Protein AF-A0A9J7M3H0-F1 (afdb_monomer)

Organism: Branchiostoma floridae (NCBI:txid7739)

Foldseek 3Di:
DDDPDQDDDPQLQLLLLLLCCLFPLVFVLLQVVQQVLQCVLPVVADFVLCVVCVVVQALADDVSCCQQQPPVPRGDRGCVPPTSVNSLSCCCRRRVLDADCVQDVVRQDDPPDLDPSNLSVLSVVLLCVSLQPQSSDGHDPVRSVVSLVSVLVSSVSSVDDNVVSVVSNPDGDDPVRSVVSNVVSVVVSVSVVSSVVRVVVVVVVVVVVVVVVVVVVVVVVVVVVVVPDPPPPPDDVVVVVVVVVVVVVVCVVVVDDPPDPCPQLCVLQDDADPLDDDCPVLLVVLVVQCLPPLEEEEAEFPQQCSVNVLSVSCVVCVVQAPLHEAEAEQLDPVSRLVSQVSCVVVVDPDNDDGSVRSLVVQLVSQVVDFQYEYEYENNPDDCVVVCSNYDPDDDSRHHYYYYDNDFDDDPNHTRHYRYRAADDLVRLVSSLCSQAHVDDDPVLSVLSSVQCLLLVSRNLLSNLLSNVCRVVVDGSVVSSVVLCVVPVPPRVVLSVDSPDNVSNVVSNVSSVVVNVVVQVVDPPVSVVLVVVCVVDDPVGPDDDDPPPVVVVVVVPPDPDPDDDPPPPPD

Mean predicted aligned error: 19.38 Å

Nearest PDB structures (foldseek):
  8s0e-assembly1_G  TM=5.105E-01  e=2.695E-04  Homo sapiens
  8q4d-assembly1_O  TM=3.707E-01  e=7.219E-03  Geobacillus stearothermophilus
  8q3w-assembly1_A  TM=4.126E-01  e=4.694E-02  Geobacillus stearothermophilus
  8s0f-assembly1_C  TM=3.576E-01  e=5.489E-03  Homo sapiens
  5log-assembly1_A  TM=2.139E-01  e=5.179E+00  Myxococcus xanthus

Sequence (570 aa):
MATGGFVYNEGIERRVRLQALLIDEGTTLLRKTFDKKVLKVNPQGLKDLLLKKKTQLKNLYEDQKKILYPTATGAVDSSTDFDITLLTNLLRQLCGMTAPASWGKPPKPPVGDTSDVAWIMRLQQFRNKVYGHIARTAMSETEFGQQWDELSKILIGLGGDPNTVSQRKTQPISRDKAQVYLKKVEELHRHLVEETKENIQEHTEVLSHKIDNMGQAILDKMDHKVKDDTSWMAMRPCKFIAVAVVILLISCLIVYPWTKQETSFMDAFPRHMETFVGREDIFSNIDACLAQNKTCLIKGLGGVGKTTVAIEYGHRRSQRYPGGVFWVNLASKGDLCASISQYGSSFSDRADLSCEFVKKHLKKYLKESEHWLLVADGFNGTMKELDSLLPHKLTVTMNILLTSQENQMLDRKPIPVVNIPPFSDNEAQALFNKTVRPYSSKDDRKQLKSLSRSLGNHPLALQLAYAYMRVTECTVKDYHDKFIEGNATDKVKLLDRAKNVQDVDKTIQETFEITFQHISQLPSYAVKLLNMTSFMGPICIPCPEPNNQNFAKLLTTSGTLDRLEVSFIA

pLDDT: mean 76.62, std 18.58, range [23.38, 97.31]

Solvent-accessible surface area (backbone atoms only — not comparable to full-atom values): 32913 Å² total; per-residue (Å²): 138,77,79,88,69,84,81,87,44,72,27,38,51,49,44,44,47,54,49,46,49,50,54,54,53,46,25,52,44,47,47,58,51,39,57,56,42,40,43,72,76,30,79,82,34,50,30,55,47,52,64,76,39,52,90,73,66,68,75,68,55,72,69,56,46,45,66,48,39,34,90,91,69,61,40,41,68,70,68,86,86,54,48,59,66,56,45,56,51,44,35,30,74,75,55,65,53,60,81,60,76,90,33,50,88,78,69,49,69,60,93,84,55,78,46,73,56,36,32,53,51,50,48,50,52,50,47,53,53,59,54,68,47,65,84,82,53,67,38,54,71,67,60,43,53,56,52,46,56,54,50,49,54,38,42,39,66,62,71,43,58,67,65,64,57,56,54,55,73,74,55,84,75,53,72,69,60,42,51,51,50,45,52,50,49,56,50,53,36,50,52,52,51,52,41,54,49,47,49,50,49,54,54,50,52,56,50,49,55,50,50,53,52,52,52,48,58,50,51,53,57,48,55,60,58,60,72,75,53,96,59,82,90,73,71,59,69,70,57,58,50,50,51,51,48,48,50,50,50,49,47,46,58,68,68,39,70,83,73,67,77,80,69,55,49,58,78,64,27,75,81,72,65,90,68,67,64,77,62,64,69,57,53,52,50,50,50,54,40,31,74,77,59,28,40,28,28,36,30,39,63,89,60,46,45,56,66,57,53,52,40,44,48,46,65,78,47,36,87,78,19,87,52,33,42,45,52,37,33,44,68,39,76,66,44,30,36,59,42,44,42,62,52,28,66,79,77,36,93,57,89,88,64,53,46,69,56,35,47,53,50,51,27,49,48,64,59,77,48,56,29,28,36,42,35,38,34,51,47,80,74,72,56,64,65,59,58,70,44,50,59,100,65,84,54,96,44,42,35,37,42,35,25,26,76,62,92,54,59,57,97,90,37,78,52,52,75,48,75,53,66,55,49,50,72,66,40,52,49,50,37,40,32,69,62,54,48,83,77,70,54,78,65,49,51,54,47,44,48,51,42,37,55,75,44,59,29,28,47,50,36,49,53,52,52,35,51,48,31,48,75,71,67,49,51,65,60,59,52,40,48,53,66,50,64,78,48,77,86,65,50,82,61,53,81,79,45,75,84,46,72,73,55,51,54,50,51,40,50,53,49,49,48,60,53,49,62,51,42,69,72,44,64,70,65,58,45,49,53,56,59,51,54,76,77,42,58,101,85,61,69,81,76,75,57,98,80,41,65,69,59,53,53,68,71,69,50,80,94,60,90,69,82,80,80,77,73,77,83,126

Radius of gyration: 32.94 Å; Cα contacts (8 Å, |Δi|>4): 563; chains: 1; bounding box: 79×84×89 Å

Secondary structure (DSSP, 8-state):
---------HHHHHHHHHHHHHHHHHHHHHHHHHHHHHHHH-TT-HHHHHHHTTTT--S--HHHHHHHS-TTTSS-S--TT--HHHHHHHHHHTT--PPPGGGTTTT---TT--SHHHHHHHHHHHHHHHHHS-TTS---HHHHHHHHHHHHHHHHHTT--HHHHHHHHH----HHHHHHHHHHHHHHHHHHHHHHHHHHHHHHHHHHHHHHHHHHHHH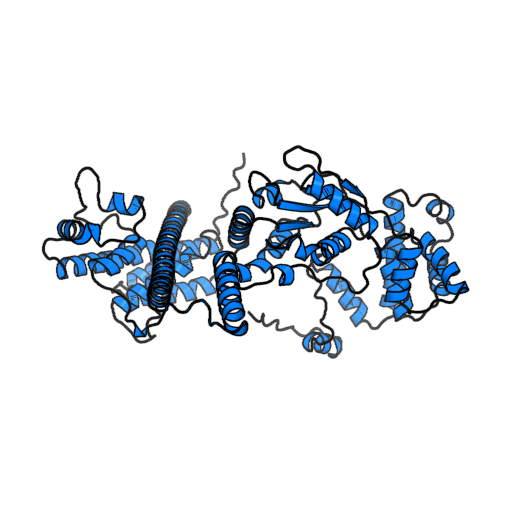HHHHHHHHS---GGG--HHHHHHHHHHHHHHHHHHHS--------GGGGSPPPPTT----HHHHHHHHHHHHHHSEEEEE--TTSSHHHHHHHHHHHHGGG-TT-EEEEE-SSHHHHHHHHHTTHHHH-S-S---HHHHHHHHHHHHHH--SEEEEEE---S-THHHHHHS-SS--TTEEEEEEESS--EETTEEPPEEE-PPPPHHHHHHHHHHHT-S---HHHHHHHHHHHHHTTT-HHHHHHHHHHHHHH---HHHHHHHHHHTTTTSHHHHTTTTTSHHHHHHHHHHHHHHHHHHHTTS-HHHHHHHHHHTTS-TT------TT-HHHHHHHHSTT-----------

Structure (mmCIF, N/CA/C/O backbone):
data_AF-A0A9J7M3H0-F1
#
_entry.id   AF-A0A9J7M3H0-F1
#
loop_
_atom_site.group_PDB
_atom_site.id
_atom_site.type_symbol
_atom_site.label_atom_id
_atom_site.label_alt_id
_atom_site.label_comp_id
_atom_site.label_asym_id
_atom_site.label_entity_id
_atom_site.label_seq_id
_atom_site.pdbx_PDB_ins_code
_atom_site.Cartn_x
_atom_site.Cartn_y
_atom_site.Cartn_z
_atom_site.occupancy
_atom_site.B_iso_or_equiv
_atom_site.auth_seq_id
_atom_site.auth_comp_id
_atom_site.auth_asym_id
_atom_site.auth_atom_id
_atom_site.pdbx_PDB_model_num
ATOM 1 N N . MET A 1 1 ? 20.176 15.330 24.214 1.00 34.31 1 MET A N 1
ATOM 2 C CA . MET A 1 1 ? 20.164 16.263 23.064 1.00 34.31 1 MET A CA 1
ATOM 3 C C . MET A 1 1 ? 19.920 15.421 21.814 1.00 34.31 1 MET A C 1
ATOM 5 O O . MET A 1 1 ? 20.692 14.503 21.612 1.00 34.31 1 MET A O 1
ATOM 9 N N . ALA A 1 2 ? 18.863 15.536 21.011 1.00 25.70 2 ALA A N 1
ATOM 10 C CA . ALA A 1 2 ? 17.718 16.437 20.965 1.00 25.70 2 ALA A CA 1
ATOM 11 C C . ALA A 1 2 ? 16.429 15.592 20.863 1.00 25.70 2 ALA A C 1
ATOM 13 O O . ALA A 1 2 ? 16.329 14.695 20.029 1.00 25.70 2 ALA A O 1
ATOM 14 N N . THR A 1 3 ? 15.451 15.848 21.730 1.00 30.69 3 THR A N 1
ATOM 15 C CA . THR A 1 3 ? 14.084 15.344 21.573 1.00 30.69 3 THR A CA 1
ATOM 16 C C . THR A 1 3 ? 13.470 16.071 20.378 1.00 30.69 3 THR A C 1
ATOM 18 O O . THR A 1 3 ? 13.464 17.299 20.355 1.00 30.69 3 THR A O 1
ATOM 21 N N . GLY A 1 4 ? 13.006 15.341 19.360 1.00 29.86 4 GLY A N 1
ATOM 22 C CA . GLY A 1 4 ? 12.320 15.926 18.203 1.00 29.86 4 GLY A CA 1
ATOM 23 C C . GLY A 1 4 ? 11.099 16.720 18.667 1.00 29.86 4 GLY A C 1
ATOM 24 O O . GLY A 1 4 ? 10.060 16.144 18.985 1.00 29.86 4 GLY A O 1
ATOM 25 N N . GLY A 1 5 ? 11.267 18.034 18.801 1.00 39.22 5 GLY A N 1
ATOM 26 C CA . GLY A 1 5 ? 10.287 18.927 19.394 1.00 39.22 5 GLY A CA 1
ATOM 27 C C . GLY A 1 5 ? 9.052 19.048 18.513 1.00 39.22 5 GLY A C 1
ATOM 28 O O . GLY A 1 5 ? 9.147 19.367 17.332 1.00 39.22 5 GLY A O 1
ATOM 29 N N . PHE A 1 6 ? 7.884 18.830 19.112 1.00 53.06 6 PHE A N 1
ATOM 30 C CA . PHE A 1 6 ? 6.596 19.223 18.554 1.00 53.06 6 PHE A CA 1
ATOM 31 C C . PHE A 1 6 ? 6.642 20.705 18.140 1.00 53.06 6 PHE A C 1
ATOM 33 O O . PHE A 1 6 ? 6.786 21.590 18.997 1.00 53.06 6 PHE A O 1
ATOM 40 N N . VAL A 1 7 ? 6.555 20.960 16.831 1.00 59.66 7 VAL A N 1
ATOM 41 C CA . VAL A 1 7 ? 6.514 22.308 16.257 1.00 59.66 7 VAL A CA 1
ATOM 42 C C . VAL A 1 7 ? 5.101 22.841 16.450 1.00 59.66 7 VAL A C 1
ATOM 44 O O . VAL A 1 7 ? 4.187 22.452 15.734 1.00 59.66 7 VAL A O 1
ATOM 47 N N . TYR A 1 8 ? 4.914 23.694 17.454 1.00 72.19 8 TYR A N 1
ATOM 48 C CA . TYR A 1 8 ? 3.665 24.424 17.648 1.00 72.19 8 TYR A CA 1
ATOM 49 C C . TYR A 1 8 ? 3.609 25.556 16.619 1.00 72.19 8 TYR A C 1
ATOM 51 O O . TYR A 1 8 ? 4.483 26.419 16.616 1.00 72.19 8 TYR A O 1
ATOM 59 N N . ASN A 1 9 ? 2.620 25.521 15.730 1.00 82.44 9 ASN A N 1
ATOM 60 C CA . ASN A 1 9 ? 2.383 26.546 14.716 1.00 82.44 9 ASN A CA 1
ATOM 61 C C . ASN A 1 9 ? 0.913 26.988 14.747 1.00 82.44 9 ASN A C 1
ATOM 63 O O . ASN A 1 9 ? 0.074 26.328 15.364 1.00 82.44 9 ASN A O 1
ATOM 67 N N . GLU A 1 10 ? 0.591 28.081 14.055 1.00 83.62 10 GLU A N 1
ATOM 68 C CA . GLU A 1 10 ? -0.762 28.654 14.041 1.00 83.62 10 GLU A CA 1
ATOM 69 C C . GLU A 1 10 ? -1.843 27.660 13.597 1.00 83.62 10 GLU A C 1
ATOM 71 O O . GLU A 1 10 ? -2.960 27.670 14.114 1.00 83.62 10 GLU A O 1
ATOM 76 N N . GLY A 1 11 ? -1.522 26.771 12.653 1.00 85.75 11 GLY A N 1
ATOM 77 C CA . GLY A 1 11 ? -2.466 25.761 12.182 1.00 85.75 11 GLY A CA 1
ATOM 78 C C . GLY A 1 11 ? -2.807 24.731 13.259 1.00 85.75 11 GLY A C 1
ATOM 79 O O . GLY A 1 11 ? -3.955 24.301 13.367 1.00 85.75 11 GLY A O 1
ATOM 80 N N . ILE A 1 12 ? -1.836 24.351 14.087 1.00 83.69 12 ILE A N 1
ATOM 81 C CA . ILE A 1 12 ? -2.071 23.487 15.246 1.00 83.69 12 ILE A CA 1
ATOM 82 C C . ILE A 1 12 ? -2.834 24.248 16.334 1.00 83.69 12 ILE A C 1
ATOM 84 O O . ILE A 1 12 ? -3.757 23.697 16.928 1.00 83.69 12 ILE A O 1
ATOM 88 N N . GLU A 1 13 ? -2.520 25.525 16.551 1.00 87.38 13 GLU A N 1
ATOM 89 C CA . GLU A 1 13 ? -3.257 26.375 17.486 1.00 87.38 13 GLU A CA 1
ATOM 90 C C . GLU A 1 13 ? -4.752 26.482 17.129 1.00 87.38 13 GLU A C 1
ATOM 92 O O . GLU A 1 13 ? -5.609 26.365 18.007 1.00 87.38 13 GLU A O 1
ATOM 97 N N . ARG A 1 14 ? -5.095 26.667 15.845 1.00 90.25 14 ARG A N 1
ATOM 98 C CA . ARG A 1 14 ? -6.493 26.662 15.364 1.00 90.25 14 ARG A CA 1
ATOM 99 C C . ARG A 1 14 ? -7.204 25.353 15.720 1.00 90.25 14 ARG A C 1
ATOM 101 O O . ARG A 1 14 ? -8.293 25.369 16.294 1.00 90.25 14 ARG A O 1
ATOM 108 N N . ARG A 1 15 ? -6.561 24.212 15.455 1.00 88.56 15 ARG A N 1
ATOM 109 C CA . ARG A 1 15 ? -7.119 22.889 15.775 1.00 88.56 15 ARG A CA 1
ATOM 110 C C . ARG A 1 15 ? -7.354 22.704 17.269 1.00 88.56 15 ARG A C 1
ATOM 112 O O . ARG A 1 15 ? -8.417 22.241 17.675 1.00 88.56 15 ARG A O 1
ATOM 119 N N . VAL A 1 16 ? -6.371 23.073 18.080 1.00 89.31 16 VAL A N 1
ATOM 120 C CA . VAL A 1 16 ? -6.449 22.941 19.534 1.00 89.31 16 VAL A CA 1
ATOM 121 C C . VAL A 1 16 ? -7.558 23.825 20.105 1.00 89.31 16 VAL A C 1
ATOM 123 O O . VAL A 1 16 ? -8.294 23.366 20.972 1.00 89.31 16 VAL A O 1
ATOM 126 N N . ARG A 1 17 ? -7.740 25.056 19.606 1.00 91.06 17 ARG A N 1
ATOM 127 C CA . ARG A 1 17 ? -8.854 25.927 20.027 1.00 91.06 17 ARG A CA 1
ATOM 128 C C . ARG A 1 17 ? -10.215 25.288 19.759 1.00 91.06 17 ARG A C 1
ATOM 130 O O . ARG A 1 17 ? -11.072 25.290 20.639 1.00 91.06 17 ARG A O 1
ATOM 137 N N . LEU A 1 18 ? -10.396 24.691 18.581 1.00 91.94 18 LEU A N 1
ATOM 138 C CA . LEU A 1 18 ? -11.625 23.971 18.243 1.00 91.94 18 LEU A CA 1
ATOM 139 C C . LEU A 1 18 ? -11.860 22.769 19.178 1.00 91.94 18 LEU A C 1
ATOM 141 O O . LEU A 1 18 ? -12.969 22.559 19.665 1.00 91.94 18 LEU A O 1
ATOM 145 N N . GLN A 1 19 ? -10.809 21.995 19.462 1.00 90.12 19 GLN A N 1
ATOM 146 C CA . GLN A 1 19 ? -10.872 20.854 20.381 1.00 90.12 19 GLN A CA 1
ATOM 147 C C . GLN A 1 19 ? -11.179 21.283 21.818 1.00 90.12 19 GLN A C 1
ATOM 149 O O . GLN A 1 19 ? -11.982 20.636 22.484 1.00 90.12 19 GLN A O 1
ATOM 154 N N . ALA A 1 20 ? -10.574 22.375 22.285 1.00 91.81 20 ALA A N 1
ATOM 155 C CA . ALA A 1 20 ? -10.828 22.939 23.603 1.00 91.81 20 ALA A CA 1
ATOM 156 C C . ALA A 1 20 ? -12.281 23.404 23.738 1.00 91.81 20 ALA A C 1
ATOM 158 O O . ALA A 1 20 ? -12.927 23.084 24.731 1.00 91.81 20 ALA A O 1
ATOM 159 N N . LEU A 1 21 ? -12.825 24.076 22.717 1.00 94.25 21 LEU A N 1
ATOM 160 C CA . LEU A 1 21 ? -14.236 24.459 22.688 1.00 94.25 21 LEU A CA 1
ATOM 161 C C . LEU A 1 21 ? -15.154 23.229 22.780 1.00 94.25 21 LEU A C 1
ATOM 163 O O . LEU A 1 21 ? -16.065 23.199 23.604 1.00 94.25 21 LEU A O 1
ATOM 167 N N . LEU A 1 22 ? -14.894 22.197 21.971 1.00 93.38 22 LEU A N 1
ATOM 168 C CA . LEU A 1 22 ? -15.672 20.957 21.984 1.00 93.38 22 LEU A CA 1
ATOM 169 C C . LEU A 1 22 ? -15.607 20.248 23.344 1.00 93.38 22 LEU A C 1
ATOM 171 O O . LEU A 1 22 ? -16.628 19.787 23.846 1.00 93.38 22 LEU A O 1
ATOM 175 N N . ILE A 1 23 ? -14.411 20.125 23.920 1.00 91.56 23 ILE A N 1
ATOM 176 C CA . ILE A 1 23 ? -14.208 19.397 25.173 1.00 91.56 23 ILE A CA 1
ATOM 177 C C . ILE A 1 23 ? -14.797 20.173 26.341 1.00 91.56 23 ILE A C 1
ATOM 179 O O . ILE A 1 23 ? -15.518 19.579 27.131 1.00 91.56 23 ILE A O 1
ATOM 183 N N . ASP A 1 24 ? -14.522 21.464 26.470 1.00 92.62 24 ASP A N 1
ATOM 184 C CA . ASP A 1 24 ? -14.952 22.211 27.648 1.00 92.62 24 ASP A CA 1
ATOM 185 C C . ASP A 1 24 ? -16.440 22.539 27.575 1.00 92.62 24 ASP A C 1
ATOM 187 O O . ASP A 1 24 ? -17.212 22.131 28.447 1.00 92.62 24 ASP A O 1
ATOM 191 N N . GLU A 1 25 ? -16.864 23.232 26.516 1.00 94.06 25 GLU A N 1
ATOM 192 C CA . GLU A 1 25 ? -18.253 23.678 26.406 1.00 94.06 25 GLU A CA 1
ATOM 193 C C . GLU A 1 25 ? -19.188 22.530 26.044 1.00 94.06 25 GLU A C 1
ATOM 195 O O . GLU A 1 25 ? -20.267 22.407 26.625 1.00 94.06 25 GLU A O 1
ATOM 200 N N . GLY A 1 26 ? -18.762 21.619 25.164 1.00 94.88 26 GLY A N 1
ATOM 201 C CA . GLY A 1 26 ? -19.550 20.427 24.850 1.00 94.88 26 GLY A CA 1
ATOM 202 C C . GLY A 1 26 ? -19.787 19.543 26.078 1.00 94.88 26 GLY A C 1
ATOM 203 O O . GLY A 1 26 ? -20.924 19.136 26.318 1.00 94.88 26 GLY A O 1
ATOM 204 N N . THR A 1 27 ? -18.760 19.293 26.902 1.00 95.06 27 THR A N 1
ATOM 205 C CA . THR A 1 27 ? -18.927 18.519 28.150 1.00 95.06 27 THR A CA 1
ATOM 206 C C . THR A 1 27 ? -19.818 19.262 29.140 1.00 95.06 27 THR A C 1
ATOM 208 O O . THR A 1 27 ? -20.708 18.650 29.723 1.00 95.06 27 THR A O 1
ATOM 211 N N . THR A 1 28 ? -19.638 20.575 29.304 1.00 95.69 28 THR A N 1
ATOM 212 C CA . THR A 1 28 ? -20.430 21.384 30.247 1.00 95.69 28 THR A CA 1
ATOM 213 C C . THR A 1 28 ? -21.919 21.378 29.897 1.00 95.69 28 THR A C 1
ATOM 215 O O . THR A 1 28 ? -22.765 21.140 30.763 1.00 95.69 28 THR A O 1
ATOM 218 N N . LEU A 1 29 ? -22.262 21.574 28.622 1.00 96.12 29 LEU A N 1
ATOM 219 C CA . LEU A 1 29 ? -23.655 21.579 28.168 1.00 96.12 29 LEU A CA 1
ATOM 220 C C . LEU A 1 29 ? -24.295 20.190 28.236 1.00 96.12 29 LEU A C 1
ATOM 222 O O . LEU A 1 29 ? -25.445 20.056 28.669 1.00 96.12 29 LEU A O 1
ATOM 226 N N . LEU A 1 30 ? -23.552 19.140 27.875 1.00 96.56 30 LEU A N 1
ATOM 227 C CA . LEU A 1 30 ? -24.026 17.765 28.025 1.00 96.56 30 LEU A CA 1
ATOM 228 C C . LEU A 1 30 ? -24.223 17.390 29.491 1.00 96.56 30 LEU A C 1
ATOM 230 O O . LEU A 1 30 ? -25.218 16.745 29.807 1.00 96.56 30 LEU A O 1
ATOM 234 N N . ARG A 1 31 ? -23.334 17.836 30.385 1.00 97.19 31 ARG A N 1
ATOM 235 C CA . ARG A 1 31 ? -23.453 17.642 31.833 1.00 97.19 31 ARG A CA 1
ATOM 236 C C . ARG A 1 31 ? -24.717 18.296 32.374 1.00 97.19 31 ARG A C 1
ATOM 238 O O . ARG A 1 31 ? -25.545 17.618 32.970 1.00 97.19 31 ARG A O 1
ATOM 245 N N . LYS A 1 32 ? -24.928 19.579 32.071 1.00 95.75 32 LYS A N 1
ATOM 246 C CA . LYS A 1 32 ? -26.143 20.311 32.462 1.00 95.75 32 LYS A CA 1
ATOM 247 C C . LYS A 1 32 ? -27.411 19.612 31.965 1.00 95.75 32 LYS A C 1
ATOM 249 O O . LYS A 1 32 ? -28.404 19.515 32.687 1.00 95.75 32 LYS A O 1
ATOM 254 N N . THR A 1 33 ? -27.378 19.110 30.731 1.00 95.31 33 THR A N 1
ATOM 255 C CA . THR A 1 33 ? -28.488 18.345 30.151 1.00 95.31 33 THR A CA 1
ATOM 256 C C . THR A 1 33 ? -28.685 17.014 30.878 1.00 95.31 33 THR A C 1
ATOM 258 O O . THR A 1 33 ? -29.818 16.658 31.193 1.00 95.31 33 THR A O 1
ATOM 261 N N . PHE A 1 34 ? -27.601 16.302 31.185 1.00 96.69 34 PHE A N 1
ATOM 262 C CA . PHE A 1 34 ? -27.611 15.038 31.915 1.00 96.69 34 PHE A CA 1
ATOM 263 C C . PHE A 1 34 ? -28.211 15.182 33.299 1.00 96.69 34 PHE A C 1
ATOM 265 O O . PHE A 1 34 ? -29.203 14.518 33.583 1.00 96.69 34 PHE A O 1
ATOM 272 N N . ASP A 1 35 ? -27.699 16.100 34.111 1.00 95.62 35 ASP A N 1
ATOM 273 C CA . ASP A 1 35 ? -28.159 16.284 35.485 1.00 95.62 35 ASP A CA 1
ATOM 274 C C . ASP A 1 35 ? -29.656 16.644 35.514 1.00 95.62 35 ASP A C 1
ATOM 276 O O . ASP A 1 35 ? -30.440 16.056 36.265 1.00 95.62 35 ASP A O 1
ATOM 280 N N . LYS A 1 36 ? -30.101 17.520 34.597 1.00 94.62 36 LYS A N 1
ATOM 281 C CA . LYS A 1 36 ? -31.522 17.867 34.431 1.00 94.62 36 LYS A CA 1
ATOM 282 C C . LYS A 1 36 ? -32.385 16.655 34.061 1.00 94.62 36 LYS A C 1
ATOM 284 O O . LYS A 1 36 ? -33.501 16.518 34.565 1.00 94.62 36 LYS A O 1
ATOM 289 N N . LYS A 1 37 ? -31.924 15.794 33.147 1.00 94.06 37 LYS A N 1
ATOM 290 C CA . LYS A 1 37 ? -32.692 14.622 32.686 1.00 94.06 37 LYS A CA 1
ATOM 291 C C . LYS A 1 37 ? -32.680 13.494 33.715 1.00 94.06 37 LYS A C 1
ATOM 293 O O . LYS A 1 37 ? -33.721 12.872 33.902 1.00 94.06 37 LYS A O 1
ATOM 298 N N . VAL A 1 38 ? -31.570 13.279 34.420 1.00 94.81 38 VAL A N 1
ATOM 299 C CA . VAL A 1 38 ? -31.466 12.307 35.515 1.00 94.81 38 VAL A CA 1
ATOM 300 C C . VAL A 1 38 ? -32.469 12.638 36.609 1.00 94.81 38 VAL A C 1
ATOM 302 O O . VAL A 1 38 ? -33.246 11.763 36.969 1.00 94.81 38 VAL A O 1
ATOM 305 N N . LEU A 1 39 ? -32.543 13.894 37.064 1.00 93.50 39 LEU A N 1
ATOM 306 C CA . LEU A 1 39 ? -33.526 14.304 38.076 1.00 93.50 39 LEU A CA 1
ATOM 307 C C . LEU A 1 39 ? -34.976 14.144 37.597 1.00 93.50 39 LEU A C 1
ATOM 309 O O . LEU A 1 39 ? -35.857 13.822 38.391 1.00 93.50 39 LEU A O 1
ATOM 313 N N . LYS A 1 40 ? -35.228 14.322 36.294 1.00 92.94 40 LYS A N 1
ATOM 314 C CA . LYS A 1 40 ? -36.552 14.091 35.698 1.00 92.94 40 LYS A CA 1
ATOM 315 C C . LYS A 1 40 ? -36.927 12.604 35.658 1.00 92.94 40 LYS A C 1
ATOM 317 O O . LYS A 1 40 ? -38.095 12.277 35.837 1.00 92.94 40 LYS A O 1
ATOM 322 N N . VAL A 1 41 ? -35.967 11.719 35.384 1.00 92.44 41 VAL A N 1
ATOM 323 C CA . VAL A 1 41 ? -36.185 10.263 35.306 1.00 92.44 41 VAL A CA 1
ATOM 324 C C . VAL A 1 41 ? -36.205 9.623 36.693 1.00 92.44 41 VAL A C 1
ATOM 326 O O . VAL A 1 41 ? -36.984 8.704 36.933 1.00 92.44 41 VAL A O 1
ATOM 329 N N . ASN A 1 42 ? -35.362 10.102 37.606 1.00 92.44 42 ASN A N 1
ATOM 330 C CA . ASN A 1 42 ? -35.233 9.596 38.962 1.00 92.44 42 ASN A CA 1
ATOM 331 C C . ASN A 1 42 ? -34.951 10.737 39.957 1.00 92.44 42 ASN A C 1
ATOM 333 O O . ASN A 1 42 ? -33.793 11.123 40.140 1.00 92.44 42 ASN A O 1
ATOM 337 N N . PRO A 1 43 ? -35.982 11.239 40.661 1.00 92.00 43 PRO A N 1
ATOM 338 C CA . PRO A 1 43 ? -35.826 12.313 41.645 1.00 92.00 43 PRO A CA 1
ATOM 339 C C . PRO A 1 43 ? -34.885 11.976 42.813 1.00 92.00 43 PRO A C 1
ATOM 341 O O . PRO A 1 43 ? -34.363 12.884 43.448 1.00 92.00 43 PRO A O 1
ATOM 344 N N . GLN A 1 44 ? -34.632 10.686 43.074 1.00 90.56 44 GLN A N 1
ATOM 345 C CA . GLN A 1 44 ? -33.681 10.203 44.090 1.00 90.56 44 GLN A CA 1
ATOM 346 C C . GLN A 1 44 ? -32.203 10.400 43.691 1.00 90.56 44 GLN A C 1
ATOM 348 O O . GLN A 1 44 ? -31.298 10.084 44.461 1.00 90.56 44 GLN A O 1
ATOM 353 N N . GLY A 1 45 ? -31.943 10.925 42.490 1.00 91.75 45 GLY A N 1
ATOM 354 C CA . GLY A 1 45 ? -30.613 11.306 42.031 1.00 91.75 45 GLY A CA 1
ATOM 355 C C . GLY A 1 45 ? -29.871 10.218 41.254 1.00 91.75 45 GLY A C 1
ATOM 356 O O . GLY A 1 45 ? -30.385 9.129 40.970 1.00 91.75 45 GLY A O 1
ATOM 357 N N . LEU A 1 46 ? -28.634 10.554 40.874 1.00 94.75 46 LEU A N 1
ATOM 358 C CA . LEU A 1 46 ? -27.795 9.749 39.985 1.00 94.75 46 LEU A CA 1
ATOM 359 C C . LEU A 1 46 ? -27.402 8.406 40.604 1.00 94.75 46 LEU A C 1
ATOM 361 O O . LEU A 1 46 ? -27.512 7.377 39.940 1.00 94.75 46 LEU A O 1
ATOM 365 N N . LYS A 1 47 ? -26.992 8.410 41.877 1.00 94.31 47 LYS A N 1
ATOM 366 C CA . LYS A 1 47 ? -26.516 7.210 42.576 1.00 94.31 47 LYS A CA 1
ATOM 367 C C . LYS A 1 47 ? -27.561 6.098 42.578 1.00 94.31 47 LYS A C 1
ATOM 369 O O . LYS A 1 47 ? -27.273 4.969 42.185 1.00 94.31 47 LYS A O 1
ATOM 374 N N . ASP A 1 48 ? -28.786 6.432 42.972 1.00 94.25 48 ASP A N 1
ATOM 375 C CA . ASP A 1 48 ? -29.903 5.488 42.992 1.00 94.25 48 ASP A CA 1
ATOM 376 C C . ASP A 1 48 ? -30.238 4.981 41.577 1.00 94.25 48 ASP A C 1
ATOM 378 O O . ASP A 1 48 ? -30.435 3.782 41.371 1.00 94.25 48 ASP A O 1
ATOM 382 N N . LEU A 1 49 ? -30.204 5.862 40.569 1.00 93.62 49 LEU A N 1
ATOM 383 C CA . LEU A 1 49 ? -30.463 5.476 39.181 1.00 93.62 49 LEU A CA 1
ATOM 384 C C . LEU A 1 49 ? -29.397 4.507 38.640 1.00 93.62 49 LEU A C 1
ATOM 386 O O . LEU A 1 49 ? -29.743 3.512 38.001 1.00 93.62 49 LEU A O 1
ATOM 390 N N . LEU A 1 50 ? -28.114 4.763 38.925 1.00 94.44 50 LEU A N 1
ATOM 391 C CA . LEU A 1 50 ? -26.996 3.900 38.532 1.00 94.44 50 LEU A CA 1
ATOM 392 C C . LEU A 1 50 ? -27.072 2.520 39.184 1.00 94.44 50 LEU A C 1
ATOM 394 O O . LEU A 1 50 ? -26.734 1.528 38.539 1.00 94.44 50 LEU A O 1
ATOM 398 N N . LEU A 1 51 ? -27.519 2.436 40.438 1.00 92.56 51 LEU A N 1
ATOM 399 C CA . LEU A 1 51 ? -27.715 1.159 41.125 1.00 92.56 51 LEU A CA 1
ATOM 400 C C . LEU A 1 51 ? -28.899 0.386 40.529 1.00 92.56 51 LEU A C 1
ATOM 402 O O . LEU A 1 51 ? -28.747 -0.789 40.196 1.00 92.56 51 LEU A O 1
ATOM 406 N N . LYS A 1 52 ? -30.040 1.051 40.295 1.00 91.44 52 LYS A N 1
ATOM 407 C CA . LYS A 1 52 ? -31.236 0.444 39.676 1.00 91.44 52 LYS A CA 1
ATOM 408 C C . LYS A 1 52 ? -30.986 -0.077 38.261 1.00 91.44 52 LYS A C 1
ATOM 410 O O . LYS A 1 52 ? -31.579 -1.073 37.854 1.00 91.44 52 LYS A O 1
ATOM 415 N N . LYS A 1 53 ? -30.136 0.607 37.492 1.00 90.56 53 LYS A N 1
ATOM 416 C CA . LYS A 1 53 ? -29.866 0.304 36.078 1.00 90.56 53 LYS A CA 1
ATOM 417 C C . LYS A 1 53 ? -28.529 -0.401 35.843 1.00 90.56 53 LYS A C 1
ATOM 419 O O . LYS A 1 53 ? -28.178 -0.618 34.687 1.00 90.56 53 LYS A O 1
ATOM 424 N N . LYS A 1 54 ? -27.813 -0.815 36.897 1.00 88.62 54 LYS A N 1
ATOM 425 C CA . LYS A 1 54 ? -26.452 -1.374 36.805 1.00 88.62 54 LYS A CA 1
ATOM 426 C C . LYS A 1 54 ? -26.312 -2.510 35.789 1.00 88.62 54 LYS A C 1
ATOM 428 O O . LYS A 1 54 ? -25.354 -2.526 35.031 1.00 88.62 54 LYS A O 1
ATOM 433 N N . THR A 1 55 ? -27.270 -3.433 35.742 1.00 84.31 55 THR A N 1
ATOM 434 C CA . THR A 1 55 ? -27.262 -4.577 34.809 1.00 84.31 55 THR A CA 1
ATOM 435 C C . THR A 1 55 ? -27.727 -4.228 33.392 1.00 84.31 55 THR A C 1
ATOM 437 O O . THR A 1 55 ? -27.530 -5.017 32.474 1.00 84.31 55 THR A O 1
ATOM 440 N N . GLN A 1 56 ? -28.360 -3.066 33.207 1.00 83.69 56 GLN A N 1
ATOM 441 C CA . GLN A 1 56 ? -28.870 -2.589 31.916 1.00 83.69 56 GLN A CA 1
ATOM 442 C C . GLN A 1 56 ? -27.859 -1.695 31.193 1.00 83.69 56 GLN A C 1
ATOM 444 O O . GLN A 1 56 ? -28.008 -1.471 29.995 1.00 83.69 56 GLN A O 1
ATOM 449 N N . LEU A 1 57 ? -26.852 -1.187 31.912 1.00 85.62 57 LEU A N 1
ATOM 450 C CA . LEU A 1 57 ? -25.767 -0.415 31.328 1.00 85.62 57 LEU A CA 1
ATOM 451 C C . LEU A 1 57 ? -24.824 -1.334 30.548 1.00 85.62 57 LEU A C 1
ATOM 453 O O . LEU A 1 57 ? -24.164 -2.202 31.116 1.00 85.62 57 LEU A O 1
ATOM 457 N N . LYS A 1 58 ? -24.763 -1.115 29.239 1.00 78.44 58 LYS A N 1
ATOM 458 C CA . LYS A 1 58 ? -23.928 -1.848 28.283 1.00 78.44 58 LYS A CA 1
ATOM 459 C C . LYS A 1 58 ? -22.896 -0.920 27.645 1.00 78.44 58 LYS A C 1
ATOM 461 O O . LYS A 1 58 ? -23.038 0.299 27.724 1.00 78.44 58 LYS A O 1
ATOM 466 N N . ASN A 1 59 ? -21.882 -1.477 26.986 1.00 72.25 59 ASN A N 1
ATOM 467 C CA . ASN A 1 59 ? -20.899 -0.714 26.196 1.00 72.25 59 ASN A CA 1
ATOM 468 C C . ASN A 1 59 ? -20.201 0.379 27.020 1.00 72.25 59 ASN A C 1
ATOM 470 O O . ASN A 1 59 ? -20.141 1.545 26.624 1.00 72.25 59 ASN A O 1
ATOM 474 N N . LEU A 1 60 ? -19.768 -0.011 28.219 1.00 79.25 60 LEU A N 1
ATOM 475 C CA . LEU A 1 60 ? -18.930 0.770 29.117 1.00 79.25 60 LEU A CA 1
ATOM 476 C C . LEU A 1 60 ? -17.636 -0.017 29.294 1.00 79.25 60 LEU A C 1
ATOM 478 O O . LEU A 1 60 ? -17.681 -1.131 29.818 1.00 79.25 60 LEU A O 1
ATOM 482 N N . TYR A 1 61 ? -16.502 0.579 28.950 1.00 75.75 61 TYR A N 1
ATOM 483 C CA . TYR A 1 61 ? -15.205 -0.045 29.194 1.00 75.75 61 TYR A CA 1
ATOM 484 C C . TYR A 1 61 ? -14.771 0.143 30.655 1.00 75.75 61 TYR A C 1
ATOM 486 O O . TYR A 1 61 ? -15.353 0.925 31.415 1.00 75.75 61 TYR A O 1
ATOM 494 N N . GLU A 1 62 ? -13.743 -0.597 31.074 1.00 79.50 62 GLU A N 1
ATOM 495 C CA . GLU A 1 62 ? -13.387 -0.745 32.491 1.00 79.50 62 GLU A CA 1
ATOM 496 C C . GLU A 1 62 ? -13.144 0.572 33.238 1.00 79.50 62 GLU A C 1
ATOM 498 O O . GLU A 1 62 ? -13.580 0.711 34.380 1.00 79.50 62 GLU A O 1
ATOM 503 N N . ASP A 1 63 ? -12.521 1.576 32.622 1.00 82.94 63 ASP A N 1
ATOM 504 C CA . ASP A 1 63 ? -12.273 2.837 33.332 1.00 82.94 63 ASP A CA 1
ATOM 505 C C . ASP A 1 63 ? -13.555 3.659 33.524 1.00 82.94 63 ASP A C 1
ATOM 507 O O . ASP A 1 63 ? -13.730 4.272 34.576 1.00 82.94 63 ASP A O 1
ATOM 511 N N . GLN A 1 64 ? -14.520 3.586 32.599 1.00 88.25 64 GLN A N 1
ATOM 512 C CA . GLN A 1 64 ? -15.852 4.163 32.821 1.00 88.25 64 GLN A CA 1
ATOM 513 C C . GLN A 1 64 ? -16.596 3.441 33.940 1.00 88.25 64 GLN A C 1
ATOM 515 O O . GLN A 1 64 ? -17.232 4.093 34.767 1.00 88.25 64 GLN A O 1
ATOM 520 N N . LYS A 1 65 ? -16.494 2.108 34.020 1.00 88.50 65 LYS A N 1
ATOM 521 C CA . LYS A 1 65 ? -17.087 1.355 35.135 1.00 88.50 65 LYS A CA 1
ATOM 522 C C . LYS A 1 65 ? -16.485 1.774 36.473 1.00 88.50 65 LYS A C 1
ATOM 524 O O . LYS A 1 65 ? -17.239 1.940 37.425 1.00 88.50 65 LYS A O 1
ATOM 529 N N . LYS A 1 66 ? -15.168 1.998 36.545 1.00 89.44 66 LYS A N 1
ATOM 530 C CA . LYS A 1 66 ? -14.494 2.490 37.761 1.00 89.44 66 LYS A CA 1
ATOM 531 C C . LYS A 1 66 ? -14.937 3.900 38.143 1.00 89.44 66 LYS A C 1
ATOM 533 O O . LYS A 1 66 ? -15.114 4.164 39.328 1.00 89.44 66 LYS A O 1
ATOM 538 N N . ILE A 1 67 ? -15.142 4.779 37.157 1.00 90.94 67 ILE A N 1
ATOM 539 C CA . ILE A 1 67 ? -15.690 6.125 37.381 1.00 90.94 67 ILE A CA 1
ATOM 540 C C . ILE A 1 67 ? -17.118 6.032 37.934 1.00 90.94 67 ILE A C 1
ATOM 542 O O . ILE A 1 67 ? -17.450 6.743 38.872 1.00 90.94 67 ILE A O 1
ATOM 546 N N . LEU A 1 68 ? -17.963 5.151 37.389 1.00 92.75 68 LEU A N 1
ATOM 547 C CA . LEU A 1 68 ? -19.364 5.031 37.809 1.00 92.75 68 LEU A CA 1
ATOM 548 C C . LEU A 1 68 ? -19.559 4.276 39.123 1.00 92.75 68 LEU A C 1
ATOM 550 O O . LEU A 1 68 ? -20.462 4.616 39.890 1.00 92.75 68 LEU A O 1
ATOM 554 N N . TYR A 1 69 ? -18.726 3.268 39.382 1.00 92.75 69 TYR A N 1
ATOM 555 C CA . TYR A 1 69 ? -18.824 2.371 40.531 1.00 92.75 69 TYR A CA 1
ATOM 556 C C . TYR A 1 69 ? -17.495 2.274 41.304 1.00 92.75 69 TYR A C 1
ATOM 558 O O . TYR A 1 69 ? -16.855 1.217 41.299 1.00 92.75 69 TYR A O 1
ATOM 566 N N . PRO A 1 70 ? -17.059 3.348 41.992 1.00 90.38 70 PRO A N 1
ATOM 567 C CA . PRO A 1 70 ? -15.861 3.305 42.821 1.00 90.38 70 PRO A CA 1
ATOM 568 C C . PRO A 1 70 ? -16.029 2.328 43.989 1.00 90.38 70 PRO A C 1
ATOM 570 O O . PRO A 1 70 ? -17.072 2.305 44.647 1.00 90.38 70 PRO A O 1
ATOM 573 N N . THR A 1 71 ? -14.972 1.580 44.316 1.00 84.25 71 THR A N 1
ATOM 574 C CA . THR A 1 71 ? -14.982 0.564 45.385 1.00 84.25 71 THR A CA 1
ATOM 575 C C . THR A 1 71 ? -15.429 1.118 46.742 1.00 84.25 71 THR A C 1
ATOM 577 O O . THR A 1 71 ? -16.090 0.419 47.501 1.00 84.25 71 THR A O 1
ATOM 580 N N . ALA A 1 72 ? -15.100 2.379 47.042 1.00 81.69 72 ALA A N 1
ATOM 581 C CA . ALA A 1 72 ? -15.397 3.008 48.329 1.00 81.69 72 ALA A CA 1
ATOM 582 C C . ALA A 1 72 ? -16.876 3.394 48.512 1.00 81.69 72 ALA A C 1
ATOM 584 O O . ALA A 1 72 ? -17.398 3.322 49.620 1.00 81.69 72 ALA A O 1
ATOM 585 N N . THR A 1 73 ? -17.556 3.831 47.448 1.00 78.31 73 THR A N 1
ATOM 586 C CA . THR A 1 73 ? -18.895 4.452 47.533 1.00 78.31 73 THR A CA 1
ATOM 587 C C . THR A 1 73 ? -19.992 3.643 46.844 1.00 78.31 73 THR A C 1
ATOM 589 O O . THR A 1 73 ? -21.179 3.974 46.973 1.00 78.31 73 THR A O 1
ATOM 592 N N . GLY A 1 74 ? -19.614 2.580 46.129 1.00 86.75 74 GLY A N 1
ATOM 593 C CA . GLY A 1 74 ? -20.497 1.688 45.388 1.00 86.75 74 GLY A CA 1
ATOM 594 C C . GLY A 1 74 ? -20.930 2.274 44.049 1.00 86.75 74 GLY A C 1
ATOM 595 O O . GLY A 1 74 ? -20.729 1.628 43.029 1.00 86.75 74 GLY A O 1
ATOM 596 N N . ALA A 1 75 ? -21.502 3.479 44.051 1.00 90.25 75 ALA A N 1
ATOM 597 C CA . ALA A 1 75 ? -21.852 4.258 42.864 1.00 90.25 75 ALA A CA 1
ATOM 598 C C . ALA A 1 75 ? -21.691 5.761 43.142 1.00 90.25 75 ALA A C 1
ATOM 600 O O . ALA A 1 75 ? -21.909 6.205 44.276 1.00 90.25 75 ALA A O 1
ATOM 601 N N . VAL A 1 76 ? -21.330 6.532 42.115 1.00 93.50 76 VAL A N 1
ATOM 602 C CA . VAL A 1 76 ? -21.202 7.997 42.207 1.00 93.50 76 VAL A CA 1
ATOM 603 C C . VAL A 1 76 ? -22.556 8.698 42.287 1.00 93.50 76 VAL A C 1
ATOM 605 O O . VAL A 1 76 ? -23.555 8.243 41.732 1.00 93.50 76 VAL A O 1
ATOM 608 N N . ASP A 1 77 ? -22.583 9.828 42.982 1.00 92.25 77 ASP A N 1
ATOM 609 C CA . ASP A 1 77 ? -23.735 10.721 43.138 1.00 92.25 77 ASP A CA 1
ATOM 610 C C . ASP A 1 77 ? -23.644 11.987 42.272 1.00 92.25 77 ASP A C 1
ATOM 612 O O . ASP A 1 77 ? -24.660 12.637 42.030 1.00 92.25 77 ASP A O 1
ATOM 616 N N . SER A 1 78 ? -22.454 12.289 41.753 1.00 92.19 78 SER A N 1
ATOM 617 C CA . SER A 1 78 ? -22.151 13.440 40.908 1.00 92.19 78 SER A CA 1
ATOM 618 C C . SER A 1 78 ? -21.686 13.011 39.519 1.00 92.19 78 SER A C 1
ATOM 620 O O . SER A 1 78 ? -21.048 11.972 39.346 1.00 92.19 78 SER A O 1
ATOM 622 N N . SER A 1 79 ? -21.975 13.842 38.517 1.00 94.94 79 SER A N 1
ATOM 623 C CA . SER A 1 79 ? -21.484 13.652 37.155 1.00 94.94 79 SER A CA 1
ATOM 624 C C . SER A 1 79 ? -20.130 14.326 36.899 1.00 94.94 79 SER A C 1
ATOM 626 O O . SER A 1 79 ? -19.584 14.129 35.821 1.00 94.94 79 SER A O 1
ATOM 628 N N . THR A 1 80 ? -19.567 15.095 37.841 1.00 92.44 80 THR A N 1
ATOM 629 C CA . THR A 1 80 ? -18.392 15.991 37.682 1.00 92.44 80 THR A CA 1
ATOM 630 C C . THR A 1 80 ? -17.235 15.447 36.844 1.00 92.44 80 THR A C 1
ATOM 632 O O . THR A 1 80 ? -16.707 16.183 36.007 1.00 92.44 80 THR A O 1
ATOM 635 N N . ASP A 1 81 ? -16.897 14.169 37.003 1.00 90.75 81 ASP A N 1
ATOM 636 C CA . ASP A 1 81 ? -15.750 13.530 36.346 1.00 90.75 81 ASP A CA 1
ATOM 637 C C . ASP A 1 81 ? -16.092 12.867 35.002 1.00 90.75 81 ASP A C 1
ATOM 639 O O . ASP A 1 81 ? -15.237 12.267 34.355 1.00 90.75 81 ASP A O 1
ATOM 643 N N . PHE A 1 82 ? -17.344 12.963 34.546 1.00 94.25 82 PHE A N 1
ATOM 644 C CA . PHE A 1 82 ? -17.768 12.320 33.303 1.00 94.25 82 PHE A CA 1
ATOM 645 C C . PHE A 1 82 ? -17.286 13.115 32.100 1.00 94.25 82 PHE A C 1
ATOM 647 O O . PHE A 1 82 ? -17.616 14.294 31.954 1.00 94.25 82 PHE A O 1
ATOM 654 N N . ASP A 1 83 ? -16.547 12.465 31.212 1.00 90.44 83 ASP A N 1
ATOM 655 C CA . ASP A 1 83 ? -16.167 13.065 29.945 1.00 90.44 83 ASP A CA 1
ATOM 656 C C . ASP A 1 83 ? -17.345 13.126 28.952 1.00 90.44 83 ASP A C 1
ATOM 658 O O . ASP A 1 83 ? -18.436 12.588 29.172 1.00 90.44 83 ASP A O 1
ATOM 662 N N . ILE A 1 84 ? -17.117 13.801 27.825 1.00 90.69 84 ILE A N 1
ATOM 663 C CA . ILE A 1 84 ? -18.106 13.961 26.756 1.00 90.69 84 ILE A CA 1
ATOM 664 C C . ILE A 1 84 ? -18.625 12.613 26.214 1.00 90.69 84 ILE A C 1
ATOM 666 O O . ILE A 1 84 ? -19.774 12.517 25.774 1.00 90.69 84 ILE A O 1
ATOM 670 N N . THR A 1 85 ? -17.804 11.560 26.236 1.00 87.38 85 THR A N 1
ATOM 671 C CA . THR A 1 85 ? -18.136 10.223 25.725 1.00 87.38 85 THR A CA 1
ATOM 672 C C . THR A 1 85 ? -19.018 9.469 26.712 1.00 87.38 85 THR A C 1
ATOM 674 O O . THR A 1 85 ? -20.076 8.967 26.337 1.00 87.38 85 THR A O 1
ATOM 677 N N . LEU A 1 86 ? -18.664 9.481 27.995 1.00 91.00 86 LEU A N 1
ATOM 678 C CA . LEU A 1 86 ? -19.464 8.883 29.053 1.00 91.00 86 LEU A CA 1
ATOM 679 C C . LEU A 1 86 ? -20.824 9.581 29.183 1.00 91.00 86 LEU A C 1
ATOM 681 O O . LEU A 1 86 ? -21.855 8.912 29.216 1.00 91.00 86 LEU A O 1
ATOM 685 N N . LEU A 1 87 ? -20.854 10.919 29.166 1.00 94.12 87 LEU A N 1
ATOM 686 C CA . LEU A 1 87 ? -22.103 11.688 29.213 1.00 94.12 87 LEU A CA 1
ATOM 687 C C . LEU A 1 87 ? -23.040 11.316 28.065 1.00 94.12 87 LEU A C 1
ATOM 689 O O . LEU A 1 87 ? -24.211 11.016 28.286 1.00 94.12 87 LEU A O 1
ATOM 693 N N . THR A 1 88 ? -22.529 11.298 26.833 1.00 89.81 88 THR A N 1
ATOM 694 C CA . THR A 1 88 ? -23.333 10.944 25.656 1.00 89.81 88 THR A CA 1
ATOM 695 C C . THR A 1 88 ? -23.892 9.525 25.726 1.00 89.81 88 THR A C 1
ATOM 697 O O . THR A 1 88 ? -25.054 9.312 25.370 1.00 89.81 88 THR A O 1
ATOM 700 N N . ASN A 1 89 ? -23.114 8.575 26.244 1.00 87.69 89 ASN A N 1
ATOM 701 C CA . ASN A 1 89 ? -23.553 7.199 26.426 1.00 87.69 89 ASN A CA 1
ATOM 702 C C . ASN A 1 89 ? -24.646 7.072 27.510 1.00 87.69 89 ASN A C 1
ATOM 704 O O . ASN A 1 89 ? -25.690 6.453 27.289 1.00 87.69 89 ASN A O 1
ATOM 708 N N . LEU A 1 90 ? -24.466 7.723 28.663 1.00 93.00 90 LEU A N 1
ATOM 709 C CA . LEU A 1 90 ? -25.427 7.665 29.769 1.00 93.00 90 LEU A CA 1
ATOM 710 C C . LEU A 1 90 ? -26.727 8.421 29.478 1.00 93.00 90 LEU A C 1
ATOM 712 O O . LEU A 1 90 ? -27.794 7.973 29.890 1.00 93.00 90 LEU A O 1
ATOM 716 N N . LEU A 1 91 ? -26.684 9.522 28.723 1.00 92.62 91 LEU A N 1
ATOM 717 C CA . LEU A 1 91 ? -27.891 10.212 28.245 1.00 92.62 91 LEU A CA 1
ATOM 718 C C . LEU A 1 91 ? -28.786 9.267 27.426 1.00 92.62 91 LEU A C 1
ATOM 720 O O . LEU A 1 91 ? -30.010 9.271 27.574 1.00 92.62 91 LEU A O 1
ATOM 724 N N . ARG A 1 92 ? -28.178 8.414 26.598 1.00 89.38 92 ARG A N 1
ATOM 725 C CA . ARG A 1 92 ? -28.889 7.401 25.813 1.00 89.38 92 ARG A CA 1
ATOM 726 C C . ARG A 1 92 ? -29.470 6.303 26.706 1.00 89.38 92 ARG A C 1
ATOM 728 O O . ARG A 1 92 ? -30.650 5.990 26.584 1.00 89.38 92 ARG A O 1
ATOM 735 N N . GLN A 1 93 ? -28.656 5.732 27.594 1.00 90.19 93 GLN A N 1
ATOM 736 C CA . GLN A 1 93 ? -29.019 4.524 28.347 1.00 90.19 93 GLN A CA 1
ATOM 737 C C . GLN A 1 93 ? -29.866 4.786 29.600 1.00 90.19 93 GLN A C 1
ATOM 739 O O . GLN A 1 93 ? -30.782 4.022 29.893 1.00 90.19 93 GLN A O 1
ATOM 744 N N . LEU A 1 94 ? -29.589 5.865 30.335 1.00 91.56 94 LEU A N 1
ATOM 745 C CA . LEU A 1 94 ? -30.304 6.205 31.570 1.00 91.56 94 LEU A CA 1
ATOM 746 C C . LEU A 1 94 ? -31.475 7.152 31.324 1.00 91.56 94 LEU A C 1
ATOM 748 O O . LEU A 1 94 ? -32.502 7.035 31.987 1.00 91.56 94 LEU A O 1
ATOM 752 N N . CYS A 1 95 ? -31.326 8.086 30.380 1.00 89.81 95 CYS A N 1
ATOM 753 C CA . CYS A 1 95 ? -32.328 9.125 30.127 1.00 89.81 95 CYS A CA 1
ATOM 754 C C . CYS A 1 95 ? -33.193 8.864 28.885 1.00 89.81 95 CYS A C 1
ATOM 756 O O . CYS A 1 95 ? -34.024 9.703 28.539 1.00 89.81 95 CYS A O 1
ATOM 758 N N . GLY A 1 96 ? -32.995 7.734 28.197 1.00 85.56 96 GLY A N 1
ATOM 759 C CA . GLY A 1 96 ? -33.786 7.340 27.029 1.00 85.56 96 GLY A CA 1
ATOM 760 C C . GLY A 1 96 ? -33.614 8.252 25.812 1.00 85.56 96 GLY A C 1
ATOM 761 O O . GLY A 1 96 ? -34.442 8.213 24.903 1.00 85.56 96 GLY A O 1
ATOM 762 N N . MET A 1 97 ? -32.558 9.073 25.766 1.00 87.12 97 MET A N 1
ATOM 763 C CA . MET A 1 97 ? -32.299 9.990 24.651 1.00 87.12 97 MET A CA 1
ATOM 764 C C . MET A 1 97 ? -31.682 9.242 23.470 1.00 87.12 97 MET A C 1
ATOM 766 O O . MET A 1 97 ? -30.494 9.343 23.171 1.00 87.12 97 MET A O 1
ATOM 770 N N . THR A 1 98 ? -32.522 8.430 22.838 1.00 84.25 98 THR A N 1
ATOM 771 C CA . THR A 1 98 ? -32.208 7.582 21.690 1.00 84.25 98 THR A CA 1
ATOM 772 C C . THR A 1 98 ? -32.722 8.228 20.407 1.00 84.25 98 THR A C 1
ATOM 774 O O . THR A 1 98 ? -33.746 8.911 20.408 1.00 84.25 98 THR A O 1
ATOM 777 N N . ALA A 1 99 ? -31.996 8.036 19.305 1.00 83.00 99 ALA A N 1
ATOM 778 C CA . ALA A 1 99 ? -32.427 8.527 18.004 1.00 83.00 99 ALA A CA 1
ATOM 779 C C . ALA A 1 99 ? -33.698 7.783 17.542 1.00 83.00 99 ALA A C 1
ATOM 781 O O . ALA A 1 99 ? -33.731 6.550 17.620 1.00 83.00 99 ALA A O 1
ATOM 782 N N . PRO A 1 100 ? -34.720 8.491 17.027 1.00 83.56 100 PRO A N 1
ATOM 783 C CA . PRO A 1 100 ? -35.872 7.864 16.392 1.00 83.56 100 PRO A CA 1
ATOM 784 C C . PRO A 1 100 ? -35.464 6.940 15.240 1.00 83.56 100 PRO A C 1
ATOM 786 O O . PRO A 1 100 ? -34.547 7.246 14.477 1.00 83.56 100 PRO A O 1
ATOM 789 N N . ALA A 1 101 ? -36.197 5.839 15.053 1.00 80.12 101 ALA A N 1
ATOM 790 C CA . ALA A 1 101 ? -35.940 4.894 13.961 1.00 80.12 101 ALA A CA 1
ATOM 791 C C . ALA A 1 101 ? -36.025 5.545 12.565 1.00 80.12 101 ALA A C 1
ATOM 793 O O . ALA A 1 101 ? -35.335 5.117 11.641 1.00 80.12 101 ALA A O 1
ATOM 794 N N . SER A 1 102 ? -36.823 6.611 12.424 1.00 81.12 102 SER A N 1
ATOM 795 C CA . SER A 1 102 ? -36.971 7.387 11.187 1.00 81.12 102 SER A CA 1
ATOM 796 C C . SER A 1 102 ? -35.688 8.089 10.733 1.00 81.12 102 SER A C 1
ATOM 798 O O . SER A 1 102 ? -35.604 8.497 9.579 1.00 81.12 102 SER A O 1
ATOM 800 N N . TRP A 1 103 ? -34.678 8.222 11.598 1.00 81.69 103 TRP A N 1
ATOM 801 C CA . TRP A 1 103 ? -33.397 8.849 11.252 1.00 81.69 103 TRP A CA 1
ATOM 802 C C . TRP A 1 103 ? -32.414 7.892 10.560 1.00 81.69 103 TRP A C 1
ATOM 804 O O . TRP A 1 103 ? -31.323 8.317 10.181 1.00 81.69 103 TRP A O 1
ATOM 814 N N . GLY A 1 104 ? -32.781 6.618 10.381 1.00 72.88 104 GLY A N 1
ATOM 815 C CA . GLY A 1 104 ? -31.971 5.622 9.678 1.00 72.88 104 GLY A CA 1
ATOM 816 C C . GLY A 1 104 ? -30.829 5.020 10.508 1.00 72.88 104 GLY A C 1
ATOM 817 O O . GLY A 1 104 ? -30.726 5.219 11.720 1.00 72.88 104 GLY A O 1
ATOM 818 N N . LYS A 1 105 ? -29.977 4.230 9.842 1.00 69.38 105 LYS A N 1
ATOM 819 C CA . LYS A 1 105 ? -28.781 3.589 10.413 1.00 69.38 105 LYS A CA 1
ATOM 820 C C . LYS A 1 105 ? -27.580 3.845 9.482 1.00 69.38 105 LYS A C 1
ATOM 822 O O . LYS A 1 105 ? -27.586 3.294 8.385 1.00 69.38 105 LYS A O 1
ATOM 827 N N . PRO A 1 106 ? -26.567 4.639 9.884 1.00 66.56 106 PRO A N 1
ATOM 828 C CA . PRO A 1 106 ? -26.460 5.362 11.155 1.00 66.56 106 PRO A CA 1
ATOM 829 C C . PRO A 1 106 ? -27.501 6.495 11.273 1.00 66.56 106 PRO A C 1
ATOM 831 O O . PRO A 1 106 ? -27.909 7.050 10.254 1.00 66.56 106 PRO A O 1
ATOM 834 N N . PRO A 1 107 ? -27.932 6.856 12.497 1.00 72.88 107 PRO A N 1
ATOM 835 C CA . PRO A 1 107 ? -28.951 7.881 12.697 1.00 72.88 107 PRO A CA 1
ATOM 836 C C . PRO A 1 107 ? -28.444 9.259 12.259 1.00 72.88 107 PRO A C 1
ATOM 838 O O . PRO A 1 107 ? -27.411 9.735 12.740 1.00 72.88 107 PRO A O 1
ATOM 841 N N . LYS A 1 108 ? -29.196 9.921 11.375 1.00 79.38 108 LYS A N 1
ATOM 842 C CA . LYS A 1 108 ? -28.922 11.282 10.904 1.00 79.38 108 LYS A CA 1
ATOM 843 C C . LYS A 1 108 ? -30.100 12.209 11.231 1.00 79.38 108 LYS A C 1
ATOM 845 O O . LYS A 1 108 ? -31.163 12.062 10.629 1.00 79.38 108 LYS A O 1
ATOM 850 N N . PRO A 1 109 ? -29.930 13.173 12.155 1.00 87.31 109 PRO A N 1
ATOM 851 C CA . PRO A 1 109 ? -30.989 14.123 12.479 1.00 87.31 109 PRO A CA 1
ATOM 852 C C . PRO A 1 109 ? -31.387 14.968 11.252 1.00 87.31 109 PRO A C 1
ATOM 854 O O . PRO A 1 109 ? -30.493 15.483 10.569 1.00 87.31 109 PRO A O 1
ATOM 857 N N . PRO A 1 110 ? -32.691 15.169 10.977 1.00 88.44 110 PRO A N 1
ATOM 858 C CA . PRO A 1 110 ? -33.159 16.085 9.938 1.00 88.44 110 PRO A CA 1
ATOM 859 C C . PRO A 1 110 ? -32.611 17.497 10.154 1.00 88.44 110 PRO A C 1
ATOM 861 O O . PRO A 1 110 ? -32.464 17.933 11.291 1.00 88.44 110 PRO A O 1
ATOM 864 N N . VAL A 1 111 ? -32.333 18.247 9.084 1.00 83.00 111 VAL A N 1
ATOM 865 C CA . VAL A 1 111 ? -31.672 19.568 9.182 1.00 83.00 111 VAL A CA 1
ATOM 866 C C . VAL A 1 111 ? -32.449 20.554 10.073 1.00 83.00 111 VAL A C 1
ATOM 868 O O . VAL A 1 111 ? -31.828 21.306 10.815 1.00 83.00 111 VAL A O 1
ATOM 871 N N . GLY A 1 112 ? -33.786 20.504 10.057 1.00 85.81 112 GLY A N 1
ATOM 872 C CA . GLY A 1 112 ? -34.653 21.382 10.854 1.00 85.81 112 GLY A CA 1
ATOM 873 C C . GLY A 1 112 ? -34.979 20.904 12.275 1.00 85.81 112 GLY A C 1
ATOM 874 O O . GLY A 1 112 ? -35.696 21.603 12.982 1.00 85.81 112 GLY A O 1
ATOM 875 N N . ASP A 1 113 ? -34.503 19.732 12.710 1.00 89.00 113 ASP A N 1
ATOM 876 C CA . ASP A 1 113 ? -34.839 19.204 14.040 1.00 89.00 113 ASP A CA 1
ATOM 877 C C . ASP A 1 113 ? -34.033 19.912 15.138 1.00 89.00 113 ASP A C 1
ATOM 879 O O . ASP A 1 113 ? -32.804 19.804 15.180 1.00 89.00 113 ASP A O 1
ATOM 883 N N . THR A 1 114 ? -34.716 20.629 16.027 1.00 92.06 114 THR A N 1
ATOM 884 C CA . THR A 1 114 ? -34.114 21.426 17.107 1.00 92.06 114 THR A CA 1
ATOM 885 C C . THR A 1 114 ? -34.221 20.771 18.487 1.00 92.06 114 THR A C 1
ATOM 887 O O . THR A 1 114 ? -33.969 21.427 19.497 1.00 92.06 114 THR A O 1
ATOM 890 N N . SER A 1 115 ? -34.588 19.487 18.559 1.00 92.00 115 SER A N 1
ATOM 891 C CA . SER A 1 115 ? -34.698 18.752 19.822 1.00 92.00 115 SER A CA 1
ATOM 892 C C . SER A 1 115 ? -33.340 18.510 20.496 1.00 92.00 115 SER A C 1
ATOM 894 O O . SER A 1 115 ? -32.308 18.403 19.828 1.00 92.00 115 SER A O 1
ATOM 896 N N . ASP A 1 116 ? -33.346 18.323 21.826 1.00 90.31 116 ASP A N 1
ATOM 897 C CA . ASP A 1 116 ? -32.149 17.937 22.598 1.00 90.31 116 ASP A CA 1
ATOM 898 C C . ASP A 1 116 ? -31.455 16.713 21.973 1.00 90.31 116 ASP A C 1
ATOM 900 O O . ASP A 1 116 ? -30.236 16.684 21.826 1.00 90.31 116 ASP A O 1
ATOM 904 N N . VAL A 1 117 ? -32.234 15.705 21.558 1.00 91.06 117 VAL A N 1
ATOM 905 C CA . VAL A 1 117 ? -31.717 14.470 20.947 1.00 91.06 117 VAL A CA 1
ATOM 906 C C . VAL A 1 117 ? -30.994 14.776 19.637 1.00 91.06 117 VAL A C 1
ATOM 908 O O . VAL A 1 117 ? -29.900 14.258 19.406 1.00 91.06 117 VAL A O 1
ATOM 911 N N . ALA A 1 118 ? -31.565 15.640 18.794 1.00 91.62 118 ALA A N 1
ATOM 912 C CA . ALA A 1 118 ? -30.955 16.022 17.527 1.00 91.62 118 ALA A CA 1
ATOM 913 C C . ALA A 1 118 ? -29.640 16.775 17.744 1.00 91.62 118 ALA A C 1
ATOM 915 O O . ALA A 1 118 ? -28.634 16.451 17.111 1.00 91.62 118 ALA A O 1
ATOM 916 N N . TRP A 1 119 ? -29.606 17.727 18.679 1.00 94.44 119 TRP A N 1
ATOM 917 C CA . TRP A 1 119 ? -28.383 18.465 18.990 1.00 94.44 119 TRP A CA 1
ATOM 918 C C . TRP A 1 119 ? -27.292 17.595 19.612 1.00 94.44 119 TRP A C 1
ATOM 920 O O . TRP A 1 119 ? -26.133 17.700 19.212 1.00 94.44 119 TRP A O 1
ATOM 930 N N . ILE A 1 120 ? -27.649 16.681 20.518 1.00 92.69 120 ILE A N 1
ATOM 931 C CA . ILE A 1 120 ? -26.705 15.721 21.102 1.00 92.69 120 ILE A CA 1
ATOM 932 C C . ILE A 1 120 ? -26.117 14.815 20.015 1.00 92.69 120 ILE A C 1
ATOM 934 O O . ILE A 1 120 ? -24.905 14.602 19.991 1.00 92.69 120 ILE A O 1
ATOM 938 N N . MET A 1 121 ? -26.938 14.315 19.085 1.00 89.38 121 MET A N 1
ATOM 939 C CA . MET A 1 121 ? -26.459 13.502 17.960 1.00 89.38 121 MET A CA 1
ATOM 940 C C . MET A 1 121 ? -25.530 14.294 17.030 1.00 89.38 121 MET A C 1
ATOM 942 O O . MET A 1 121 ? -24.488 13.776 16.629 1.00 89.38 121 MET A O 1
ATOM 946 N N . ARG A 1 122 ? -25.847 15.559 16.719 1.00 93.25 122 ARG A N 1
ATOM 947 C CA . ARG A 1 122 ? -24.953 16.421 15.923 1.00 93.25 122 ARG A CA 1
ATOM 948 C C . ARG A 1 122 ? -23.623 16.664 16.635 1.00 93.25 122 ARG A C 1
ATOM 950 O O . ARG A 1 122 ? -22.576 16.558 16.003 1.00 93.25 122 ARG A O 1
ATOM 957 N N . LEU A 1 123 ? -23.640 16.901 17.950 1.00 93.25 123 LEU A N 1
ATOM 958 C CA . LEU A 1 123 ? -22.420 17.053 18.748 1.00 93.25 123 LEU A CA 1
ATOM 959 C C . LEU A 1 123 ? -21.577 15.772 18.746 1.00 93.25 123 LEU A C 1
ATOM 961 O O . LEU A 1 123 ? -20.360 15.843 18.601 1.00 93.25 123 LEU A O 1
ATOM 965 N N . GLN A 1 124 ? -22.207 14.599 18.851 1.00 87.50 124 GLN A N 1
ATOM 966 C CA . GLN A 1 124 ? -21.518 13.309 18.748 1.00 87.50 124 GLN A CA 1
ATOM 967 C C . GLN A 1 124 ? -20.879 13.101 17.370 1.00 87.50 124 GLN A C 1
ATOM 969 O O . GLN A 1 124 ? -19.725 12.681 17.290 1.00 87.50 124 GLN A O 1
ATOM 974 N N . GLN A 1 125 ? -21.597 13.407 16.286 1.00 85.62 125 GLN A N 1
ATOM 975 C CA . GLN A 1 125 ? -21.070 13.305 14.921 1.00 85.62 125 GLN A CA 1
ATOM 976 C C . GLN A 1 125 ? -19.880 14.249 14.713 1.00 85.62 125 GLN A C 1
ATOM 978 O O . GLN A 1 125 ? -18.830 13.819 14.231 1.00 85.62 125 GLN A O 1
ATOM 983 N N . PHE A 1 126 ? -20.008 15.502 15.158 1.00 88.69 126 PHE A N 1
ATOM 984 C CA . PHE A 1 126 ? -18.929 16.484 15.109 1.00 88.69 126 PHE A CA 1
ATOM 985 C C . PHE A 1 126 ? -17.714 16.031 15.926 1.00 88.69 126 PHE A C 1
ATOM 987 O O . PHE A 1 126 ? -16.586 16.041 15.435 1.00 88.69 126 PHE A O 1
ATOM 994 N N . ARG A 1 127 ? -17.936 15.549 17.154 1.00 88.50 127 ARG A N 1
ATOM 995 C CA . ARG A 1 127 ? -16.890 14.988 18.016 1.00 88.50 127 ARG A CA 1
ATOM 996 C C . ARG A 1 127 ? -16.148 13.846 17.330 1.00 88.50 127 ARG A C 1
ATOM 998 O O . ARG A 1 127 ? -14.922 13.836 17.327 1.00 88.50 127 ARG A O 1
ATOM 1005 N N . ASN A 1 128 ? -16.870 12.902 16.730 1.00 78.75 128 ASN A N 1
ATOM 1006 C CA . ASN A 1 128 ? -16.267 11.756 16.051 1.00 78.75 128 ASN A CA 1
ATOM 1007 C C . ASN A 1 128 ? -15.430 12.187 14.833 1.00 78.75 128 ASN A C 1
ATOM 1009 O O . ASN A 1 128 ? -14.367 11.614 14.597 1.00 78.75 128 ASN A O 1
ATOM 1013 N N . LYS A 1 129 ? -15.866 13.222 14.099 1.00 79.81 129 LYS A N 1
ATOM 1014 C CA . LYS A 1 129 ? -15.086 13.866 13.029 1.00 79.81 129 LYS A CA 1
ATOM 1015 C C . LYS A 1 129 ? -13.802 14.490 13.592 1.00 79.81 129 LYS A C 1
ATOM 1017 O O . LYS A 1 129 ? -12.713 14.141 13.150 1.00 79.81 129 LYS A O 1
ATOM 1022 N N . VAL A 1 130 ? -13.902 15.325 14.629 1.00 76.62 130 VAL A N 1
ATOM 1023 C CA . VAL A 1 130 ? -12.748 16.013 15.244 1.00 76.62 130 VAL A CA 1
ATOM 1024 C C . VAL A 1 130 ? -11.745 15.045 15.875 1.00 76.62 130 VAL A C 1
ATOM 1026 O O . VAL A 1 130 ? -10.542 15.255 15.743 1.00 76.62 130 VAL A O 1
ATOM 1029 N N . TYR A 1 131 ? -12.204 13.979 16.534 1.00 70.19 131 TYR A N 1
ATOM 1030 C CA . TYR A 1 131 ? -11.323 12.966 17.129 1.00 70.19 131 TYR A CA 1
ATOM 1031 C C . TYR A 1 131 ? -10.742 12.010 16.086 1.00 70.19 131 TYR A C 1
ATOM 1033 O O . TYR A 1 131 ? -9.696 11.417 16.334 1.00 70.19 131 TYR A O 1
ATOM 1041 N N . GLY A 1 132 ? -11.399 11.840 14.935 1.00 57.56 132 GLY A N 1
ATOM 1042 C CA . GLY A 1 132 ? -10.913 11.013 13.830 1.00 57.56 132 GLY A CA 1
ATOM 1043 C C . GLY A 1 132 ? -9.728 11.625 13.078 1.00 57.56 132 GLY A C 1
ATOM 1044 O O . GLY A 1 132 ? -8.901 10.890 12.543 1.00 57.56 132 GLY A O 1
ATOM 1045 N N . HIS A 1 133 ? -9.594 12.954 13.073 1.00 59.12 133 HIS A N 1
ATOM 1046 C CA . HIS A 1 133 ? -8.424 13.626 12.516 1.00 59.12 133 HIS A CA 1
ATOM 1047 C C . HIS A 1 133 ? -7.335 13.756 13.591 1.00 59.12 133 HIS A C 1
ATOM 1049 O O . HIS A 1 133 ? -7.506 14.489 14.563 1.00 59.12 133 HIS A O 1
ATOM 1055 N N . ILE A 1 134 ? -6.205 13.057 13.409 1.00 54.50 134 ILE A N 1
ATOM 1056 C CA . ILE A 1 134 ? -5.070 13.016 14.353 1.00 54.50 134 ILE A CA 1
ATOM 1057 C C . ILE A 1 134 ? -4.786 14.419 14.909 1.00 54.50 134 ILE A C 1
ATOM 1059 O O . ILE A 1 134 ? -4.569 15.360 14.139 1.00 54.50 134 ILE A O 1
ATOM 1063 N N . ALA A 1 135 ? -4.737 14.539 16.242 1.00 55.44 135 ALA A N 1
ATOM 1064 C CA . ALA A 1 135 ? -4.670 15.800 16.991 1.00 55.44 135 ALA A CA 1
ATOM 1065 C C . ALA A 1 135 ? -3.496 16.731 16.607 1.00 55.44 135 ALA A C 1
ATOM 1067 O O . ALA A 1 135 ? -3.459 17.885 17.009 1.00 55.44 135 ALA A O 1
ATOM 1068 N N . ARG A 1 136 ? -2.548 16.254 15.796 1.00 56.56 136 ARG A N 1
ATOM 1069 C CA . ARG A 1 136 ? -1.293 16.931 15.443 1.00 56.56 136 ARG A CA 1
ATOM 1070 C C . ARG A 1 136 ? -1.240 17.461 14.007 1.00 56.56 136 ARG A C 1
ATOM 1072 O O . ARG A 1 136 ? -0.204 17.973 13.600 1.00 56.56 136 ARG A O 1
ATOM 1079 N N . THR A 1 137 ? -2.311 17.320 13.228 1.00 67.31 137 THR A N 1
ATOM 1080 C CA . THR A 1 137 ? -2.362 17.884 11.868 1.00 67.31 137 THR A CA 1
ATOM 1081 C C . THR A 1 137 ? -2.648 19.386 11.930 1.00 67.31 137 THR A C 1
ATOM 1083 O O . THR A 1 137 ? -3.493 19.832 12.702 1.00 67.31 137 THR A O 1
ATOM 1086 N N . ALA A 1 138 ? -1.931 20.203 11.159 1.00 76.94 138 ALA A N 1
ATOM 1087 C CA . ALA A 1 138 ? -2.247 21.628 11.065 1.00 76.94 138 ALA A CA 1
ATOM 1088 C C . ALA A 1 138 ? -3.637 21.820 10.423 1.00 76.94 138 ALA A C 1
ATOM 1090 O O . ALA A 1 138 ? -4.104 20.959 9.679 1.00 76.94 138 ALA A O 1
ATOM 1091 N N . MET A 1 139 ? -4.331 22.904 10.766 1.00 82.88 139 MET A N 1
ATOM 1092 C CA . MET A 1 139 ? -5.631 23.274 10.201 1.00 82.88 139 MET A CA 1
ATOM 1093 C C . MET A 1 139 ? -5.511 24.628 9.499 1.00 82.88 139 MET A C 1
ATOM 1095 O O . MET A 1 139 ? -4.958 25.581 10.064 1.00 82.88 139 MET A O 1
ATOM 1099 N N . SER A 1 140 ? -6.013 24.712 8.268 1.00 87.69 140 SER A N 1
ATOM 1100 C CA . SER A 1 140 ? -6.092 25.977 7.538 1.00 87.69 140 SER A CA 1
ATOM 1101 C C . SER A 1 140 ? -7.108 26.926 8.185 1.00 87.69 140 SER A C 1
ATOM 1103 O O . SER A 1 140 ? -7.964 26.522 8.974 1.00 87.69 140 SER A O 1
ATOM 1105 N N . GLU A 1 141 ? -7.020 28.216 7.872 1.00 89.12 141 GLU A N 1
ATOM 1106 C CA . GLU A 1 141 ? -7.963 29.213 8.390 1.00 89.12 141 GLU A CA 1
ATOM 1107 C C . GLU A 1 141 ? -9.395 28.984 7.885 1.00 89.12 141 GLU A C 1
ATOM 1109 O O . GLU A 1 141 ? -10.348 29.092 8.658 1.00 89.12 141 GLU A O 1
ATOM 1114 N N . THR A 1 142 ? -9.546 28.581 6.622 1.00 90.12 142 THR A N 1
ATOM 1115 C CA . THR A 1 142 ? -10.844 28.269 6.013 1.00 90.12 142 THR A CA 1
ATOM 1116 C C . THR A 1 142 ? -11.512 27.069 6.683 1.00 90.12 142 THR A C 1
ATOM 1118 O O . THR A 1 142 ? -12.678 27.153 7.068 1.00 90.12 142 THR A O 1
ATOM 1121 N N . GLU A 1 143 ? -10.775 25.970 6.883 1.00 88.06 143 GLU A N 1
ATOM 1122 C CA . GLU A 1 143 ? -11.288 24.788 7.591 1.00 88.06 143 GLU A CA 1
ATOM 1123 C C . GLU A 1 143 ? -11.670 25.122 9.034 1.00 88.06 143 GLU A C 1
ATOM 1125 O O . GLU A 1 143 ? -12.717 24.684 9.516 1.00 88.06 143 GLU A O 1
ATOM 1130 N N . PHE A 1 144 ? -10.841 25.920 9.716 1.00 91.69 144 PHE A N 1
ATOM 1131 C CA . PHE A 1 144 ? -11.123 26.371 11.074 1.00 91.69 144 PHE A CA 1
ATOM 1132 C C . PHE A 1 144 ? -12.421 27.174 11.136 1.00 91.69 144 PHE A C 1
ATOM 1134 O O . PHE A 1 144 ? -13.263 26.882 11.981 1.00 91.69 144 PHE A O 1
ATOM 1141 N N . GLY A 1 145 ? -12.622 28.132 10.226 1.00 92.38 145 GLY A N 1
ATOM 1142 C CA . GLY A 1 145 ? -13.853 28.919 10.153 1.00 92.38 145 GLY A CA 1
ATOM 1143 C C . GLY A 1 145 ? -15.097 28.047 9.978 1.00 92.38 145 GLY A C 1
ATOM 1144 O O . GLY A 1 145 ? -16.031 28.146 10.772 1.00 92.38 145 GLY A O 1
ATOM 1145 N N . GLN A 1 146 ? -15.076 27.132 9.005 1.00 92.31 146 GLN A N 1
ATOM 1146 C CA . GLN A 1 146 ? -16.207 26.243 8.717 1.00 92.31 146 GLN A CA 1
ATOM 1147 C C . GLN A 1 146 ? -16.552 25.327 9.899 1.00 92.31 146 GLN A C 1
ATOM 1149 O O . GLN A 1 146 ? -17.717 25.226 10.290 1.00 92.31 146 GLN A O 1
ATOM 1154 N N . GLN A 1 147 ? -15.548 24.674 10.492 1.00 92.88 147 GLN A N 1
ATOM 1155 C CA . GLN A 1 147 ? -15.768 23.766 11.621 1.00 92.88 147 GLN A CA 1
ATOM 1156 C C . GLN A 1 147 ? -16.170 24.514 12.893 1.00 92.88 147 GLN A C 1
ATOM 1158 O O . GLN A 1 147 ? -16.974 24.007 13.676 1.00 92.88 147 GLN A O 1
ATOM 1163 N N . TRP A 1 148 ? -15.643 25.724 13.099 1.00 95.44 148 TRP A N 1
ATOM 1164 C CA . TRP A 1 148 ? -16.039 26.570 14.216 1.00 95.44 148 TRP A CA 1
ATOM 1165 C C . TRP A 1 148 ? -17.512 26.952 14.131 1.00 95.44 148 TRP A C 1
ATOM 1167 O O . TRP A 1 148 ? -18.229 26.852 15.125 1.00 95.44 148 TRP A O 1
ATOM 1177 N N . ASP A 1 149 ? -17.975 27.369 12.956 1.00 94.69 149 ASP A N 1
ATOM 1178 C CA . ASP A 1 149 ? -19.359 27.793 12.760 1.00 94.69 149 ASP A CA 1
ATOM 1179 C C . ASP A 1 149 ? -20.329 26.606 12.889 1.00 94.69 149 ASP A C 1
ATOM 1181 O O . ASP A 1 149 ? -21.410 26.749 13.466 1.00 94.69 149 ASP A O 1
ATOM 1185 N N . GLU A 1 150 ? -19.931 25.416 12.422 1.00 94.94 150 GLU A N 1
ATOM 1186 C CA . GLU A 1 150 ? -20.665 24.160 12.631 1.00 94.94 150 GLU A CA 1
ATOM 1187 C C . GLU A 1 150 ? -20.801 23.833 14.129 1.00 94.94 150 GLU A C 1
ATOM 1189 O O . GLU A 1 150 ? -21.918 23.668 14.626 1.00 94.94 150 GLU A O 1
ATOM 1194 N N . LEU A 1 151 ? -19.687 23.809 14.873 1.00 95.88 151 LEU A N 1
ATOM 1195 C CA . LEU A 1 151 ? -19.697 23.528 16.311 1.00 95.88 151 LEU A CA 1
ATOM 1196 C C . LEU A 1 151 ? -20.473 24.586 17.099 1.00 95.88 151 LEU A C 1
ATOM 1198 O O . LEU A 1 151 ? -21.252 24.244 17.985 1.00 95.88 151 LEU A O 1
ATOM 1202 N N . SER A 1 152 ? -20.304 25.864 16.759 1.00 96.19 152 SER A N 1
ATOM 1203 C CA . SER A 1 152 ? -20.981 26.976 17.434 1.00 96.19 152 SER A CA 1
ATOM 1204 C C . SER A 1 152 ? -22.498 26.840 17.341 1.00 96.19 152 SER A C 1
ATOM 1206 O O . SER A 1 152 ? -23.182 26.956 18.355 1.00 96.19 152 SER A O 1
ATOM 1208 N N . LYS A 1 153 ? -23.030 26.512 16.155 1.00 95.19 153 LYS A N 1
ATOM 1209 C CA . LYS A 1 153 ? -24.468 26.258 15.964 1.00 95.19 153 LYS A CA 1
ATOM 1210 C C . LYS A 1 153 ? -24.969 25.124 16.858 1.00 95.19 153 LYS A C 1
ATOM 1212 O O . LYS A 1 153 ? -26.031 25.249 17.461 1.00 95.19 153 LYS A O 1
ATOM 1217 N N . ILE A 1 154 ? -24.199 24.040 16.968 1.00 96.06 154 ILE A N 1
ATOM 1218 C CA . ILE A 1 154 ? -24.553 22.885 17.803 1.00 96.06 154 ILE A CA 1
ATOM 1219 C C . ILE A 1 154 ? -24.559 23.264 19.291 1.00 96.06 154 ILE A C 1
ATOM 1221 O O . ILE A 1 154 ? -25.517 22.949 19.994 1.00 96.06 154 ILE A O 1
ATOM 1225 N N . LEU A 1 155 ? -23.518 23.950 19.773 1.00 96.31 155 LEU A N 1
ATOM 1226 C CA . LEU A 1 155 ? -23.403 24.347 21.181 1.00 96.31 155 LEU A CA 1
ATOM 1227 C C . LEU A 1 155 ? -24.490 25.351 21.578 1.00 96.31 155 LEU A C 1
ATOM 1229 O O . LEU A 1 155 ? -25.108 25.196 22.628 1.00 96.31 155 LEU A O 1
ATOM 1233 N N . ILE A 1 156 ? -24.785 26.334 20.723 1.00 95.12 156 ILE A N 1
ATOM 1234 C CA . ILE A 1 156 ? -25.881 27.287 20.950 1.00 95.12 156 ILE A CA 1
ATOM 1235 C C . ILE A 1 156 ? -27.231 26.555 20.966 1.00 95.12 156 ILE A C 1
ATOM 1237 O O . ILE A 1 156 ? -28.053 26.809 21.843 1.00 95.12 156 ILE A O 1
ATOM 1241 N N . GLY A 1 157 ? -27.441 25.586 20.067 1.00 93.44 157 GLY A N 1
ATOM 1242 C CA . GLY A 1 157 ? -28.636 24.733 20.058 1.00 93.44 157 GLY A CA 1
ATOM 1243 C C . GLY A 1 157 ? -28.833 23.920 21.346 1.00 93.44 157 GLY A C 1
ATOM 1244 O O . GLY A 1 157 ? -29.966 23.694 21.759 1.00 93.44 157 GLY A O 1
ATOM 1245 N N . LEU A 1 158 ? -27.744 23.547 22.028 1.00 93.75 158 LEU A N 1
ATOM 1246 C CA . LEU A 1 158 ? -27.760 22.900 23.351 1.00 93.75 158 LEU A CA 1
ATOM 1247 C C . LEU A 1 158 ? -27.929 23.885 24.525 1.00 93.75 158 LEU A C 1
ATOM 1249 O O . LEU A 1 158 ? -27.874 23.476 25.687 1.00 93.75 158 LEU A O 1
ATOM 1253 N N . GLY A 1 159 ? -28.131 25.176 24.248 1.00 93.38 159 GLY A N 1
ATOM 1254 C CA . GLY A 1 159 ? -28.290 26.223 25.258 1.00 93.38 159 GLY A CA 1
ATOM 1255 C C . GLY A 1 159 ? -26.978 26.860 25.724 1.00 93.38 159 GLY A C 1
ATOM 1256 O O . GLY A 1 159 ? -26.929 27.392 26.835 1.00 93.38 159 GLY A O 1
ATOM 1257 N N . GLY A 1 160 ? -25.918 26.778 24.915 1.00 93.50 160 GLY A N 1
ATOM 1258 C CA . GLY A 1 160 ? -24.678 27.527 25.113 1.00 93.50 160 GLY A CA 1
ATOM 1259 C C . GLY A 1 160 ? -24.845 29.018 24.827 1.00 93.50 160 GLY A C 1
ATOM 1260 O O . GLY A 1 160 ? -25.614 29.410 23.951 1.00 93.50 160 GLY A O 1
ATOM 1261 N N . ASP A 1 161 ? -24.107 29.850 25.558 1.00 93.69 161 ASP A N 1
ATOM 1262 C CA . ASP A 1 161 ? -24.111 31.300 25.364 1.00 93.69 161 ASP A CA 1
ATOM 1263 C C . ASP A 1 161 ? -23.308 31.694 24.102 1.00 93.69 161 ASP A C 1
ATOM 1265 O O . ASP A 1 161 ? -22.100 31.423 24.039 1.00 93.69 161 ASP A O 1
ATOM 1269 N N . PRO A 1 162 ? -23.930 32.357 23.104 1.00 93.06 162 PRO A N 1
ATOM 1270 C CA . PRO A 1 162 ? -23.248 32.790 21.885 1.00 93.06 162 PRO A CA 1
ATOM 1271 C C . PRO A 1 162 ? -22.041 33.702 22.140 1.00 93.06 162 PRO A C 1
ATOM 1273 O O . PRO A 1 162 ? -21.066 33.649 21.383 1.00 93.06 162 PRO A O 1
ATOM 1276 N N . ASN A 1 163 ? -22.080 34.519 23.199 1.00 91.31 163 ASN A N 1
ATOM 1277 C CA . ASN A 1 163 ? -20.992 35.443 23.524 1.00 91.31 163 ASN A CA 1
ATOM 1278 C C . ASN A 1 163 ? -19.756 34.681 24.007 1.00 91.31 163 ASN A C 1
ATOM 1280 O O . ASN A 1 163 ? -18.660 34.886 23.483 1.00 91.31 163 ASN A O 1
ATOM 1284 N N . THR A 1 164 ? -19.949 33.735 24.930 1.00 89.69 164 THR A N 1
ATOM 1285 C CA . THR A 1 164 ? -18.890 32.842 25.423 1.00 89.69 164 THR A CA 1
ATOM 1286 C C . THR A 1 164 ? -18.226 32.061 24.281 1.00 89.69 164 THR A C 1
ATOM 1288 O O . THR A 1 164 ? -16.996 32.004 24.192 1.00 89.69 164 THR A O 1
ATOM 1291 N N . VAL A 1 165 ? -19.019 31.502 23.357 1.00 90.75 165 VAL A N 1
ATOM 1292 C CA . VAL A 1 165 ? -18.488 30.779 22.188 1.00 90.75 165 VAL A CA 1
ATOM 1293 C C . VAL A 1 165 ? -17.693 31.720 21.280 1.00 90.75 165 VAL A C 1
ATOM 1295 O O . VAL A 1 165 ? -16.581 31.389 20.881 1.00 90.75 165 VAL A O 1
ATOM 1298 N N . SER A 1 166 ? -18.210 32.913 20.985 1.00 89.50 166 SER A N 1
ATOM 1299 C CA . SER A 1 166 ? -17.532 33.875 20.105 1.00 89.50 166 SER A CA 1
ATOM 1300 C C . SER A 1 166 ? -16.204 34.364 20.691 1.00 89.50 166 SER A C 1
ATOM 1302 O O . SER A 1 166 ? -15.202 34.428 19.978 1.00 89.50 166 SER A O 1
ATOM 1304 N N . GLN A 1 167 ? -16.161 34.630 22.000 1.00 90.38 167 GLN A N 1
ATOM 1305 C CA . GLN A 1 167 ? -14.949 35.053 22.703 1.00 90.38 167 GLN A CA 1
ATOM 1306 C C . GLN A 1 167 ? -13.842 33.989 22.639 1.00 90.38 167 GLN A C 1
ATOM 1308 O O . GLN A 1 167 ? -12.672 34.316 22.430 1.00 90.38 167 GLN A O 1
ATOM 1313 N N . ARG A 1 168 ? -14.194 32.700 22.747 1.00 90.31 168 ARG A N 1
ATOM 1314 C CA . ARG A 1 168 ? -13.220 31.600 22.647 1.00 90.31 168 ARG A CA 1
ATOM 1315 C C . ARG A 1 168 ? -12.587 31.462 21.253 1.00 90.31 168 ARG A C 1
ATOM 1317 O O . ARG A 1 168 ? -11.525 30.851 21.150 1.00 90.31 168 ARG A O 1
ATOM 1324 N N . LYS A 1 169 ? -13.182 32.023 20.188 1.00 90.56 169 LYS A N 1
ATOM 1325 C CA . LYS A 1 169 ? -12.636 31.948 18.812 1.00 90.56 169 LYS A CA 1
ATOM 1326 C C . LYS A 1 169 ? -11.322 32.716 18.688 1.00 90.56 169 LYS A C 1
ATOM 1328 O O . LYS A 1 169 ? -10.376 32.257 18.043 1.00 90.56 169 LYS A O 1
ATOM 1333 N N . THR A 1 170 ? -11.272 33.884 19.321 1.00 86.19 170 THR A N 1
ATOM 1334 C CA . THR A 1 170 ? -10.163 34.840 19.224 1.00 86.19 170 THR A CA 1
ATOM 1335 C C . THR A 1 170 ? -9.174 34.731 20.379 1.00 86.19 170 THR A C 1
ATOM 1337 O O . THR A 1 170 ? -8.061 35.238 20.265 1.00 86.19 170 THR A O 1
ATOM 1340 N N . GLN A 1 171 ? -9.533 34.045 21.467 1.00 87.69 171 GLN A N 1
ATOM 1341 C CA . GLN A 1 171 ? -8.641 33.853 22.604 1.00 87.69 171 GLN A CA 1
ATOM 1342 C C . GLN A 1 171 ? -7.465 32.924 22.234 1.00 87.69 171 GLN A C 1
ATOM 1344 O O . GLN A 1 171 ? -7.697 31.765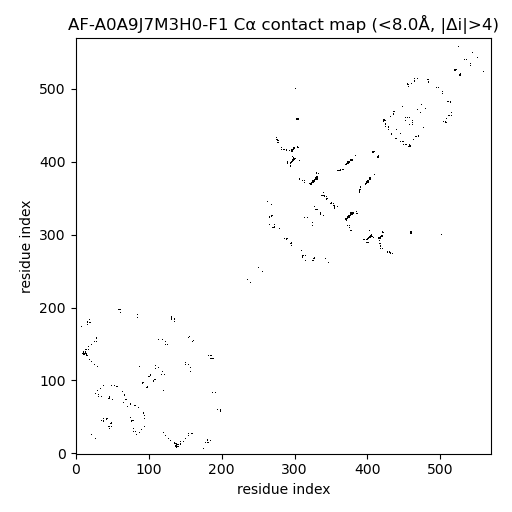 21.874 1.00 87.69 171 GLN A O 1
ATOM 1349 N N . PRO A 1 172 ? -6.205 33.389 22.332 1.00 84.38 172 PRO A N 1
ATOM 1350 C CA . PRO A 1 172 ? -5.045 32.552 22.051 1.00 84.38 172 PRO A CA 1
ATOM 1351 C C . PRO A 1 172 ? -4.894 31.474 23.124 1.00 84.38 172 PRO A C 1
ATOM 1353 O O . PRO A 1 172 ? -5.214 31.688 24.300 1.00 84.38 172 PRO A O 1
ATOM 1356 N N . ILE A 1 173 ? -4.366 30.315 22.735 1.00 86.88 173 ILE A N 1
ATOM 1357 C CA . ILE A 1 173 ? -4.062 29.236 23.677 1.00 86.88 173 ILE A CA 1
ATOM 1358 C C . ILE A 1 173 ? -2.550 29.084 23.822 1.00 86.88 173 ILE A C 1
ATOM 1360 O O . ILE A 1 173 ? -1.812 29.005 22.843 1.00 86.88 173 ILE A O 1
ATOM 1364 N N . SER A 1 174 ? -2.066 29.065 25.067 1.00 86.69 174 SER A N 1
ATOM 1365 C CA . SER A 1 174 ? -0.639 28.878 25.327 1.00 86.69 174 SER A CA 1
ATOM 1366 C C . SER A 1 174 ? -0.193 27.474 24.921 1.00 86.69 174 SER A C 1
ATOM 1368 O O . SER A 1 174 ? -0.970 26.517 24.970 1.00 86.69 174 SER A O 1
ATOM 1370 N N . ARG A 1 175 ? 1.091 27.329 24.582 1.00 82.81 175 ARG A N 1
ATOM 1371 C CA . ARG A 1 175 ? 1.681 26.041 24.193 1.00 82.81 175 ARG A CA 1
ATOM 1372 C C . ARG A 1 175 ? 1.457 24.948 25.245 1.00 82.81 175 ARG A C 1
ATOM 1374 O O . ARG A 1 175 ? 1.160 23.812 24.881 1.00 82.81 175 ARG A O 1
ATOM 1381 N N . ASP A 1 176 ? 1.555 25.286 26.528 1.00 84.94 176 ASP A N 1
ATOM 1382 C CA . ASP A 1 176 ? 1.369 24.325 27.621 1.00 84.94 176 ASP A CA 1
ATOM 1383 C C . ASP A 1 176 ? -0.087 23.866 27.721 1.00 84.94 176 ASP A C 1
ATOM 1385 O O . ASP A 1 176 ? -0.359 22.665 27.773 1.00 84.94 176 ASP A O 1
ATOM 1389 N N . LYS A 1 177 ? -1.041 24.805 27.644 1.00 87.00 177 LYS A N 1
ATOM 1390 C CA . LYS A 1 177 ? -2.470 24.469 27.587 1.00 87.00 177 LYS A CA 1
ATOM 1391 C C . LYS A 1 177 ? -2.781 23.634 26.349 1.00 87.00 177 LYS A C 1
ATOM 1393 O O . LYS A 1 177 ? -3.504 22.647 26.450 1.00 87.00 177 LYS A O 1
ATOM 1398 N N . ALA A 1 178 ? -2.189 23.962 25.204 1.00 86.25 178 ALA A N 1
ATOM 1399 C CA . ALA A 1 178 ? -2.374 23.196 23.982 1.00 86.25 178 ALA A CA 1
ATOM 1400 C C . ALA A 1 178 ? -1.930 21.737 24.136 1.00 86.25 178 ALA A C 1
ATOM 1402 O O . ALA A 1 178 ? -2.661 20.832 23.741 1.00 86.25 178 ALA A O 1
ATOM 1403 N N . GLN A 1 179 ? -0.789 21.481 24.781 1.00 83.81 179 GLN A N 1
ATOM 1404 C CA . GLN A 1 179 ? -0.340 20.114 25.060 1.00 83.81 179 GLN A CA 1
ATOM 1405 C C . GLN A 1 179 ? -1.312 19.335 25.956 1.00 83.81 179 GLN A C 1
ATOM 1407 O O . GLN A 1 179 ? -1.500 18.137 25.740 1.00 83.81 179 GLN A O 1
ATOM 1412 N N . VAL A 1 180 ? -1.945 19.996 26.930 1.00 87.69 180 VAL A N 1
ATOM 1413 C CA . VAL A 1 180 ? -2.970 19.374 27.783 1.00 87.69 180 VAL A CA 1
ATOM 1414 C C . VAL A 1 180 ? -4.169 18.918 26.949 1.00 87.69 180 VAL A C 1
ATOM 1416 O O . VAL A 1 180 ? -4.563 17.756 27.046 1.00 87.69 180 VAL A O 1
ATOM 1419 N N . TYR A 1 181 ? -4.709 19.775 26.078 1.00 86.88 181 TYR A N 1
ATOM 1420 C CA . TYR A 1 181 ? -5.835 19.389 25.219 1.00 86.88 181 TYR A CA 1
ATOM 1421 C C . TYR A 1 181 ? -5.464 18.304 24.213 1.00 86.88 181 TYR A C 1
ATOM 1423 O O . TYR A 1 181 ? -6.253 17.388 24.007 1.00 86.88 181 TYR A O 1
ATOM 1431 N N . LEU A 1 182 ? -4.259 18.341 23.641 1.00 82.94 182 LEU A N 1
ATOM 1432 C CA . LEU A 1 182 ? -3.795 17.296 22.725 1.00 82.94 182 LEU A CA 1
ATOM 1433 C C . LEU A 1 182 ? -3.753 15.921 23.400 1.00 82.94 182 LEU A C 1
ATOM 1435 O O . LEU A 1 182 ? -4.271 14.954 22.844 1.00 82.94 182 LEU A O 1
ATOM 1439 N N . LYS A 1 183 ? -3.208 15.839 24.621 1.00 84.25 183 LYS A N 1
ATOM 1440 C CA . LYS A 1 183 ? -3.220 14.601 25.417 1.00 84.25 183 LYS A CA 1
ATOM 1441 C C . LYS A 1 183 ? -4.644 14.156 25.752 1.00 84.25 183 LYS A C 1
ATOM 1443 O O . LYS A 1 183 ? -4.957 12.976 25.618 1.00 84.25 183 LYS A O 1
ATOM 1448 N N . LYS A 1 184 ? -5.512 15.099 26.134 1.00 84.94 184 LYS A N 1
ATOM 1449 C CA . LYS A 1 184 ? -6.918 14.821 26.461 1.00 84.94 184 LYS A CA 1
ATOM 1450 C C . LYS A 1 184 ? -7.692 14.293 25.249 1.00 84.94 184 LYS A C 1
ATOM 1452 O O . LYS A 1 184 ? -8.460 13.351 25.380 1.00 84.94 184 LYS A O 1
ATOM 1457 N N . VAL A 1 185 ? -7.455 14.834 24.054 1.00 82.75 185 VAL A N 1
ATOM 1458 C CA . VAL A 1 185 ? -8.036 14.318 22.801 1.00 82.75 185 VAL A CA 1
ATOM 1459 C C . VAL A 1 185 ? -7.512 12.920 22.484 1.00 82.75 185 VAL A C 1
ATOM 1461 O O . VAL A 1 185 ? -8.298 12.063 22.097 1.00 82.75 185 VAL A O 1
ATOM 1464 N N . GLU A 1 186 ? -6.212 12.664 22.654 1.00 79.75 186 GLU A N 1
ATOM 1465 C CA . GLU A 1 186 ? -5.639 11.325 22.454 1.00 79.75 186 GLU A CA 1
ATOM 1466 C C . GLU A 1 186 ? -6.271 10.289 23.401 1.00 79.75 186 GLU A C 1
ATOM 1468 O O . GLU A 1 186 ? -6.538 9.162 22.989 1.00 79.75 186 GLU A O 1
ATOM 1473 N N . GLU A 1 187 ? -6.549 10.665 24.649 1.00 82.25 187 GLU A N 1
ATOM 1474 C CA . GLU A 1 187 ? -7.254 9.829 25.624 1.00 82.25 187 GLU A CA 1
ATOM 1475 C C . GLU A 1 187 ? -8.720 9.588 25.244 1.00 82.25 187 GLU A C 1
ATOM 1477 O O . GLU A 1 187 ? -9.140 8.438 25.128 1.00 82.25 187 GLU A O 1
ATOM 1482 N N . LEU A 1 188 ? -9.470 10.647 24.933 1.00 80.50 188 LEU A N 1
ATOM 1483 C CA . LEU A 1 188 ? -10.867 10.539 24.502 1.00 80.50 188 LEU A CA 1
ATOM 1484 C C . LEU A 1 188 ? -11.018 9.754 23.192 1.00 80.50 188 LEU A C 1
ATOM 1486 O O . LEU A 1 188 ? -11.997 9.031 23.012 1.00 80.50 188 LEU A O 1
ATOM 1490 N N . HIS A 1 189 ? -10.042 9.851 22.287 1.00 76.81 189 HIS A N 1
ATOM 1491 C CA . HIS A 1 189 ? -9.996 9.033 21.081 1.00 76.81 189 HIS A CA 1
ATOM 1492 C C . HIS A 1 189 ? -9.814 7.549 21.418 1.00 76.81 189 HIS A C 1
ATOM 1494 O O . HIS A 1 189 ? -10.509 6.714 20.844 1.00 76.81 189 HIS A O 1
ATOM 1500 N N . ARG A 1 190 ? -8.933 7.199 22.370 1.00 75.50 190 ARG A N 1
ATOM 1501 C CA . ARG A 1 190 ? -8.814 5.808 22.847 1.00 75.50 190 ARG A CA 1
ATOM 1502 C C . ARG A 1 190 ? -10.131 5.307 23.441 1.00 75.50 190 ARG A C 1
ATOM 1504 O O . ARG A 1 190 ? -10.546 4.206 23.098 1.00 75.50 190 ARG A O 1
ATOM 1511 N N . HIS A 1 191 ? -10.801 6.123 24.257 1.00 74.69 191 HIS A N 1
ATOM 1512 C CA . HIS A 1 191 ? -12.103 5.788 24.850 1.00 74.69 191 HIS A CA 1
ATOM 1513 C C . HIS A 1 191 ? -13.165 5.506 23.779 1.00 74.69 191 HIS A C 1
ATOM 1515 O O . HIS A 1 191 ? -13.873 4.505 23.852 1.00 74.69 191 HIS A O 1
ATOM 1521 N N . LEU A 1 192 ? -13.229 6.347 22.742 1.00 70.19 192 LEU A N 1
ATOM 1522 C CA . LEU A 1 192 ? -14.135 6.153 21.608 1.00 70.19 192 LEU A CA 1
ATOM 1523 C C . LEU A 1 192 ? -13.831 4.856 20.840 1.00 70.19 192 LEU A C 1
ATOM 1525 O O . LEU A 1 192 ? -14.750 4.150 20.433 1.00 70.19 192 LEU A O 1
ATOM 1529 N N . VAL A 1 193 ? -12.550 4.533 20.639 1.00 66.12 193 VAL A N 1
ATOM 1530 C CA . VAL A 1 193 ? -12.135 3.298 19.957 1.00 66.12 193 VAL A CA 1
ATOM 1531 C C . VAL A 1 193 ? -12.560 2.059 20.752 1.00 66.12 193 VAL A C 1
ATOM 1533 O O . VAL A 1 193 ? -13.120 1.134 20.162 1.00 66.12 193 VAL A O 1
ATOM 1536 N N . GLU A 1 194 ? -12.359 2.037 22.071 1.00 67.69 194 GLU A N 1
ATOM 1537 C CA . GLU A 1 194 ? -12.814 0.914 22.906 1.00 67.69 194 GLU A CA 1
ATOM 1538 C C . GLU A 1 194 ? -14.349 0.800 22.936 1.00 67.69 194 GLU A C 1
ATOM 1540 O O . GLU A 1 194 ? -14.864 -0.302 22.758 1.00 67.69 194 GLU A O 1
ATOM 1545 N N . GLU A 1 195 ? -15.095 1.914 23.011 1.00 65.31 195 GLU A N 1
ATOM 1546 C CA . GLU A 1 195 ? -16.566 1.898 22.878 1.00 65.31 195 GLU A CA 1
ATOM 1547 C C . GLU A 1 195 ? -16.997 1.247 21.550 1.00 65.31 195 GLU A C 1
ATOM 1549 O O . GLU A 1 195 ? -17.905 0.413 21.514 1.00 65.31 195 GLU A O 1
ATOM 1554 N N . THR A 1 196 ? -16.348 1.593 20.432 1.00 64.56 196 THR A N 1
ATOM 1555 C CA . THR A 1 196 ? -16.677 0.980 19.133 1.00 64.56 196 THR A CA 1
ATOM 1556 C C . THR A 1 196 ? -16.330 -0.506 19.069 1.00 64.56 196 THR A C 1
ATOM 1558 O O . THR A 1 196 ? -17.072 -1.276 18.464 1.00 64.56 196 THR A O 1
ATOM 1561 N N . LYS A 1 197 ? -15.240 -0.926 19.716 1.00 61.44 197 LYS A N 1
ATOM 1562 C CA . LYS A 1 197 ? -14.804 -2.324 19.767 1.00 61.44 197 LYS A CA 1
ATOM 1563 C C . LYS A 1 197 ? -15.784 -3.196 20.559 1.00 61.44 197 LYS A C 1
ATOM 1565 O O . LYS A 1 197 ? -16.156 -4.252 20.058 1.00 61.44 197 LYS A O 1
ATOM 1570 N N . GLU A 1 198 ? -16.234 -2.743 21.732 1.00 58.81 198 GLU A N 1
ATOM 1571 C CA . GLU A 1 198 ? -17.223 -3.467 22.550 1.00 58.81 198 GLU A CA 1
ATOM 1572 C C . GLU A 1 198 ? -18.571 -3.603 21.825 1.00 58.81 198 GLU A C 1
ATOM 1574 O O . GLU A 1 198 ? -19.121 -4.700 21.758 1.00 58.81 198 GLU A O 1
ATOM 1579 N N . ASN A 1 199 ? -19.051 -2.528 21.180 1.00 57.44 199 ASN A N 1
ATOM 1580 C CA . ASN A 1 199 ? -20.283 -2.577 20.380 1.00 57.44 199 ASN A CA 1
ATOM 1581 C C . ASN A 1 199 ? -20.187 -3.599 19.231 1.00 57.44 199 ASN A C 1
ATOM 1583 O O . ASN A 1 199 ? -21.135 -4.340 18.976 1.00 57.44 199 ASN A O 1
ATOM 1587 N N . ILE A 1 200 ? -19.054 -3.639 18.516 1.00 55.88 200 ILE A N 1
ATOM 1588 C CA . ILE A 1 200 ? -18.841 -4.604 17.425 1.00 55.88 200 ILE A CA 1
ATOM 1589 C C . ILE A 1 200 ? -18.824 -6.032 17.977 1.00 55.88 200 ILE A C 1
ATOM 1591 O O . ILE A 1 200 ? -19.452 -6.914 17.393 1.00 55.88 200 ILE A O 1
ATOM 1595 N N . GLN A 1 201 ? -18.149 -6.263 19.104 1.00 53.97 201 GLN A N 1
ATOM 1596 C CA . GLN A 1 201 ? -18.073 -7.581 19.725 1.00 53.97 201 GLN A CA 1
ATOM 1597 C C . GLN A 1 201 ? -19.458 -8.090 20.163 1.00 53.97 201 GLN A C 1
ATOM 1599 O O . GLN A 1 201 ? -19.834 -9.192 19.768 1.00 53.97 201 GLN A O 1
ATOM 1604 N N . GLU A 1 202 ? -20.261 -7.271 20.856 1.00 53.81 202 GLU A N 1
ATOM 1605 C CA . GLU A 1 202 ? -21.628 -7.642 21.268 1.00 53.81 202 GLU A CA 1
ATOM 1606 C C . GLU A 1 202 ? -22.511 -7.966 20.049 1.00 53.81 202 GLU A C 1
ATOM 1608 O O . GLU A 1 202 ? -23.226 -8.970 20.030 1.00 53.81 202 GLU A O 1
ATOM 1613 N N . HIS A 1 203 ? -22.436 -7.158 18.984 1.00 51.09 203 HIS A N 1
ATOM 1614 C CA . HIS A 1 203 ? -23.179 -7.434 17.752 1.00 51.09 203 HIS A CA 1
ATOM 1615 C C . HIS A 1 203 ? -22.750 -8.746 17.082 1.00 51.09 203 HIS A C 1
ATOM 1617 O O . HIS A 1 203 ? -23.608 -9.458 16.557 1.00 51.09 203 HIS A O 1
ATOM 1623 N N . THR A 1 204 ? -21.459 -9.080 17.126 1.00 46.62 204 THR A N 1
ATOM 1624 C CA . THR A 1 204 ? -20.910 -10.315 16.544 1.00 46.62 204 THR A CA 1
ATOM 1625 C C . THR A 1 204 ? -21.376 -11.548 17.324 1.00 46.62 204 THR A C 1
ATOM 1627 O O . THR A 1 204 ? -21.803 -12.527 16.716 1.00 46.62 204 THR A O 1
ATOM 1630 N N . GLU A 1 205 ? -21.395 -11.480 18.658 1.00 56.62 205 GLU A N 1
ATOM 1631 C CA . GLU A 1 205 ? -21.890 -12.555 19.533 1.00 56.62 205 GLU A CA 1
ATOM 1632 C C . GLU A 1 205 ? -23.400 -12.796 19.351 1.00 56.62 205 GLU A C 1
ATOM 1634 O O . GLU A 1 205 ? -23.844 -13.937 19.218 1.00 56.62 205 GLU A O 1
ATOM 1639 N N . VAL A 1 206 ? -24.200 -11.726 19.248 1.00 52.41 206 VAL A N 1
ATOM 1640 C CA . VAL A 1 206 ? -25.648 -11.827 18.976 1.00 52.41 206 VAL A CA 1
ATOM 1641 C C . VAL A 1 206 ? -25.928 -12.429 17.594 1.00 52.41 206 VAL A C 1
ATOM 1643 O O . VAL A 1 206 ? -26.888 -13.186 17.432 1.00 52.41 206 VAL A O 1
ATOM 1646 N N . LEU A 1 207 ? -25.118 -12.088 16.587 1.00 46.16 207 LEU A N 1
ATOM 1647 C CA . LEU A 1 207 ? -25.204 -12.673 15.247 1.00 46.16 207 LEU A CA 1
ATOM 1648 C C . LEU A 1 207 ? -24.835 -14.161 15.263 1.00 46.16 207 LEU A C 1
ATOM 1650 O O . LEU A 1 207 ? -25.594 -14.954 14.710 1.00 46.16 207 LEU A O 1
ATOM 1654 N N . SER A 1 208 ? -23.755 -14.541 15.955 1.00 47.19 208 SER A N 1
ATOM 1655 C CA . SER A 1 208 ? -23.351 -15.944 16.135 1.00 47.19 208 SER A CA 1
ATOM 1656 C C . SER A 1 208 ? -24.475 -16.765 16.763 1.00 47.19 208 SER A C 1
ATOM 1658 O O . SER A 1 208 ? -24.936 -17.735 16.174 1.00 47.19 208 SER A O 1
ATOM 1660 N N . HIS A 1 209 ? -25.027 -16.303 17.888 1.00 57.81 209 HIS A N 1
ATOM 1661 C CA . HIS A 1 209 ? -26.096 -17.012 18.592 1.00 57.81 209 HIS A CA 1
ATOM 1662 C C . HIS A 1 209 ? -27.380 -17.149 17.750 1.00 57.81 209 HIS A C 1
ATOM 1664 O O . HIS A 1 209 ? -28.111 -18.134 17.856 1.00 57.81 209 HIS A O 1
ATOM 1670 N N . LYS A 1 210 ? -27.698 -16.166 16.896 1.00 56.09 210 LYS A N 1
ATOM 1671 C CA . LYS A 1 210 ? -28.829 -16.279 15.958 1.00 56.09 210 LYS A CA 1
ATOM 1672 C C . LYS A 1 210 ? -28.573 -17.314 14.866 1.00 56.09 210 LYS A C 1
ATOM 1674 O O . LYS A 1 210 ? -29.507 -18.030 14.508 1.00 56.09 210 LYS A O 1
ATOM 1679 N N . ILE A 1 211 ? -27.346 -17.383 14.352 1.00 51.28 211 ILE A N 1
ATOM 1680 C CA . ILE A 1 211 ? -26.934 -18.377 13.355 1.00 51.28 211 ILE A CA 1
ATOM 1681 C C . ILE A 1 211 ? -26.999 -19.783 13.964 1.00 51.28 211 ILE A C 1
ATOM 1683 O O . ILE A 1 211 ? -27.604 -20.664 13.357 1.00 51.28 211 ILE A O 1
ATOM 1687 N N . ASP A 1 212 ? -26.497 -19.965 15.185 1.00 56.50 212 ASP A N 1
ATOM 1688 C CA . ASP A 1 212 ? -26.526 -21.249 15.896 1.00 56.50 212 ASP A CA 1
ATOM 1689 C C . ASP A 1 212 ? -27.965 -21.724 16.154 1.00 56.50 212 ASP A C 1
ATOM 1691 O O . ASP A 1 212 ? -28.315 -22.872 15.872 1.00 56.50 212 ASP A O 1
ATOM 1695 N N . ASN A 1 213 ? -28.844 -20.817 16.593 1.00 62.72 213 ASN A N 1
ATOM 1696 C CA . ASN A 1 213 ? -30.262 -21.119 16.796 1.00 62.72 213 ASN A CA 1
ATOM 1697 C C . ASN A 1 213 ? -30.989 -21.473 15.491 1.00 62.72 213 ASN A C 1
ATOM 1699 O O . ASN A 1 213 ? -31.855 -22.348 15.483 1.00 62.72 213 ASN A O 1
ATOM 1703 N N . MET A 1 214 ? -30.661 -20.800 14.383 1.00 53.69 214 MET A N 1
ATOM 1704 C CA . MET A 1 214 ? -31.199 -21.155 13.067 1.00 53.69 214 MET A CA 1
ATOM 1705 C C . MET A 1 214 ? -30.684 -22.520 12.606 1.00 53.69 214 MET A C 1
ATOM 1707 O O . MET A 1 214 ? -31.469 -23.307 12.080 1.00 53.69 214 MET A O 1
ATOM 1711 N N . GLY A 1 215 ? -29.403 -22.817 12.841 1.00 50.88 215 GLY A N 1
ATOM 1712 C CA . GLY A 1 215 ? -28.802 -24.120 12.572 1.00 50.88 215 GLY A CA 1
ATOM 1713 C C . GLY A 1 215 ? -29.519 -25.241 13.322 1.00 50.88 215 GLY A C 1
ATOM 1714 O O . GLY A 1 215 ? -29.921 -26.226 12.701 1.00 50.88 215 GLY A O 1
ATOM 1715 N N . GLN A 1 216 ? -29.784 -25.056 14.619 1.00 61.41 216 GLN A N 1
ATOM 1716 C CA . GLN A 1 216 ? -30.498 -26.065 15.402 1.00 61.41 216 GLN A CA 1
ATOM 1717 C C . GLN A 1 216 ? -31.966 -26.218 15.020 1.00 61.41 216 GLN A C 1
ATOM 1719 O O . GLN A 1 216 ? -32.441 -27.337 14.871 1.00 61.41 216 GLN A O 1
ATOM 1724 N N . ALA A 1 217 ? -32.673 -25.126 14.726 1.00 63.41 217 ALA A N 1
ATOM 1725 C CA . ALA A 1 217 ? -34.049 -25.218 14.242 1.00 63.41 217 ALA A CA 1
ATOM 1726 C C . ALA A 1 217 ? -34.166 -25.962 12.894 1.00 63.41 217 ALA A C 1
ATOM 1728 O O . ALA A 1 217 ? -35.212 -26.543 12.591 1.00 63.41 217 ALA A O 1
ATOM 1729 N N . ILE A 1 218 ? -33.118 -25.928 12.061 1.00 57.19 218 ILE A N 1
ATOM 1730 C CA . ILE A 1 218 ? -33.043 -26.704 10.816 1.00 57.19 218 ILE A CA 1
ATOM 1731 C C . ILE A 1 218 ? -32.769 -28.181 11.119 1.00 57.19 218 ILE A C 1
ATOM 1733 O O . ILE A 1 218 ? -33.448 -29.037 10.549 1.00 57.19 218 ILE A O 1
ATOM 1737 N N . LEU A 1 219 ? -31.830 -28.479 12.023 1.00 54.69 219 LEU A N 1
ATOM 1738 C CA . LEU A 1 219 ? -31.503 -29.847 12.438 1.00 54.69 219 LEU A CA 1
ATOM 1739 C C . LEU A 1 219 ? -32.695 -30.544 13.106 1.00 54.69 219 LEU A C 1
ATOM 1741 O O . LEU A 1 219 ? -33.040 -31.652 12.704 1.00 54.69 219 LEU A O 1
ATOM 1745 N N . ASP A 1 220 ? -33.403 -29.866 14.010 1.00 62.34 220 ASP A N 1
ATOM 1746 C CA . ASP A 1 220 ? -34.607 -30.392 14.665 1.00 62.34 220 ASP A CA 1
ATOM 1747 C C . ASP A 1 220 ? -35.718 -30.702 13.652 1.00 62.34 220 ASP A C 1
ATOM 1749 O O . ASP A 1 220 ? -36.379 -31.738 13.728 1.00 62.34 220 ASP A O 1
ATOM 1753 N N . LYS A 1 221 ? -35.905 -29.843 12.639 1.00 62.50 221 LYS A N 1
ATOM 1754 C CA . LYS A 1 221 ? -36.868 -30.086 11.548 1.00 62.50 221 LYS A CA 1
ATOM 1755 C C . LYS A 1 221 ? -36.465 -31.249 10.642 1.00 62.50 221 LYS A C 1
ATOM 1757 O O . LYS A 1 221 ? -37.348 -31.870 10.046 1.00 62.50 221 LYS A O 1
ATOM 1762 N N . MET A 1 222 ? -35.169 -31.523 10.495 1.00 53.19 222 MET A N 1
ATOM 1763 C CA . MET A 1 222 ? -34.677 -32.691 9.763 1.00 53.19 222 MET A CA 1
ATOM 1764 C C . MET A 1 222 ? -34.861 -33.971 10.585 1.00 53.19 222 MET A C 1
ATOM 1766 O O . MET A 1 222 ? -35.381 -34.942 10.043 1.00 53.19 222 MET A O 1
ATOM 1770 N N . ASP A 1 223 ? -34.542 -33.960 11.882 1.00 51.56 223 ASP A N 1
ATOM 1771 C CA . ASP A 1 223 ? -34.695 -35.126 12.765 1.00 51.56 223 ASP A CA 1
ATOM 1772 C C . ASP A 1 223 ? -36.170 -35.543 12.914 1.00 51.56 223 ASP A C 1
ATOM 1774 O O . ASP A 1 223 ? -36.506 -36.727 12.840 1.00 51.56 223 ASP A O 1
ATOM 1778 N N . HIS A 1 224 ? -37.084 -34.567 12.995 1.00 51.56 224 HIS A N 1
ATOM 1779 C CA . HIS A 1 224 ? -38.524 -34.835 13.044 1.00 51.56 224 HIS A CA 1
ATOM 1780 C C . HIS A 1 224 ? -39.070 -35.452 11.746 1.00 51.56 224 HIS A C 1
ATOM 1782 O O . HIS A 1 224 ? -39.989 -36.263 11.795 1.00 51.56 224 HIS A O 1
ATOM 1788 N N . LYS A 1 225 ? -38.497 -35.104 10.584 1.00 50.75 225 LYS A N 1
ATOM 1789 C CA . LYS A 1 225 ? -38.870 -35.693 9.284 1.00 50.75 225 LYS A CA 1
ATOM 1790 C C . LYS A 1 225 ? -38.269 -37.078 9.052 1.00 50.75 225 LYS A C 1
ATOM 1792 O O . LYS A 1 225 ? -38.835 -37.850 8.290 1.00 50.75 225 LYS A O 1
ATOM 1797 N N . VAL A 1 226 ? -37.132 -37.385 9.676 1.00 49.09 226 VAL A N 1
ATOM 1798 C CA . VAL A 1 226 ? -36.463 -38.691 9.565 1.00 49.09 226 VAL A CA 1
ATOM 1799 C C . VAL A 1 226 ? -37.156 -39.757 10.423 1.00 49.09 226 VAL A C 1
ATOM 1801 O O . VAL A 1 226 ? -37.146 -40.927 10.053 1.00 49.09 226 VAL A O 1
ATOM 1804 N N . LYS A 1 227 ? -37.804 -39.374 11.532 1.00 49.16 227 LYS A N 1
ATOM 1805 C CA . LYS A 1 227 ? -38.512 -40.313 12.423 1.00 49.16 227 LYS A CA 1
ATOM 1806 C C . LYS A 1 227 ? -39.890 -40.768 11.923 1.00 49.16 227 LYS A C 1
ATOM 1808 O O . LYS A 1 227 ? -40.319 -41.849 12.317 1.00 49.16 227 LYS A O 1
ATOM 1813 N N . ASP A 1 228 ? -40.546 -40.006 11.047 1.00 49.12 228 ASP A N 1
ATOM 1814 C CA . ASP A 1 228 ? -41.909 -40.316 10.577 1.00 49.12 228 ASP A CA 1
ATOM 1815 C C . ASP A 1 228 ? -41.975 -41.229 9.335 1.00 49.12 228 ASP A C 1
ATOM 1817 O O . ASP A 1 228 ? -43.051 -41.724 9.007 1.00 49.12 228 ASP A O 1
ATOM 1821 N N . ASP A 1 229 ? -40.856 -41.520 8.660 1.00 44.59 229 ASP A N 1
ATOM 1822 C CA . ASP A 1 229 ? -40.856 -42.309 7.418 1.00 44.59 229 ASP A CA 1
ATOM 1823 C C . ASP A 1 229 ? -40.126 -43.657 7.593 1.00 44.59 229 ASP A C 1
ATOM 1825 O O . ASP A 1 229 ? -38.922 -43.796 7.375 1.00 44.59 229 ASP A O 1
ATOM 1829 N N . THR A 1 230 ? -40.875 -44.715 7.920 1.00 45.66 230 THR A N 1
ATOM 1830 C CA . THR A 1 230 ? -40.391 -46.117 7.940 1.00 45.66 230 THR A CA 1
ATOM 1831 C C . THR A 1 230 ? -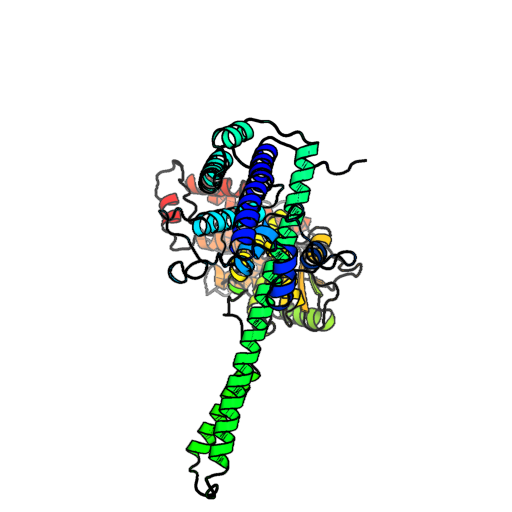40.202 -46.720 6.534 1.00 45.66 230 THR A C 1
ATOM 1833 O O . THR A 1 230 ? -40.203 -47.936 6.358 1.00 45.66 230 THR A O 1
ATOM 1836 N N . SER A 1 231 ? -39.972 -45.894 5.507 1.00 46.00 231 SER A N 1
ATOM 1837 C CA . SER A 1 231 ? -39.822 -46.322 4.108 1.00 46.00 231 SER A CA 1
ATOM 1838 C C . SER A 1 231 ? -38.522 -45.820 3.464 1.00 46.00 231 SER A C 1
ATOM 1840 O O . SER A 1 231 ? -38.500 -45.268 2.365 1.00 46.00 231 SER A O 1
ATOM 1842 N N . TRP A 1 232 ? -37.386 -46.027 4.132 1.00 44.50 232 TRP A N 1
ATOM 1843 C CA . TRP A 1 232 ? -36.071 -45.627 3.607 1.00 44.50 232 TRP A CA 1
ATOM 1844 C C . TRP A 1 232 ? -35.607 -46.450 2.385 1.00 44.50 232 TRP A C 1
ATOM 1846 O O . TRP A 1 232 ? -34.666 -46.055 1.700 1.00 44.50 232 TRP A O 1
ATOM 1856 N N . MET A 1 233 ? -36.289 -47.554 2.049 1.00 38.06 233 MET A N 1
ATOM 1857 C CA . MET A 1 233 ? -35.952 -48.408 0.897 1.00 38.06 233 MET A CA 1
ATOM 1858 C C . MET A 1 233 ? -36.571 -47.966 -0.447 1.00 38.06 233 MET A C 1
ATOM 1860 O O . MET A 1 233 ? -36.284 -48.583 -1.470 1.00 38.06 233 MET A O 1
ATOM 1864 N N . ALA A 1 234 ? -37.373 -46.893 -0.498 1.00 45.44 234 ALA A N 1
ATOM 1865 C CA . ALA A 1 234 ? -38.091 -46.47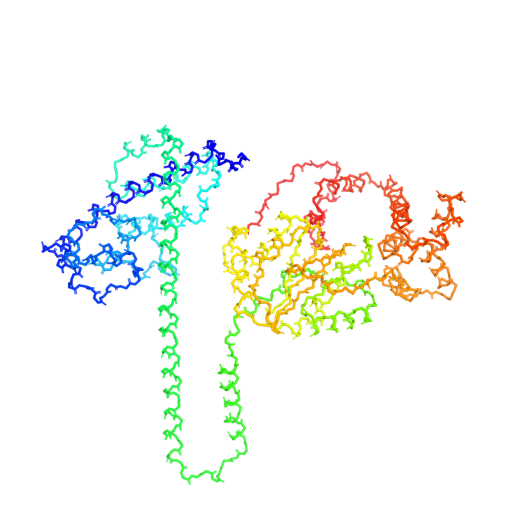9 -1.717 1.00 45.44 234 ALA A CA 1
ATOM 1866 C C . ALA A 1 234 ? -37.672 -45.112 -2.309 1.00 45.44 234 ALA A C 1
ATOM 1868 O O . ALA A 1 234 ? -38.390 -44.539 -3.136 1.00 45.44 234 ALA A O 1
ATOM 1869 N N . MET A 1 235 ? -36.516 -44.549 -1.936 1.00 39.41 235 MET A N 1
ATOM 1870 C CA . MET A 1 235 ? -36.054 -43.279 -2.515 1.00 39.41 235 MET A CA 1
ATOM 1871 C C . MET A 1 235 ? -35.294 -43.483 -3.832 1.00 39.41 235 MET A C 1
ATOM 1873 O O . MET A 1 235 ? -34.173 -43.981 -3.863 1.00 39.41 235 MET A O 1
ATOM 1877 N N . ARG A 1 236 ? -35.900 -43.018 -4.936 1.00 51.41 236 ARG A N 1
ATOM 1878 C CA . ARG A 1 236 ? -35.243 -42.871 -6.247 1.00 51.41 236 ARG A CA 1
ATOM 1879 C C . ARG A 1 236 ? -33.926 -42.075 -6.109 1.00 51.41 236 ARG A C 1
ATOM 1881 O O . ARG A 1 236 ? -33.916 -41.071 -5.386 1.00 51.41 236 ARG A O 1
ATOM 1888 N N . PRO A 1 237 ? -32.860 -42.439 -6.853 1.00 48.28 237 PRO A N 1
ATOM 1889 C CA . PRO A 1 237 ? -31.495 -41.912 -6.690 1.00 48.28 237 PRO A CA 1
ATOM 1890 C C . PRO A 1 237 ? -31.385 -40.377 -6.710 1.00 48.28 237 PRO A C 1
ATOM 1892 O O . PRO A 1 237 ? -30.514 -39.804 -6.060 1.00 48.28 237 PRO A O 1
ATOM 1895 N N . CYS A 1 238 ? -32.318 -39.678 -7.359 1.00 42.75 238 CYS A N 1
ATOM 1896 C CA . CYS A 1 238 ? -32.336 -38.217 -7.443 1.00 42.75 238 CYS A CA 1
ATOM 1897 C C . CYS A 1 238 ? -32.526 -37.502 -6.091 1.00 42.75 238 CYS A C 1
ATOM 1899 O O . CYS A 1 238 ? -32.023 -36.394 -5.923 1.00 42.75 238 CYS A O 1
ATOM 1901 N N . LYS A 1 239 ? -33.219 -38.105 -5.111 1.00 42.47 239 LYS A N 1
ATOM 1902 C CA . LYS A 1 239 ? -33.418 -37.464 -3.796 1.00 42.47 239 LYS A CA 1
ATOM 1903 C C . LYS A 1 239 ? -32.222 -37.655 -2.857 1.00 42.47 239 LYS A C 1
ATOM 1905 O O . LYS A 1 239 ? -31.935 -36.761 -2.071 1.00 42.47 239 LYS A O 1
ATOM 1910 N N . PHE A 1 240 ? -31.495 -38.767 -2.984 1.00 43.88 240 PHE A N 1
ATOM 1911 C CA . PHE A 1 240 ? -30.231 -38.985 -2.268 1.00 43.88 240 PHE A CA 1
ATOM 1912 C C . PHE A 1 240 ? -29.151 -38.019 -2.758 1.00 43.88 240 PHE A C 1
ATOM 1914 O O . PHE A 1 240 ? -28.437 -37.435 -1.952 1.00 43.88 240 PHE A O 1
ATOM 1921 N N . ILE A 1 241 ? -29.104 -37.773 -4.072 1.00 49.44 241 ILE A N 1
ATOM 1922 C CA . ILE A 1 241 ? -28.233 -36.752 -4.663 1.00 49.44 241 ILE A CA 1
ATOM 1923 C C . ILE A 1 241 ? -28.627 -35.362 -4.157 1.00 49.44 241 ILE A C 1
ATOM 1925 O O . ILE A 1 241 ? -27.754 -34.606 -3.763 1.00 49.44 241 ILE A O 1
ATOM 1929 N N . ALA A 1 242 ? -29.919 -35.030 -4.079 1.00 45.75 242 ALA A N 1
ATOM 1930 C CA . ALA A 1 242 ? -30.354 -33.733 -3.558 1.00 45.75 242 ALA A CA 1
ATOM 1931 C C . ALA A 1 242 ? -29.972 -33.526 -2.080 1.00 45.75 242 ALA A C 1
ATOM 1933 O O . ALA A 1 242 ? -29.502 -32.454 -1.718 1.00 45.75 242 ALA A O 1
ATOM 1934 N N . VAL A 1 243 ? -30.116 -34.551 -1.234 1.00 47.03 243 VAL A N 1
ATOM 1935 C CA . VAL A 1 243 ? -29.725 -34.483 0.185 1.00 47.03 243 VAL A CA 1
ATOM 1936 C C . VAL A 1 243 ? -28.205 -34.446 0.340 1.00 47.03 243 VAL A C 1
ATOM 1938 O O . VAL A 1 243 ? -27.704 -33.636 1.110 1.00 47.03 243 VAL A O 1
ATOM 1941 N N . ALA A 1 244 ? -27.456 -35.234 -0.434 1.00 51.66 244 ALA A N 1
ATOM 1942 C CA . ALA A 1 244 ? -25.996 -35.186 -0.446 1.00 51.66 244 ALA A CA 1
ATOM 1943 C C . ALA A 1 244 ? -25.471 -33.840 -0.965 1.00 51.66 244 ALA A C 1
ATOM 1945 O O . ALA A 1 244 ? -24.510 -33.323 -0.413 1.00 51.66 244 ALA A O 1
ATOM 1946 N N . VAL A 1 245 ? -26.127 -33.236 -1.962 1.00 54.38 245 VAL A N 1
ATOM 1947 C CA . VAL A 1 245 ? -25.819 -31.890 -2.469 1.00 54.38 245 VAL A CA 1
ATOM 1948 C C . VAL A 1 245 ? -26.156 -30.834 -1.426 1.00 54.38 245 VAL A C 1
ATOM 1950 O O . VAL A 1 245 ? -25.360 -29.935 -1.225 1.00 54.38 245 VAL A O 1
ATOM 1953 N N . VAL A 1 246 ? -27.272 -30.944 -0.705 1.00 53.00 246 VAL A N 1
ATOM 1954 C CA . VAL A 1 246 ? -27.612 -30.009 0.379 1.00 53.00 246 VAL A CA 1
ATOM 1955 C C . VAL A 1 246 ? -26.655 -30.160 1.563 1.00 53.00 246 VAL A C 1
ATOM 1957 O O . VAL A 1 246 ? -26.225 -29.153 2.105 1.00 53.00 246 VAL A O 1
ATOM 1960 N N . ILE A 1 247 ? -26.242 -31.376 1.925 1.00 53.09 247 ILE A N 1
ATOM 1961 C CA . ILE A 1 247 ? -25.223 -31.616 2.958 1.00 53.09 247 ILE A CA 1
ATOM 1962 C C . ILE A 1 247 ? -23.848 -31.139 2.483 1.00 53.09 247 ILE A C 1
ATOM 1964 O O . ILE A 1 247 ? -23.126 -30.553 3.278 1.00 53.09 247 ILE A O 1
ATOM 1968 N N . LEU A 1 248 ? -23.490 -31.311 1.207 1.00 52.84 248 LEU A N 1
ATOM 1969 C CA . LEU A 1 248 ? -22.274 -30.746 0.605 1.00 52.84 248 LEU A CA 1
ATOM 1970 C C . LEU A 1 248 ? -22.327 -29.220 0.544 1.00 52.84 248 LEU A C 1
ATOM 1972 O O . LEU A 1 248 ? -21.325 -28.580 0.801 1.00 52.84 248 LEU A O 1
ATOM 1976 N N . LEU A 1 249 ? -23.486 -28.623 0.276 1.00 50.38 249 LEU A N 1
ATOM 1977 C CA . LEU A 1 249 ? -23.676 -27.173 0.270 1.00 50.38 249 LEU A CA 1
ATOM 1978 C C . LEU A 1 249 ? -23.653 -26.604 1.689 1.00 50.38 249 LEU A C 1
ATOM 1980 O O . LEU A 1 249 ? -23.068 -25.554 1.901 1.00 50.38 249 LEU A O 1
ATOM 1984 N N . ILE A 1 250 ? -24.239 -27.298 2.667 1.00 49.19 250 ILE A N 1
ATOM 1985 C CA . ILE A 1 250 ? -24.225 -26.914 4.084 1.00 49.19 250 ILE A CA 1
ATOM 1986 C C . ILE A 1 250 ? -22.834 -27.131 4.687 1.00 49.19 250 ILE A C 1
ATOM 1988 O O . ILE A 1 250 ? -22.355 -26.271 5.409 1.00 49.19 250 ILE A O 1
ATOM 1992 N N . SER A 1 251 ? -22.138 -28.219 4.355 1.00 48.62 251 SER A N 1
ATOM 1993 C CA . SER A 1 251 ? -20.736 -28.409 4.746 1.00 48.62 251 SER A CA 1
ATOM 1994 C C . SER A 1 251 ? -19.815 -27.449 3.999 1.00 48.62 251 SER A C 1
ATOM 1996 O O . SER A 1 251 ? -18.910 -26.922 4.623 1.00 48.62 251 SER A O 1
ATOM 1998 N N . CYS A 1 252 ? -20.093 -27.079 2.746 1.00 41.47 252 CYS A N 1
ATOM 1999 C CA . CYS A 1 252 ? -19.451 -25.932 2.105 1.00 41.47 252 CYS A CA 1
ATOM 2000 C C . CYS A 1 252 ? -19.795 -24.618 2.816 1.00 41.47 252 CYS A C 1
ATOM 2002 O O . CYS A 1 252 ? -18.912 -23.799 2.938 1.00 41.47 252 CYS A O 1
ATOM 2004 N N . LEU A 1 253 ? -21.000 -24.403 3.348 1.00 39.81 253 LEU A N 1
ATOM 2005 C CA . LEU A 1 253 ? -21.364 -23.182 4.090 1.00 39.81 253 LEU A CA 1
ATOM 2006 C C . LEU A 1 253 ? -20.804 -23.131 5.524 1.00 39.81 253 LEU A C 1
ATOM 2008 O O . LEU A 1 253 ? -20.646 -22.043 6.067 1.00 39.81 253 LEU A O 1
ATOM 2012 N N . ILE A 1 254 ? -20.525 -24.285 6.140 1.00 39.97 254 ILE A N 1
ATOM 2013 C CA . ILE A 1 254 ? -19.946 -24.414 7.490 1.00 39.97 254 ILE A CA 1
ATOM 2014 C C . ILE A 1 254 ? -18.409 -24.475 7.429 1.00 39.97 254 ILE A C 1
ATOM 2016 O O . ILE A 1 254 ? -17.738 -23.997 8.339 1.00 39.97 254 ILE A O 1
ATOM 2020 N N . VAL A 1 255 ? -17.844 -25.046 6.358 1.00 37.50 255 VAL A N 1
ATOM 2021 C CA . VAL A 1 255 ? -16.393 -25.159 6.118 1.00 37.50 255 VAL A CA 1
ATOM 2022 C C . VAL A 1 255 ? -15.862 -24.007 5.262 1.00 37.50 255 VAL A C 1
ATOM 2024 O O . VAL A 1 255 ? -14.663 -23.758 5.306 1.00 37.50 255 VAL A O 1
ATOM 2027 N N . TYR A 1 256 ? -16.705 -23.249 4.547 1.00 30.86 256 TYR A N 1
ATOM 2028 C CA . TYR A 1 256 ? -16.335 -21.896 4.131 1.00 30.86 256 TYR A CA 1
ATOM 2029 C C . TYR A 1 256 ? -16.421 -21.006 5.371 1.00 30.86 256 TYR A C 1
ATOM 2031 O O . TYR A 1 256 ? -17.528 -20.698 5.825 1.00 30.86 256 TYR A O 1
ATOM 2039 N N . PRO A 1 257 ? -15.292 -20.496 5.895 1.00 32.38 257 PRO A N 1
ATOM 2040 C CA . PRO A 1 257 ? -15.377 -19.236 6.605 1.00 32.38 257 PRO A CA 1
ATOM 2041 C C . PRO A 1 257 ? -16.039 -18.276 5.622 1.00 32.38 257 PRO A C 1
ATOM 2043 O O . PRO A 1 257 ? -15.687 -18.285 4.443 1.00 32.38 257 PRO A O 1
ATOM 2046 N N . TRP A 1 258 ? -17.003 -17.486 6.088 1.00 30.12 258 TRP A N 1
ATOM 2047 C CA . TRP A 1 258 ? -17.516 -16.340 5.353 1.00 30.12 258 TRP A CA 1
ATOM 2048 C C . TRP A 1 258 ? -16.339 -15.625 4.689 1.00 30.12 258 TRP A C 1
ATOM 2050 O O . TRP A 1 258 ? -15.589 -14.901 5.348 1.00 30.12 258 TRP A O 1
ATOM 2060 N N . THR A 1 259 ? -16.136 -15.857 3.394 1.00 31.27 259 THR A N 1
ATOM 2061 C CA . THR A 1 259 ? -15.228 -15.049 2.609 1.00 31.27 259 THR A CA 1
ATOM 2062 C C . THR A 1 259 ? -15.894 -13.694 2.628 1.00 31.27 259 THR A C 1
ATOM 2064 O O . THR A 1 259 ? -16.929 -13.488 1.988 1.00 31.27 259 THR A O 1
ATOM 2067 N N . LYS A 1 260 ? -15.336 -12.794 3.451 1.00 35.41 260 LYS A N 1
ATOM 2068 C CA . LYS A 1 260 ? -15.396 -11.354 3.219 1.00 35.41 260 LYS A CA 1
ATOM 2069 C C . LYS A 1 260 ? -15.479 -11.181 1.714 1.00 35.41 260 LYS A C 1
ATOM 2071 O O . LYS A 1 260 ? -14.617 -11.721 1.023 1.00 35.41 260 LYS A O 1
ATOM 2076 N N . GLN A 1 261 ? -16.540 -10.517 1.263 1.00 31.58 261 GLN A N 1
ATOM 2077 C CA . GLN A 1 261 ? -16.670 -9.937 -0.066 1.00 31.58 261 GLN A CA 1
ATOM 2078 C C . GLN A 1 261 ? -15.267 -9.772 -0.656 1.00 31.58 261 GLN A C 1
ATOM 2080 O O . GLN A 1 261 ? -14.475 -9.050 -0.048 1.00 31.58 261 GLN A O 1
ATOM 2085 N N . GLU A 1 262 ? -14.922 -10.549 -1.692 1.00 38.66 262 GLU A N 1
ATOM 2086 C CA . GLU A 1 262 ? -13.607 -10.496 -2.337 1.00 38.66 262 GLU A CA 1
ATOM 2087 C C . GLU A 1 262 ? -13.424 -9.077 -2.891 1.00 38.66 262 GLU A C 1
ATOM 2089 O O . GLU A 1 262 ? -13.633 -8.805 -4.066 1.00 38.66 262 GLU A O 1
ATOM 2094 N N . THR A 1 263 ? -13.039 -8.128 -2.040 1.00 43.34 263 THR A N 1
ATOM 2095 C CA . THR A 1 263 ? -12.168 -7.049 -2.460 1.00 43.34 263 THR A CA 1
ATOM 2096 C C . THR A 1 263 ? -10.881 -7.771 -2.782 1.00 43.34 263 THR A C 1
ATOM 2098 O O . THR A 1 263 ? -10.099 -8.104 -1.889 1.00 43.34 263 THR A O 1
ATOM 2101 N N . SER A 1 264 ? -10.748 -8.151 -4.045 1.00 60.97 264 SER A N 1
ATOM 2102 C CA . SER A 1 264 ? -9.542 -8.736 -4.586 1.00 60.97 264 SER A CA 1
ATOM 2103 C C . SER A 1 264 ? -8.414 -7.766 -4.230 1.00 60.97 264 SER A C 1
ATOM 2105 O O . SER A 1 264 ? -8.298 -6.688 -4.801 1.00 60.97 264 SER A O 1
ATOM 2107 N N . PHE A 1 265 ? -7.586 -8.095 -3.231 1.00 77.06 265 PHE A N 1
ATOM 2108 C CA . PHE A 1 265 ? -6.402 -7.285 -2.906 1.00 77.06 265 PHE A CA 1
ATOM 2109 C C . PHE A 1 265 ? -5.464 -7.166 -4.122 1.00 77.06 265 PHE A C 1
ATOM 2111 O O . PHE A 1 265 ? -4.626 -6.265 -4.168 1.00 77.06 265 PHE A O 1
ATOM 2118 N N . MET A 1 266 ? -5.661 -8.033 -5.125 1.00 83.25 266 MET A N 1
ATOM 2119 C CA . MET A 1 266 ? -5.044 -7.948 -6.442 1.00 83.25 266 MET A CA 1
ATOM 2120 C C . MET A 1 266 ? -5.457 -6.701 -7.233 1.00 83.25 266 MET A C 1
ATOM 2122 O O . MET A 1 266 ? -4.670 -6.258 -8.060 1.00 83.25 266 MET A O 1
ATOM 2126 N N . ASP A 1 267 ? -6.607 -6.082 -6.956 1.00 78.94 267 ASP A N 1
ATOM 2127 C CA . ASP A 1 267 ? -7.033 -4.831 -7.604 1.00 78.94 267 ASP A CA 1
ATOM 2128 C C . ASP A 1 267 ? -6.110 -3.665 -7.217 1.00 78.94 267 ASP A C 1
ATOM 2130 O O . ASP A 1 267 ? -5.864 -2.755 -8.008 1.00 78.94 267 ASP A O 1
ATOM 2134 N N . ALA A 1 268 ? -5.560 -3.724 -6.001 1.00 81.31 268 ALA A N 1
ATOM 2135 C CA . ALA A 1 268 ? -4.536 -2.812 -5.503 1.00 81.31 268 ALA A CA 1
ATOM 2136 C C . ALA A 1 268 ? -3.103 -3.309 -5.796 1.00 81.31 268 ALA A C 1
ATOM 2138 O O . ALA A 1 268 ? -2.130 -2.611 -5.519 1.00 81.31 268 ALA A O 1
ATOM 2139 N N . PHE A 1 269 ? -2.929 -4.518 -6.332 1.00 86.81 269 PHE A N 1
ATOM 2140 C CA . PHE A 1 269 ? -1.615 -5.037 -6.702 1.00 86.81 269 PHE A CA 1
ATOM 2141 C C . PHE A 1 269 ? -1.198 -4.482 -8.079 1.00 86.81 269 PHE A C 1
ATOM 2143 O O . PHE A 1 269 ? -2.053 -4.311 -8.952 1.00 86.81 269 PHE A O 1
ATOM 2150 N N . PRO A 1 270 ? 0.096 -4.188 -8.327 1.00 87.88 270 PRO A N 1
ATOM 2151 C CA . PRO A 1 270 ? 0.521 -3.646 -9.615 1.00 87.88 270 PRO A CA 1
ATOM 2152 C C . PRO A 1 270 ? 0.091 -4.527 -10.789 1.00 87.88 270 PRO A C 1
ATOM 2154 O O . PRO A 1 270 ? 0.178 -5.754 -10.717 1.00 87.88 270 PRO A O 1
ATOM 2157 N N . ARG A 1 271 ? -0.349 -3.905 -11.889 1.00 84.56 271 ARG A N 1
ATOM 2158 C CA . ARG A 1 271 ? -0.784 -4.621 -13.099 1.00 84.56 271 ARG A CA 1
ATOM 2159 C C . ARG A 1 271 ? 0.360 -5.468 -13.671 1.00 84.56 271 ARG A C 1
ATOM 2161 O O . ARG A 1 271 ? 1.517 -5.045 -13.671 1.00 84.56 271 ARG A O 1
ATOM 2168 N N . HIS A 1 272 ? 0.021 -6.652 -14.174 1.00 85.56 272 HIS A N 1
ATOM 2169 C CA . HIS A 1 272 ? 0.966 -7.515 -14.882 1.00 85.56 272 HIS A CA 1
ATOM 2170 C C . HIS A 1 272 ? 1.439 -6.853 -16.193 1.00 85.56 272 HIS A C 1
ATOM 2172 O O . HIS A 1 272 ? 0.771 -5.970 -16.735 1.00 85.56 272 HIS A O 1
ATOM 2178 N N . MET A 1 273 ? 2.590 -7.274 -16.720 1.00 80.81 273 MET A N 1
ATOM 2179 C CA . MET A 1 273 ? 3.146 -6.734 -17.964 1.00 80.81 273 MET A CA 1
ATOM 2180 C C . MET A 1 273 ? 2.806 -7.642 -19.150 1.00 80.81 273 MET A C 1
ATOM 2182 O O . MET A 1 273 ? 3.283 -8.771 -19.243 1.00 80.81 273 MET A O 1
ATOM 2186 N N . GLU A 1 274 ? 2.047 -7.141 -20.126 1.00 79.69 274 GLU A N 1
ATOM 2187 C CA . GLU A 1 274 ? 1.691 -7.907 -21.339 1.00 79.69 274 GLU A CA 1
ATOM 2188 C C . GLU A 1 274 ? 2.924 -8.370 -22.139 1.00 79.69 274 GLU A C 1
ATOM 2190 O O . GLU A 1 274 ? 2.970 -9.469 -22.712 1.00 79.69 274 GLU A O 1
ATOM 2195 N N . THR A 1 275 ? 3.977 -7.550 -22.135 1.00 81.38 275 THR A N 1
ATOM 2196 C CA . THR A 1 275 ? 5.242 -7.816 -22.825 1.00 81.38 275 THR A CA 1
ATOM 2197 C C . THR A 1 275 ? 6.197 -8.716 -22.040 1.00 81.38 275 THR A C 1
ATOM 2199 O O . THR A 1 275 ? 7.290 -8.990 -22.532 1.00 81.38 275 THR A O 1
ATOM 2202 N N . PHE A 1 276 ? 5.812 -9.229 -20.864 1.00 89.75 276 PHE A N 1
ATOM 2203 C CA . PHE A 1 276 ? 6.682 -10.093 -20.065 1.00 89.75 276 PHE A CA 1
ATOM 2204 C C . PHE A 1 276 ? 7.063 -11.383 -20.807 1.00 89.75 276 PHE A C 1
ATOM 2206 O O . PHE A 1 276 ? 6.225 -12.002 -21.472 1.00 89.75 276 PHE A O 1
ATOM 2213 N N . VAL A 1 277 ? 8.321 -11.815 -20.681 1.00 90.88 277 VAL A N 1
ATOM 2214 C CA . VAL A 1 277 ? 8.857 -13.017 -21.337 1.00 90.88 277 VAL A CA 1
ATOM 2215 C C . VAL A 1 277 ? 9.782 -13.806 -20.410 1.00 90.88 277 VAL A C 1
ATOM 2217 O O . VAL A 1 277 ? 10.557 -13.221 -19.656 1.00 90.88 277 VAL A O 1
ATOM 2220 N N . GLY A 1 278 ? 9.741 -15.136 -20.528 1.00 89.75 278 GLY A N 1
ATOM 2221 C CA . GLY A 1 278 ? 10.711 -16.043 -19.906 1.00 89.75 278 GLY A CA 1
ATOM 2222 C C . GLY A 1 278 ? 10.666 -16.102 -18.376 1.00 89.75 278 GLY A C 1
ATOM 2223 O O . GLY A 1 278 ? 9.603 -15.956 -17.775 1.00 89.75 278 GLY A O 1
ATOM 2224 N N . ARG A 1 279 ? 11.842 -16.334 -17.769 1.00 93.88 279 ARG A N 1
ATOM 2225 C CA . ARG A 1 279 ? 12.091 -16.377 -16.311 1.00 93.88 279 ARG A CA 1
ATOM 2226 C C . ARG A 1 279 ? 11.414 -17.498 -15.503 1.00 93.88 279 ARG A C 1
ATOM 2228 O O . ARG A 1 279 ? 11.313 -17.393 -14.280 1.00 93.88 279 ARG A O 1
ATOM 2235 N N . GLU A 1 280 ? 10.985 -18.588 -16.139 1.00 93.38 280 GLU A N 1
ATOM 2236 C CA . GLU A 1 280 ? 10.367 -19.731 -15.431 1.00 93.38 280 GLU A CA 1
ATOM 2237 C C . GLU A 1 280 ? 11.325 -20.421 -14.442 1.00 93.38 280 GLU A C 1
ATOM 2239 O O . GLU A 1 280 ? 10.918 -20.889 -13.374 1.00 93.38 280 GLU A O 1
ATOM 2244 N N . ASP A 1 281 ? 12.616 -20.435 -14.765 1.00 94.19 281 ASP A N 1
ATOM 2245 C CA . ASP A 1 281 ? 13.693 -20.888 -13.886 1.00 94.19 281 ASP A CA 1
ATOM 2246 C C . ASP A 1 281 ? 13.788 -20.014 -12.625 1.00 94.19 281 ASP A C 1
ATOM 2248 O O . ASP A 1 281 ? 13.855 -20.529 -11.508 1.00 94.19 281 ASP A O 1
ATOM 2252 N N . ILE A 1 282 ? 13.701 -18.690 -12.784 1.00 96.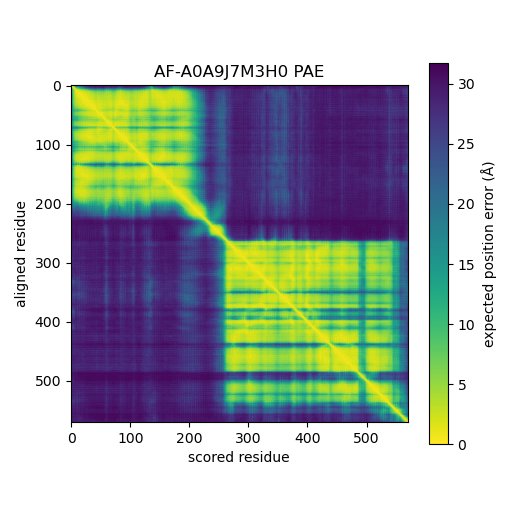00 282 ILE A N 1
ATOM 2253 C CA . ILE A 1 282 ? 13.715 -17.736 -11.671 1.00 96.00 282 ILE A CA 1
ATOM 2254 C C . ILE A 1 282 ? 12.488 -17.924 -10.778 1.00 96.00 282 ILE A C 1
ATOM 2256 O O . ILE A 1 282 ? 12.633 -17.958 -9.557 1.00 96.00 282 ILE A O 1
ATOM 2260 N N . PHE A 1 283 ? 11.293 -18.105 -11.346 1.00 96.06 283 PHE A N 1
ATOM 2261 C CA . PHE A 1 283 ? 10.089 -18.370 -10.551 1.00 96.06 283 PHE A CA 1
ATOM 2262 C C . PHE A 1 283 ? 10.194 -19.671 -9.753 1.00 96.06 283 PHE A C 1
ATOM 2264 O O . PHE A 1 283 ? 9.811 -19.702 -8.583 1.00 96.06 283 PHE A O 1
ATOM 2271 N N . SER A 1 284 ? 10.767 -20.717 -10.350 1.00 96.38 284 SER A N 1
ATOM 2272 C CA . SER A 1 284 ? 11.019 -21.991 -9.667 1.00 96.38 284 SER A CA 1
ATOM 2273 C C . SER A 1 284 ? 12.026 -21.832 -8.520 1.00 96.38 284 SER A C 1
ATOM 2275 O O . SER A 1 284 ? 11.839 -22.389 -7.438 1.00 96.38 284 SER A O 1
ATOM 2277 N N . ASN A 1 285 ? 13.059 -21.005 -8.708 1.00 97.31 285 ASN A N 1
ATOM 2278 C CA . ASN A 1 285 ? 14.022 -20.680 -7.655 1.00 97.31 285 ASN A CA 1
ATOM 2279 C C . ASN A 1 285 ? 13.384 -19.869 -6.516 1.00 97.31 285 ASN A C 1
ATOM 2281 O O . ASN A 1 285 ? 13.671 -20.129 -5.347 1.00 97.31 285 ASN A O 1
ATOM 2285 N N . ILE A 1 286 ? 12.492 -18.923 -6.834 1.00 97.31 286 ILE A N 1
ATOM 2286 C CA . ILE A 1 286 ? 11.725 -18.170 -5.829 1.00 97.31 286 ILE A CA 1
ATOM 2287 C C . ILE A 1 286 ? 10.818 -19.117 -5.035 1.00 97.31 286 ILE A C 1
ATOM 2289 O O . ILE A 1 286 ? 10.782 -19.029 -3.808 1.00 97.31 286 ILE A O 1
ATOM 2293 N N . ASP A 1 287 ? 10.143 -20.063 -5.695 1.00 95.88 287 ASP A N 1
ATOM 2294 C CA . ASP A 1 287 ? 9.321 -21.066 -5.009 1.00 95.88 287 ASP A CA 1
ATOM 2295 C C . ASP A 1 287 ? 10.131 -21.881 -4.002 1.00 95.88 287 ASP A C 1
ATOM 2297 O O . ASP A 1 287 ? 9.722 -22.018 -2.849 1.00 95.88 287 ASP A O 1
ATOM 2301 N N . ALA A 1 288 ? 11.283 -22.407 -4.425 1.00 96.44 288 ALA A N 1
ATOM 2302 C CA . ALA A 1 288 ? 12.158 -23.191 -3.561 1.00 96.44 288 ALA A CA 1
ATOM 2303 C C . ALA A 1 288 ? 12.664 -22.356 -2.372 1.00 96.44 288 ALA A C 1
ATOM 2305 O O . ALA A 1 288 ? 12.641 -22.811 -1.226 1.00 96.44 288 ALA A O 1
ATOM 2306 N N . CYS A 1 289 ? 13.054 -21.107 -2.636 1.00 95.62 289 CYS A N 1
ATOM 2307 C CA . CYS A 1 289 ? 13.518 -20.154 -1.635 1.00 95.62 289 CYS A CA 1
ATOM 2308 C C . CYS A 1 289 ? 12.446 -19.864 -0.569 1.00 95.62 289 CYS A C 1
ATOM 2310 O O . CYS A 1 289 ? 12.721 -19.982 0.629 1.00 95.62 289 CYS A O 1
ATOM 2312 N N . LEU A 1 290 ? 11.215 -19.543 -0.991 1.00 94.19 290 LEU A N 1
ATOM 2313 C CA . LEU A 1 290 ? 10.091 -19.245 -0.097 1.00 94.19 290 LEU A CA 1
ATOM 2314 C C . LEU A 1 290 ? 9.599 -20.487 0.653 1.00 94.19 290 LEU A C 1
ATOM 2316 O O . LEU A 1 290 ? 9.285 -20.399 1.840 1.00 94.19 290 LEU A O 1
ATOM 2320 N N . ALA A 1 291 ? 9.586 -21.657 0.009 1.00 91.56 291 ALA A N 1
ATOM 2321 C CA . ALA A 1 291 ? 9.216 -22.911 0.662 1.00 91.56 291 ALA A CA 1
ATOM 2322 C C . ALA A 1 291 ? 10.135 -23.229 1.853 1.00 91.56 291 ALA A C 1
ATOM 2324 O O . ALA A 1 291 ? 9.646 -23.625 2.913 1.00 91.56 291 ALA A O 1
ATOM 2325 N N . GLN A 1 292 ? 11.444 -23.002 1.695 1.00 90.62 292 GLN A N 1
ATOM 2326 C CA . GLN A 1 292 ? 12.450 -23.280 2.722 1.00 90.62 292 GLN A CA 1
ATOM 2327 C C . GLN A 1 292 ? 12.553 -22.182 3.789 1.00 90.62 292 GLN A C 1
ATOM 2329 O O . GLN A 1 292 ? 12.710 -22.493 4.966 1.00 90.62 292 GLN A O 1
ATOM 2334 N N . ASN A 1 293 ? 12.469 -20.904 3.399 1.00 88.62 293 ASN A N 1
ATOM 2335 C CA . ASN A 1 293 ? 12.897 -19.794 4.260 1.00 88.62 293 ASN A CA 1
ATOM 2336 C C . ASN A 1 293 ? 11.807 -18.772 4.589 1.00 88.62 293 ASN A C 1
ATOM 2338 O O . ASN A 1 293 ? 12.045 -17.896 5.422 1.00 88.62 293 ASN A O 1
ATOM 2342 N N . LYS A 1 294 ? 10.634 -18.847 3.941 1.00 89.88 294 LYS A N 1
ATOM 2343 C CA . LYS A 1 294 ? 9.502 -17.897 4.039 1.00 89.88 294 LYS A CA 1
ATOM 2344 C C . LYS A 1 294 ? 9.785 -16.487 3.535 1.00 89.88 294 LYS A C 1
ATOM 2346 O O . LYS A 1 294 ? 8.902 -15.836 2.997 1.00 89.88 294 LYS A O 1
ATOM 2351 N N . THR A 1 295 ? 11.018 -16.022 3.663 1.00 90.88 295 THR A N 1
ATOM 2352 C CA . THR A 1 295 ? 11.493 -14.752 3.126 1.00 90.88 295 THR A CA 1
ATOM 2353 C C . THR A 1 295 ? 12.491 -15.030 2.013 1.00 90.88 295 THR A C 1
ATOM 2355 O O . THR A 1 295 ? 13.403 -15.838 2.192 1.00 90.88 295 THR A O 1
ATOM 2358 N N . CYS A 1 296 ? 12.336 -14.355 0.880 1.00 94.75 296 CYS A N 1
ATOM 2359 C CA . CYS A 1 296 ? 13.268 -14.439 -0.233 1.00 94.75 296 CYS A CA 1
ATOM 2360 C C . CYS A 1 296 ? 13.609 -13.049 -0.761 1.00 94.75 296 CYS A C 1
ATOM 2362 O O . CYS A 1 296 ? 12.727 -12.203 -0.901 1.00 94.75 296 CYS A O 1
ATOM 2364 N N . LEU A 1 297 ? 14.881 -12.818 -1.076 1.00 94.94 297 LEU A N 1
ATOM 2365 C CA . LEU A 1 297 ? 15.359 -11.581 -1.676 1.00 94.94 297 LEU A CA 1
ATOM 2366 C C . LEU A 1 297 ? 15.688 -11.803 -3.150 1.00 94.94 297 LEU A C 1
ATOM 2368 O O . LEU A 1 297 ? 16.586 -12.567 -3.493 1.00 94.94 297 LEU A O 1
ATOM 2372 N N . ILE A 1 298 ? 15.015 -11.063 -4.018 1.00 95.94 298 ILE A N 1
ATOM 2373 C CA . ILE A 1 298 ? 15.375 -10.908 -5.418 1.00 95.94 298 ILE A CA 1
ATOM 2374 C C . ILE A 1 298 ? 16.470 -9.848 -5.524 1.00 95.94 298 ILE A C 1
ATOM 2376 O O . ILE A 1 298 ? 16.237 -8.664 -5.261 1.00 95.94 298 ILE A O 1
ATOM 2380 N N . LYS A 1 299 ? 17.654 -10.270 -5.969 1.00 92.44 299 LYS A N 1
ATOM 2381 C CA . LYS A 1 299 ? 18.816 -9.395 -6.150 1.00 92.44 299 LYS A CA 1
ATOM 2382 C C . LYS A 1 299 ? 19.251 -9.329 -7.606 1.00 92.44 299 LYS A C 1
ATOM 2384 O O . LYS A 1 299 ? 19.151 -10.298 -8.348 1.00 92.44 299 LYS A O 1
ATOM 2389 N N . GLY A 1 300 ? 19.765 -8.179 -8.019 1.00 86.88 300 GLY A N 1
ATOM 2390 C CA . GLY A 1 300 ? 20.267 -7.961 -9.371 1.00 86.88 300 GLY A CA 1
ATOM 2391 C C . GLY A 1 300 ? 20.490 -6.483 -9.668 1.00 86.88 300 GLY A C 1
ATOM 2392 O O . GLY A 1 300 ? 20.082 -5.613 -8.893 1.00 86.88 300 GLY A O 1
ATOM 2393 N N . LEU A 1 301 ? 21.109 -6.205 -10.811 1.00 83.69 301 LEU A N 1
ATOM 2394 C CA . LEU A 1 301 ? 21.452 -4.854 -11.263 1.00 83.69 301 LEU A CA 1
ATOM 2395 C C . LEU A 1 301 ? 20.211 -3.960 -11.454 1.00 83.69 301 LEU A C 1
ATOM 2397 O O . LEU A 1 301 ? 19.078 -4.446 -11.588 1.00 83.69 301 LEU A O 1
ATOM 2401 N N . GLY A 1 302 ? 20.399 -2.640 -11.418 1.00 82.75 302 GLY A N 1
ATOM 2402 C CA . GLY A 1 302 ? 19.353 -1.674 -11.768 1.00 82.75 302 GLY A CA 1
ATOM 2403 C C . GLY A 1 302 ? 18.791 -1.955 -13.166 1.00 82.75 302 GLY A C 1
ATOM 2404 O O . GLY A 1 302 ? 19.542 -2.266 -14.075 1.00 82.75 302 GLY A O 1
ATOM 2405 N N . GLY A 1 303 ? 17.466 -1.928 -13.339 1.00 82.75 303 GLY A N 1
ATOM 2406 C CA . GLY A 1 303 ? 16.830 -2.162 -14.647 1.00 82.75 303 GLY A CA 1
ATOM 2407 C C . GLY A 1 303 ? 16.850 -3.608 -15.184 1.00 82.75 303 GLY A C 1
ATOM 2408 O O . GLY A 1 303 ? 16.340 -3.843 -16.277 1.00 82.75 303 GLY A O 1
ATOM 2409 N N . VAL A 1 304 ? 17.349 -4.597 -14.425 1.00 88.81 304 VAL A N 1
ATOM 2410 C CA . VAL A 1 304 ? 17.338 -6.022 -14.838 1.00 88.81 304 VAL A CA 1
ATOM 2411 C C . VAL A 1 304 ? 15.959 -6.705 -14.725 1.00 88.81 304 VAL A C 1
ATOM 2413 O O . VAL A 1 304 ? 15.801 -7.871 -15.080 1.00 88.81 304 VAL A O 1
ATOM 2416 N N . GLY A 1 305 ? 14.944 -5.997 -14.215 1.00 90.19 305 GLY A N 1
ATOM 2417 C CA . GLY A 1 305 ? 13.568 -6.502 -14.116 1.00 90.19 305 GLY A CA 1
ATOM 2418 C C . GLY A 1 305 ? 13.184 -7.148 -12.778 1.00 90.19 305 GLY A C 1
ATOM 2419 O O . GLY A 1 305 ? 12.249 -7.938 -12.747 1.00 90.19 305 GLY A O 1
ATOM 2420 N N . LYS A 1 306 ? 13.858 -6.820 -11.664 1.00 93.00 306 LYS A N 1
ATOM 2421 C CA . LYS A 1 306 ? 13.508 -7.340 -10.321 1.00 93.00 306 LYS A CA 1
ATOM 2422 C C . LYS A 1 306 ? 12.051 -7.069 -9.936 1.00 93.00 306 LYS A C 1
ATOM 2424 O O . LYS A 1 306 ? 11.321 -8.001 -9.622 1.00 93.00 306 LYS A O 1
ATOM 2429 N N . THR A 1 307 ? 11.647 -5.800 -10.009 1.00 92.31 307 THR A N 1
ATOM 2430 C CA . THR A 1 307 ? 10.281 -5.325 -9.752 1.00 92.31 307 THR A CA 1
ATOM 2431 C C . THR A 1 307 ? 9.285 -6.051 -10.654 1.00 92.31 307 THR A C 1
ATOM 2433 O O . THR A 1 307 ? 8.313 -6.616 -10.169 1.00 92.31 307 THR A O 1
ATOM 2436 N N . THR A 1 308 ? 9.580 -6.146 -11.954 1.00 92.44 308 THR A N 1
ATOM 2437 C CA . THR A 1 308 ? 8.746 -6.866 -12.924 1.00 92.44 308 THR A CA 1
ATOM 2438 C C . THR A 1 308 ? 8.574 -8.344 -12.574 1.00 92.44 308 THR A C 1
ATOM 2440 O O . THR A 1 308 ? 7.454 -8.842 -12.571 1.00 92.44 308 THR A O 1
ATOM 2443 N N . VAL A 1 309 ? 9.658 -9.052 -12.242 1.00 95.75 309 VAL A N 1
ATOM 2444 C CA . VAL A 1 309 ? 9.597 -10.465 -11.834 1.00 95.75 309 VAL A CA 1
ATOM 2445 C C . VAL A 1 309 ? 8.784 -10.629 -10.551 1.00 95.75 309 VAL A C 1
ATOM 2447 O O . VAL A 1 309 ? 8.006 -11.572 -10.450 1.00 95.75 309 VAL A O 1
ATOM 2450 N N . ALA A 1 310 ? 8.913 -9.715 -9.589 1.00 96.06 310 ALA A N 1
ATOM 2451 C CA . ALA A 1 310 ? 8.148 -9.762 -8.346 1.00 96.06 310 ALA A CA 1
ATOM 2452 C C . ALA A 1 310 ? 6.636 -9.556 -8.575 1.00 96.06 310 ALA A C 1
ATOM 2454 O O . ALA A 1 310 ? 5.825 -10.278 -7.993 1.00 96.06 310 ALA A O 1
ATOM 2455 N N . ILE A 1 311 ? 6.262 -8.626 -9.463 1.00 94.44 311 ILE A N 1
ATOM 2456 C CA . ILE A 1 311 ? 4.868 -8.399 -9.877 1.00 94.44 311 ILE A CA 1
ATOM 2457 C C . ILE A 1 311 ? 4.305 -9.653 -10.559 1.00 94.44 311 ILE A C 1
ATOM 2459 O O . ILE A 1 311 ? 3.268 -10.176 -10.154 1.00 94.44 311 ILE A O 1
ATOM 2463 N N . GLU A 1 312 ? 5.008 -10.185 -11.559 1.00 94.56 312 GLU A N 1
ATOM 2464 C CA . GLU A 1 312 ? 4.569 -11.379 -12.291 1.00 94.56 312 GLU A CA 1
ATOM 2465 C C . GLU A 1 312 ? 4.475 -12.614 -11.397 1.00 94.56 312 GLU A C 1
ATOM 2467 O O . GLU A 1 312 ? 3.550 -13.413 -11.541 1.00 94.56 312 GLU A O 1
ATOM 2472 N N . TYR A 1 313 ? 5.392 -12.760 -10.438 1.00 96.25 313 TYR A N 1
ATOM 2473 C CA . TYR A 1 313 ? 5.318 -13.824 -9.445 1.00 96.25 313 TYR A CA 1
ATOM 2474 C C . TYR A 1 313 ? 4.026 -13.723 -8.624 1.00 96.25 313 TYR A C 1
ATOM 2476 O O . TYR A 1 313 ? 3.324 -14.725 -8.473 1.00 96.25 313 TYR A O 1
ATOM 2484 N N . GLY A 1 314 ? 3.681 -12.519 -8.152 1.00 94.25 314 GLY A N 1
ATOM 2485 C CA . GLY A 1 314 ? 2.443 -12.257 -7.417 1.00 94.25 314 GLY A CA 1
ATOM 2486 C C . GLY A 1 314 ? 1.193 -12.652 -8.206 1.00 94.25 314 GLY A C 1
ATOM 2487 O O . GLY A 1 314 ? 0.365 -13.405 -7.697 1.00 94.25 314 GLY A O 1
ATOM 2488 N N . HIS A 1 315 ? 1.097 -12.243 -9.475 1.00 92.19 315 HIS A N 1
ATOM 2489 C CA . HIS A 1 315 ? -0.019 -12.616 -10.358 1.00 92.19 315 HIS A CA 1
ATOM 2490 C C . HIS A 1 315 ? -0.097 -14.119 -10.604 1.00 92.19 315 HIS A C 1
ATOM 2492 O O . HIS A 1 315 ? -1.123 -14.748 -10.338 1.00 92.19 315 HIS A O 1
ATOM 2498 N N . ARG A 1 316 ? 1.001 -14.721 -11.069 1.00 92.50 316 ARG A N 1
ATOM 2499 C CA . ARG A 1 316 ? 1.036 -16.132 -11.481 1.00 92.50 316 ARG A CA 1
ATOM 2500 C C . ARG A 1 316 ? 0.831 -17.089 -10.318 1.00 92.50 316 ARG A C 1
ATOM 2502 O O . ARG A 1 316 ? 0.330 -18.192 -10.523 1.00 92.50 316 ARG A O 1
ATOM 2509 N N . ARG A 1 317 ? 1.260 -16.711 -9.109 1.00 92.88 317 ARG A N 1
ATOM 2510 C CA . ARG A 1 317 ? 1.179 -17.557 -7.908 1.00 92.88 317 ARG A CA 1
ATOM 2511 C C . ARG A 1 317 ? 0.096 -17.121 -6.928 1.00 92.88 317 ARG A C 1
ATOM 2513 O O . ARG A 1 317 ? -0.012 -17.747 -5.880 1.00 92.88 317 ARG A O 1
ATOM 2520 N N . SER A 1 318 ? -0.735 -16.144 -7.286 1.00 90.50 318 SER A N 1
ATOM 2521 C CA . SER A 1 318 ? -1.854 -15.632 -6.477 1.00 90.50 318 SER A CA 1
ATOM 2522 C C . SER A 1 318 ? -2.726 -16.735 -5.868 1.00 90.50 318 SER A C 1
ATOM 2524 O O . SER A 1 318 ? -3.003 -16.706 -4.675 1.00 90.50 318 SER A O 1
ATOM 2526 N N . GLN A 1 319 ? -3.057 -17.778 -6.637 1.00 87.50 319 GLN A N 1
ATOM 2527 C CA . GLN A 1 319 ? -3.863 -18.917 -6.171 1.00 87.50 319 GLN A CA 1
ATOM 2528 C C . GLN A 1 319 ? -3.234 -19.713 -5.012 1.00 87.50 319 GLN A C 1
ATOM 2530 O O . GLN A 1 319 ? -3.943 -20.400 -4.283 1.00 87.50 319 GLN A O 1
ATOM 2535 N N . ARG A 1 320 ? -1.909 -19.637 -4.813 1.00 89.56 320 ARG A N 1
ATOM 2536 C CA . ARG A 1 320 ? -1.224 -20.264 -3.665 1.00 89.56 320 ARG A CA 1
ATOM 2537 C C . ARG A 1 320 ? -1.385 -19.466 -2.371 1.00 89.56 320 ARG A C 1
ATOM 2539 O O . ARG A 1 320 ? -0.974 -19.947 -1.315 1.00 89.56 320 ARG A O 1
ATOM 2546 N N . TYR A 1 321 ? -1.945 -18.263 -2.462 1.00 90.50 321 TYR A N 1
ATOM 2547 C CA . TYR A 1 321 ? -2.052 -17.306 -1.374 1.00 90.50 321 TYR A CA 1
ATOM 2548 C C . TYR A 1 321 ? -3.512 -16.867 -1.164 1.00 90.50 321 TYR A C 1
ATOM 2550 O O . TYR A 1 321 ? -3.854 -15.725 -1.471 1.00 90.50 321 TYR A O 1
ATOM 2558 N N . PRO A 1 322 ? -4.394 -17.742 -0.639 1.00 84.88 322 PRO A N 1
ATOM 2559 C CA . PRO A 1 322 ? -5.794 -17.398 -0.367 1.00 84.88 322 PRO A CA 1
ATOM 2560 C C . PRO A 1 322 ? -5.964 -16.250 0.643 1.00 84.88 322 PRO A C 1
ATOM 2562 O O . PRO A 1 322 ? -6.997 -15.591 0.641 1.00 84.88 322 PRO A O 1
ATOM 2565 N N . GLY A 1 323 ? -4.953 -15.966 1.474 1.00 85.25 323 GLY A N 1
ATOM 2566 C CA . GLY A 1 323 ? -4.912 -14.784 2.341 1.00 85.25 323 GLY A CA 1
ATOM 2567 C C . GLY A 1 323 ? -4.581 -13.475 1.614 1.00 85.25 323 GLY A C 1
ATOM 2568 O O . GLY A 1 323 ? -4.522 -12.428 2.251 1.00 85.25 323 GLY A O 1
ATOM 2569 N N . GLY A 1 324 ? -4.344 -13.520 0.301 1.00 89.94 324 GLY A N 1
ATOM 2570 C CA . GLY A 1 324 ? -4.074 -12.363 -0.546 1.00 89.94 324 GLY A CA 1
ATOM 2571 C C . GLY A 1 324 ? -2.597 -12.160 -0.889 1.00 89.94 324 GLY A C 1
ATOM 2572 O O . GLY A 1 324 ? -1.683 -12.652 -0.218 1.00 89.94 324 GLY A O 1
ATOM 2573 N N . VAL A 1 325 ? -2.374 -11.397 -1.960 1.00 92.62 325 VAL A N 1
ATOM 2574 C CA . VAL A 1 325 ? -1.057 -10.914 -2.380 1.00 92.62 325 VAL A CA 1
ATOM 2575 C C . VAL A 1 325 ? -1.022 -9.399 -2.213 1.00 92.62 325 VAL A C 1
ATOM 2577 O O . VAL A 1 325 ? -1.906 -8.686 -2.681 1.00 92.62 325 VAL A O 1
ATOM 2580 N N . PHE A 1 326 ? 0.012 -8.912 -1.539 1.00 92.94 326 PHE A N 1
ATOM 2581 C CA . PHE A 1 326 ? 0.168 -7.518 -1.152 1.00 92.94 326 PHE A CA 1
ATOM 2582 C C . PHE A 1 326 ? 1.438 -6.942 -1.766 1.00 92.94 326 PHE A C 1
ATOM 2584 O O . PHE A 1 326 ? 2.441 -7.637 -1.903 1.00 92.94 326 PHE A O 1
ATOM 2591 N N . TRP A 1 327 ? 1.404 -5.659 -2.101 1.00 92.25 327 TRP A N 1
ATOM 2592 C CA . TRP A 1 327 ? 2.512 -4.888 -2.636 1.00 92.25 327 TRP A CA 1
ATOM 2593 C C . TRP A 1 327 ? 2.783 -3.692 -1.736 1.00 92.25 327 TRP A C 1
ATOM 2595 O O . TRP A 1 327 ? 1.877 -2.924 -1.416 1.00 92.25 327 TRP A O 1
ATOM 2605 N N . VAL A 1 328 ? 4.042 -3.510 -1.360 1.00 90.88 328 VAL A N 1
ATOM 2606 C CA . VAL A 1 328 ? 4.516 -2.310 -0.675 1.00 90.88 328 VAL A CA 1
ATOM 2607 C C . VAL A 1 328 ? 5.790 -1.820 -1.339 1.00 90.88 328 VAL A C 1
ATOM 2609 O O . VAL A 1 328 ? 6.672 -2.608 -1.677 1.00 90.88 328 VAL A O 1
ATOM 2612 N N . ASN A 1 329 ? 5.900 -0.509 -1.514 1.00 87.94 329 ASN A N 1
ATOM 2613 C CA . ASN A 1 329 ? 7.123 0.126 -1.979 1.00 87.94 329 ASN A CA 1
ATOM 2614 C C . ASN A 1 329 ? 7.906 0.648 -0.770 1.00 87.94 329 ASN A C 1
ATOM 2616 O O . ASN A 1 329 ? 7.378 1.414 0.029 1.00 87.94 329 ASN A O 1
ATOM 2620 N N . LEU A 1 330 ? 9.155 0.217 -0.624 1.00 87.31 330 LEU A N 1
ATOM 2621 C CA . LEU A 1 330 ? 10.035 0.565 0.490 1.00 87.31 330 LEU A CA 1
ATOM 2622 C C . LEU A 1 330 ? 11.203 1.470 0.068 1.00 87.31 330 LEU A C 1
ATOM 2624 O O . LEU A 1 330 ? 12.198 1.556 0.789 1.00 87.31 330 LEU A O 1
ATOM 2628 N N . ALA A 1 331 ? 11.094 2.155 -1.074 1.00 81.25 331 ALA A N 1
ATOM 2629 C CA . ALA A 1 331 ? 12.093 3.122 -1.524 1.00 81.25 331 ALA A CA 1
ATOM 2630 C C . ALA A 1 331 ? 12.193 4.333 -0.579 1.00 81.25 331 ALA A C 1
ATOM 2632 O O . ALA A 1 331 ? 13.286 4.841 -0.323 1.00 81.25 331 ALA A O 1
ATOM 2633 N N . SER A 1 332 ? 11.065 4.769 -0.014 1.00 79.62 332 SER A N 1
ATOM 2634 C CA . SER A 1 332 ? 11.001 5.796 1.023 1.00 79.62 332 SER A CA 1
ATOM 2635 C C . SER A 1 332 ? 9.756 5.629 1.899 1.00 79.62 332 SER A C 1
ATOM 2637 O O . SER A 1 332 ? 8.795 4.959 1.523 1.00 79.62 332 SER A O 1
ATOM 2639 N N . LYS A 1 333 ? 9.718 6.325 3.042 1.00 81.12 333 LYS A N 1
ATOM 2640 C CA . LYS A 1 333 ? 8.522 6.382 3.899 1.00 81.12 333 LYS A CA 1
ATOM 2641 C C . LYS A 1 333 ? 7.290 6.919 3.156 1.00 81.12 333 LYS A C 1
ATOM 2643 O O . LYS A 1 333 ? 6.165 6.508 3.441 1.00 81.12 333 LYS A O 1
ATOM 2648 N N . GLY A 1 334 ? 7.497 7.864 2.235 1.00 80.88 334 GLY A N 1
ATOM 2649 C CA . GLY A 1 334 ? 6.433 8.428 1.403 1.00 80.88 334 GLY A CA 1
ATOM 2650 C C . GLY A 1 334 ? 5.866 7.390 0.438 1.00 80.88 334 GLY A C 1
ATOM 2651 O O . GLY A 1 334 ? 4.650 7.225 0.377 1.00 80.88 334 GLY A O 1
ATOM 2652 N N . ASP A 1 335 ? 6.744 6.635 -0.226 1.00 81.81 335 ASP A N 1
ATOM 2653 C CA . ASP A 1 335 ? 6.363 5.561 -1.152 1.00 81.81 335 ASP A CA 1
ATOM 2654 C C . ASP A 1 335 ? 5.666 4.407 -0.427 1.00 81.81 335 ASP A C 1
ATOM 2656 O O . ASP A 1 335 ? 4.676 3.861 -0.922 1.00 81.81 335 ASP A O 1
ATOM 2660 N N . LEU A 1 336 ? 6.110 4.087 0.792 1.00 85.12 336 LEU A N 1
ATOM 2661 C CA . LEU A 1 336 ? 5.421 3.121 1.639 1.00 85.12 336 LEU A CA 1
ATOM 2662 C C . LEU A 1 336 ? 4.005 3.596 1.948 1.00 85.12 336 LEU A C 1
ATOM 2664 O O . LEU A 1 336 ? 3.054 2.844 1.770 1.00 85.12 336 LEU A O 1
ATOM 2668 N N . CYS A 1 337 ? 3.848 4.845 2.385 1.00 83.69 337 CYS A N 1
ATOM 2669 C CA . CYS A 1 337 ? 2.530 5.396 2.670 1.00 83.69 337 CYS A CA 1
ATOM 2670 C C . CYS A 1 337 ? 1.620 5.404 1.437 1.00 83.69 337 CYS A C 1
ATOM 2672 O O . CYS A 1 337 ? 0.470 4.989 1.541 1.00 83.69 337 CYS A O 1
ATOM 2674 N N . ALA A 1 338 ? 2.128 5.823 0.278 1.00 82.25 338 ALA A N 1
ATOM 2675 C CA . ALA A 1 338 ? 1.364 5.820 -0.965 1.00 82.25 338 ALA A CA 1
ATOM 2676 C C . ALA A 1 338 ? 0.926 4.397 -1.358 1.00 82.25 338 ALA A C 1
ATOM 2678 O O . ALA A 1 338 ? -0.251 4.167 -1.631 1.00 82.25 338 ALA A O 1
ATOM 2679 N N . SER A 1 339 ? 1.850 3.433 -1.305 1.00 84.25 339 SER A N 1
ATOM 2680 C CA . SER A 1 339 ? 1.589 2.034 -1.670 1.00 84.25 339 SER A CA 1
ATOM 2681 C C . SER A 1 339 ? 0.734 1.263 -0.668 1.00 84.25 339 SER A C 1
ATOM 2683 O O . SER A 1 339 ? 0.147 0.260 -1.048 1.00 84.25 339 SER A O 1
ATOM 2685 N N . ILE A 1 340 ? 0.610 1.691 0.592 1.00 86.19 340 ILE A N 1
ATOM 2686 C CA . ILE A 1 340 ? -0.365 1.076 1.505 1.00 86.19 340 ILE A CA 1
ATOM 2687 C C . ILE A 1 340 ? -1.732 1.748 1.437 1.00 86.19 340 ILE A C 1
ATOM 2689 O O . ILE A 1 340 ? -2.730 1.069 1.654 1.00 86.19 340 ILE A O 1
ATOM 2693 N N . SER A 1 341 ? -1.809 3.049 1.134 1.00 84.69 341 SER A N 1
ATOM 2694 C CA . SER A 1 341 ? -3.077 3.792 1.104 1.00 84.69 341 SER A CA 1
ATOM 2695 C C . SER A 1 341 ? -4.091 3.216 0.112 1.00 84.69 341 SER A C 1
ATOM 2697 O O . SER A 1 341 ? -5.289 3.291 0.373 1.00 84.69 341 SER A O 1
ATOM 2699 N N . GLN A 1 342 ? -3.634 2.568 -0.962 1.00 81.06 342 GLN A N 1
ATOM 2700 C CA . GLN A 1 342 ? -4.484 1.835 -1.913 1.00 81.06 342 GLN A CA 1
ATOM 2701 C C . GLN A 1 342 ? -5.320 0.711 -1.272 1.00 81.06 342 GLN A C 1
ATOM 2703 O O . GLN A 1 342 ? -6.389 0.389 -1.774 1.00 81.06 342 GLN A O 1
ATOM 2708 N N . TYR A 1 343 ? -4.888 0.155 -0.134 1.00 84.38 343 TYR A N 1
ATOM 2709 C CA . TYR A 1 343 ? -5.665 -0.831 0.631 1.00 84.38 343 TYR A CA 1
ATOM 2710 C C . TYR A 1 343 ? -6.729 -0.196 1.529 1.00 84.38 343 TYR A C 1
ATOM 2712 O O . TYR A 1 343 ? -7.466 -0.900 2.217 1.00 84.38 343 TYR A O 1
ATOM 2720 N N . GLY A 1 344 ? -6.796 1.136 1.572 1.00 81.00 344 GLY A N 1
ATOM 2721 C CA . GLY A 1 344 ? -7.709 1.876 2.430 1.00 81.00 344 GLY A CA 1
ATOM 2722 C C . GLY A 1 344 ? -9.171 1.491 2.211 1.00 81.00 344 GLY A C 1
ATOM 2723 O O . GLY A 1 344 ? -9.862 1.177 3.180 1.00 81.00 344 GLY A O 1
ATOM 2724 N N . SER A 1 345 ? -9.594 1.417 0.947 1.00 75.62 345 SER A N 1
ATOM 2725 C CA . SER A 1 345 ? -10.950 1.020 0.545 1.00 75.62 345 SER A CA 1
ATOM 2726 C C . SER A 1 345 ? -11.315 -0.399 0.994 1.00 75.62 345 SER A C 1
ATOM 2728 O O . SER A 1 345 ? -12.463 -0.657 1.336 1.00 75.62 345 SER A O 1
ATOM 2730 N N . SER A 1 346 ? -10.341 -1.311 1.083 1.00 75.69 346 SER A N 1
ATOM 2731 C CA . SER A 1 346 ? -10.555 -2.682 1.570 1.00 75.69 346 SER A CA 1
ATOM 2732 C C . SER A 1 346 ? -10.781 -2.754 3.086 1.00 75.69 346 SER A C 1
ATOM 2734 O O . SER A 1 346 ? -11.252 -3.770 3.601 1.00 75.69 346 SER A O 1
ATOM 2736 N N . PHE A 1 347 ? -10.429 -1.697 3.826 1.00 74.75 347 PHE A N 1
ATOM 2737 C CA . PHE A 1 347 ? -10.601 -1.627 5.279 1.00 74.75 347 PHE A CA 1
ATOM 2738 C C . PHE A 1 347 ? -11.688 -0.642 5.719 1.00 74.75 347 PHE A C 1
ATOM 2740 O O . PHE A 1 347 ? -12.196 -0.776 6.834 1.00 74.75 347 PHE A O 1
ATOM 2747 N N . SER A 1 348 ? -12.037 0.355 4.900 1.00 72.06 348 SER A N 1
ATOM 2748 C CA . SER A 1 348 ? -13.090 1.326 5.200 1.00 72.06 348 SER A CA 1
ATOM 2749 C C . SER A 1 348 ? -13.570 2.065 3.948 1.00 72.06 348 SER A C 1
ATOM 2751 O O . SER A 1 348 ? -12.764 2.496 3.136 1.00 72.06 348 SER A O 1
ATOM 2753 N N . ASP A 1 349 ? -14.871 2.366 3.895 1.00 67.81 349 ASP A N 1
ATOM 2754 C CA . ASP A 1 349 ? -15.495 3.188 2.839 1.00 67.81 349 ASP A CA 1
ATOM 2755 C C . ASP A 1 349 ? -15.157 4.694 2.914 1.00 67.81 349 ASP A C 1
ATOM 2757 O O . ASP A 1 349 ? -15.764 5.519 2.232 1.00 67.81 349 ASP A O 1
ATOM 2761 N N . ARG A 1 350 ? -14.240 5.105 3.798 1.00 66.12 350 ARG A N 1
ATOM 2762 C CA . ARG A 1 350 ? -13.827 6.510 3.922 1.00 66.12 350 ARG A CA 1
ATOM 2763 C C . ARG A 1 350 ? -12.719 6.804 2.912 1.00 66.12 350 ARG A C 1
ATOM 2765 O O . ARG A 1 350 ? -11.712 6.108 2.913 1.00 66.12 350 ARG A O 1
ATOM 2772 N N . ALA A 1 351 ? -12.869 7.876 2.137 1.00 51.03 351 ALA A N 1
ATOM 2773 C CA . ALA A 1 351 ? -11.878 8.289 1.138 1.00 51.03 351 ALA A CA 1
ATOM 2774 C C . ALA A 1 351 ? -10.548 8.773 1.760 1.00 51.03 351 ALA A C 1
ATOM 2776 O O . ALA A 1 351 ? -9.474 8.439 1.270 1.00 51.03 351 ALA A O 1
ATOM 2777 N N . ASP A 1 352 ? -10.601 9.478 2.898 1.00 62.34 352 ASP A N 1
ATOM 2778 C CA . ASP A 1 352 ? -9.419 10.098 3.520 1.00 62.34 352 ASP A CA 1
ATOM 2779 C C . ASP A 1 352 ? -8.895 9.307 4.727 1.00 62.34 352 ASP A C 1
ATOM 2781 O O . ASP A 1 352 ? -9.042 9.700 5.892 1.00 62.34 352 ASP A O 1
ATOM 2785 N N . LEU A 1 353 ? -8.268 8.161 4.463 1.00 75.69 353 LEU A N 1
ATOM 2786 C CA . LEU A 1 353 ? -7.598 7.378 5.500 1.00 75.69 353 LEU A CA 1
ATOM 2787 C C . LEU A 1 353 ? -6.132 7.788 5.635 1.00 75.69 353 LEU A C 1
ATOM 2789 O O . LEU A 1 353 ? -5.364 7.802 4.678 1.00 75.69 353 LEU A O 1
ATOM 2793 N N . SER A 1 354 ? -5.705 8.071 6.867 1.00 83.56 354 SER A N 1
ATOM 2794 C CA . SER A 1 354 ? -4.285 8.316 7.135 1.00 83.56 354 SER A CA 1
ATOM 2795 C C . SER A 1 354 ? -3.443 7.058 6.879 1.00 83.56 354 SER A C 1
ATOM 2797 O O . SER A 1 354 ? -3.864 5.951 7.221 1.00 83.56 354 SER A O 1
ATOM 2799 N N . CYS A 1 355 ? -2.211 7.238 6.395 1.00 81.62 355 CYS A N 1
ATOM 2800 C CA . CYS A 1 355 ? -1.233 6.157 6.219 1.00 81.62 355 CYS A CA 1
ATOM 2801 C C . CYS A 1 355 ? -1.091 5.276 7.478 1.00 81.62 355 CYS A C 1
ATOM 2803 O O . CYS A 1 355 ? -1.139 4.054 7.388 1.00 81.62 355 CYS A O 1
ATOM 2805 N N . GLU A 1 356 ? -1.012 5.871 8.675 1.00 84.38 356 GLU A N 1
ATOM 2806 C CA . GLU A 1 356 ? -0.907 5.121 9.941 1.00 84.38 356 GLU A CA 1
ATOM 2807 C C . GLU A 1 356 ? -2.158 4.285 10.255 1.00 84.38 356 GLU A C 1
ATOM 2809 O O . GLU A 1 356 ? -2.058 3.182 10.799 1.00 84.38 356 GLU A O 1
ATOM 2814 N N . PHE A 1 357 ? -3.346 4.773 9.885 1.00 83.69 357 PHE A N 1
ATOM 2815 C CA . PHE A 1 357 ? -4.582 4.006 10.027 1.00 83.69 357 PHE A CA 1
ATOM 2816 C C . PHE A 1 357 ? -4.556 2.766 9.131 1.00 83.69 357 PHE A C 1
ATOM 2818 O O . PHE A 1 357 ? -4.791 1.660 9.624 1.00 83.69 357 PHE A O 1
ATOM 2825 N N . VAL A 1 358 ? -4.235 2.939 7.844 1.00 84.38 358 VAL A N 1
ATOM 2826 C CA . VAL A 1 358 ? -4.192 1.833 6.877 1.00 84.38 358 VAL A CA 1
ATOM 2827 C C . VAL A 1 358 ? -3.099 0.838 7.257 1.00 84.38 358 VAL A C 1
ATOM 2829 O O . VAL A 1 358 ? -3.354 -0.360 7.332 1.00 84.38 358 VAL A O 1
ATOM 2832 N N . LYS A 1 359 ? -1.922 1.334 7.646 1.00 85.88 359 LYS A N 1
ATOM 2833 C CA . LYS A 1 359 ? -0.809 0.541 8.177 1.00 85.88 359 LYS A CA 1
ATOM 2834 C C . LYS A 1 359 ? -1.219 -0.346 9.350 1.00 85.88 359 LYS A C 1
ATOM 2836 O O . LYS A 1 359 ? -0.900 -1.534 9.374 1.00 85.88 359 LYS A O 1
ATOM 2841 N N . LYS A 1 360 ? -1.935 0.216 10.330 1.00 85.62 360 LYS A N 1
ATOM 2842 C CA . LYS A 1 360 ? -2.418 -0.521 11.506 1.00 85.62 360 LYS A CA 1
ATOM 2843 C C . LYS A 1 360 ? -3.404 -1.627 11.117 1.00 85.62 360 LYS A C 1
ATOM 2845 O O . LYS A 1 360 ? -3.320 -2.721 11.675 1.00 85.62 360 LYS A O 1
ATOM 2850 N N . HIS A 1 361 ? -4.316 -1.354 10.183 1.00 84.31 361 HIS A N 1
ATOM 2851 C CA . HIS A 1 361 ? -5.315 -2.327 9.729 1.00 84.31 361 HIS A CA 1
ATOM 2852 C C . HIS A 1 361 ? -4.699 -3.421 8.866 1.00 84.31 361 HIS A C 1
ATOM 2854 O O . HIS A 1 361 ? -4.962 -4.590 9.127 1.00 84.31 361 HIS A O 1
ATOM 2860 N N . LEU A 1 362 ? -3.804 -3.068 7.942 1.00 86.12 362 LEU A N 1
ATOM 2861 C CA . LEU A 1 362 ? -3.034 -4.031 7.163 1.00 86.12 362 LEU A CA 1
ATOM 2862 C C . LEU A 1 362 ? -2.213 -4.938 8.084 1.00 86.12 362 LEU A C 1
ATOM 2864 O O . LEU A 1 362 ? -2.293 -6.155 7.980 1.00 86.12 362 LEU A O 1
ATOM 2868 N N . LYS A 1 363 ? -1.510 -4.374 9.074 1.00 86.75 363 LYS A N 1
ATOM 2869 C CA . LYS A 1 363 ? -0.781 -5.164 10.077 1.00 86.75 363 LYS A CA 1
ATOM 2870 C C . LYS A 1 363 ? -1.689 -6.118 10.852 1.00 86.75 363 LYS A C 1
ATOM 2872 O O . LYS A 1 363 ? -1.290 -7.243 11.143 1.00 86.75 363 LYS A O 1
ATOM 2877 N N . LYS A 1 364 ? -2.880 -5.663 11.246 1.00 84.75 364 LYS A N 1
ATOM 2878 C CA . LYS A 1 364 ? -3.864 -6.510 11.929 1.00 84.75 364 LYS A CA 1
ATOM 2879 C C . LYS A 1 364 ? -4.327 -7.641 11.007 1.00 84.75 364 LYS A C 1
ATOM 2881 O O . LYS A 1 364 ? -4.292 -8.793 11.415 1.00 84.75 364 LYS A O 1
ATOM 2886 N N . TYR A 1 365 ? -4.660 -7.318 9.761 1.00 86.31 365 TYR A N 1
ATOM 2887 C CA . TYR A 1 365 ? -5.072 -8.287 8.753 1.00 86.31 365 TYR A CA 1
ATOM 2888 C C . TYR A 1 365 ? -3.998 -9.357 8.516 1.00 86.31 365 TYR A C 1
ATOM 2890 O O . TYR A 1 365 ? -4.296 -10.542 8.610 1.00 86.31 365 TYR A O 1
ATOM 2898 N N . LEU A 1 366 ? -2.740 -8.956 8.304 1.00 86.44 366 LEU A N 1
ATOM 2899 C CA . LEU A 1 366 ? -1.614 -9.876 8.095 1.00 86.44 366 LEU A CA 1
ATOM 2900 C C . LEU A 1 366 ? -1.317 -10.754 9.325 1.00 86.44 366 LEU A C 1
ATOM 2902 O O . LEU A 1 366 ? -0.757 -11.836 9.182 1.00 86.44 366 LEU A O 1
ATOM 2906 N N . LYS A 1 367 ? -1.674 -10.301 10.536 1.00 85.00 367 LYS A N 1
ATOM 2907 C CA . LYS A 1 367 ? -1.566 -11.096 11.772 1.00 85.00 367 LYS A CA 1
ATOM 2908 C C . LYS A 1 367 ? -2.668 -12.145 11.911 1.00 85.00 367 LYS A C 1
ATOM 2910 O O . LYS A 1 367 ? -2.409 -13.193 12.486 1.00 85.00 367 LYS A O 1
ATOM 2915 N N . GLU A 1 368 ? -3.881 -11.819 11.474 1.00 82.94 368 GLU A N 1
ATOM 2916 C CA . GLU A 1 368 ? -5.074 -12.667 11.617 1.00 82.94 368 GLU A CA 1
ATOM 2917 C C . GLU A 1 368 ? -5.266 -13.614 10.425 1.00 82.94 368 GLU A C 1
ATOM 2919 O O . GLU A 1 368 ? -5.966 -14.614 10.546 1.00 82.94 368 GLU A O 1
ATOM 2924 N N . SER A 1 369 ? -4.646 -13.301 9.286 1.00 83.44 369 SER A N 1
ATOM 2925 C CA . SER A 1 369 ? -4.757 -14.072 8.048 1.00 83.44 369 SER A CA 1
ATOM 2926 C C . SER A 1 369 ? -3.568 -15.006 7.866 1.00 83.44 369 SER A C 1
ATOM 2928 O O . SER A 1 369 ? -2.432 -14.691 8.226 1.00 83.44 369 SER A O 1
ATOM 2930 N N . GLU A 1 370 ? -3.833 -16.133 7.223 1.00 85.81 370 GLU A N 1
ATOM 2931 C CA . GLU A 1 370 ? -2.840 -17.133 6.854 1.00 85.81 370 GLU A CA 1
ATOM 2932 C C . GLU A 1 370 ? -2.750 -17.250 5.331 1.00 85.81 370 GLU A C 1
ATOM 2934 O O . GLU A 1 370 ? -3.668 -16.873 4.607 1.00 85.81 370 GLU A O 1
ATOM 2939 N N . HIS A 1 371 ? -1.641 -17.793 4.841 1.00 87.69 371 HIS A N 1
ATOM 2940 C CA . HIS A 1 371 ? -1.383 -18.051 3.426 1.00 87.69 371 HIS A CA 1
ATOM 2941 C C . HIS A 1 371 ? -1.444 -16.788 2.569 1.00 87.69 371 HIS A C 1
ATOM 2943 O O . HIS A 1 371 ? -2.159 -16.735 1.575 1.00 87.69 371 HIS A O 1
ATOM 2949 N N . TRP A 1 372 ? -0.666 -15.776 2.943 1.00 92.50 372 TRP A N 1
ATOM 2950 C CA . TRP A 1 372 ? -0.509 -14.542 2.174 1.00 92.50 372 TRP A CA 1
ATOM 2951 C C . TRP A 1 372 ? 0.926 -14.350 1.673 1.00 92.50 372 TRP A C 1
ATOM 2953 O O . TRP A 1 372 ? 1.884 -14.903 2.229 1.00 92.50 372 TRP A O 1
ATOM 2963 N N . LEU A 1 373 ? 1.065 -13.545 0.618 1.00 94.50 373 LEU A N 1
ATOM 2964 C CA . LEU A 1 373 ? 2.344 -13.099 0.068 1.00 94.50 373 LEU A CA 1
ATOM 2965 C C . LEU A 1 373 ? 2.467 -11.581 0.206 1.00 94.50 373 LEU A C 1
ATOM 2967 O O . LEU A 1 373 ? 1.629 -10.852 -0.312 1.00 94.50 373 LEU A O 1
ATOM 2971 N N . LEU A 1 374 ? 3.533 -11.100 0.842 1.00 94.19 374 LEU A N 1
ATOM 2972 C CA . LEU A 1 374 ? 3.896 -9.683 0.830 1.00 94.19 374 LEU A CA 1
ATOM 2973 C C . LEU A 1 374 ? 5.089 -9.462 -0.098 1.00 94.19 374 LEU A C 1
ATOM 2975 O O . LEU A 1 374 ? 6.185 -9.955 0.164 1.00 94.19 374 LEU A O 1
ATOM 2979 N N . VAL A 1 375 ? 4.881 -8.694 -1.159 1.00 95.00 375 VAL A N 1
ATOM 2980 C CA . VAL A 1 375 ? 5.927 -8.243 -2.071 1.00 95.00 375 VAL A CA 1
ATOM 2981 C C . VAL A 1 375 ? 6.380 -6.846 -1.659 1.00 95.00 375 VAL A C 1
ATOM 2983 O O . VAL A 1 375 ? 5.587 -5.908 -1.639 1.00 95.00 375 VAL A O 1
ATOM 2986 N N . ALA A 1 376 ? 7.655 -6.716 -1.307 1.00 92.56 376 ALA A N 1
ATOM 2987 C CA . ALA A 1 376 ? 8.271 -5.486 -0.833 1.00 92.56 376 ALA A CA 1
ATOM 2988 C C . ALA A 1 376 ? 9.347 -5.009 -1.819 1.00 92.56 376 ALA A C 1
ATOM 2990 O O . ALA A 1 376 ? 10.430 -5.591 -1.909 1.00 92.56 376 ALA A O 1
ATOM 2991 N N . ASP A 1 377 ? 9.043 -3.955 -2.571 1.00 91.12 377 ASP A N 1
ATOM 2992 C CA . ASP A 1 377 ? 9.871 -3.482 -3.681 1.00 91.12 377 ASP A CA 1
ATOM 2993 C C . ASP A 1 377 ? 10.773 -2.302 -3.306 1.00 91.12 377 ASP A C 1
ATOM 2995 O O . ASP A 1 377 ? 10.408 -1.464 -2.483 1.00 91.12 377 ASP A O 1
ATOM 2999 N N . GLY A 1 378 ? 11.949 -2.218 -3.932 1.00 79.44 378 GLY A N 1
ATOM 3000 C CA . GLY A 1 378 ? 12.823 -1.045 -3.836 1.00 79.44 378 GLY A CA 1
ATOM 3001 C C . GLY A 1 378 ? 13.485 -0.865 -2.470 1.00 79.44 378 GLY A C 1
ATOM 3002 O O . GLY A 1 378 ? 13.791 0.258 -2.078 1.00 79.44 378 GLY A O 1
ATOM 3003 N N . PHE A 1 379 ? 13.702 -1.952 -1.728 1.00 71.38 379 PHE A N 1
ATOM 3004 C CA . PHE A 1 379 ? 14.234 -1.873 -0.374 1.00 71.38 379 PHE A CA 1
ATOM 3005 C C . PHE A 1 379 ? 15.719 -1.473 -0.369 1.00 71.38 379 PHE A C 1
ATOM 3007 O O . PHE A 1 379 ? 16.589 -2.289 -0.686 1.00 71.38 379 PHE A O 1
ATOM 3014 N N . ASN A 1 380 ? 16.003 -0.229 0.028 1.00 65.50 380 ASN A N 1
ATOM 3015 C CA . ASN A 1 380 ? 17.355 0.350 0.096 1.00 65.50 380 ASN A CA 1
ATOM 3016 C C . ASN A 1 380 ? 17.684 0.935 1.492 1.00 65.50 380 ASN A C 1
ATOM 3018 O O . ASN A 1 380 ? 18.556 1.792 1.621 1.00 65.50 380 ASN A O 1
ATOM 3022 N N . GLY A 1 381 ? 16.949 0.537 2.539 1.00 59.91 381 GLY A N 1
ATOM 3023 C CA . GLY A 1 381 ? 16.968 1.199 3.850 1.00 59.91 381 GLY A CA 1
ATOM 3024 C C . GLY A 1 381 ? 17.067 0.258 5.054 1.00 59.91 381 GLY A C 1
ATOM 3025 O O . GLY A 1 381 ? 17.481 -0.892 4.960 1.00 59.91 381 GLY A O 1
ATOM 3026 N N . THR A 1 382 ? 16.692 0.763 6.234 1.00 59.53 382 THR A N 1
ATOM 3027 C CA . THR A 1 382 ? 16.648 -0.033 7.472 1.00 59.53 382 THR A CA 1
ATOM 3028 C C . THR A 1 382 ? 15.325 -0.795 7.569 1.00 59.53 382 THR A C 1
ATOM 3030 O O . THR A 1 382 ? 14.263 -0.198 7.409 1.00 59.53 382 THR A O 1
ATOM 3033 N N . MET A 1 383 ? 15.366 -2.083 7.939 1.00 69.06 383 MET A N 1
ATOM 3034 C CA . MET A 1 383 ? 14.180 -2.964 8.028 1.00 69.06 383 MET A CA 1
ATOM 3035 C C . MET A 1 383 ? 13.079 -2.492 8.977 1.00 69.06 383 MET A C 1
ATOM 3037 O O . MET A 1 383 ? 11.984 -3.032 8.944 1.00 69.06 383 MET A O 1
ATOM 3041 N N . LYS A 1 384 ? 13.316 -1.448 9.775 1.00 71.00 384 LYS A N 1
ATOM 3042 C CA . LYS A 1 384 ? 12.370 -0.924 10.767 1.00 71.00 384 LYS A CA 1
ATOM 3043 C C . LYS A 1 384 ? 10.978 -0.651 10.195 1.00 71.00 384 LYS A C 1
ATOM 3045 O O . LYS A 1 384 ? 9.991 -0.839 10.902 1.00 71.00 384 LYS A O 1
ATOM 3050 N N . GLU A 1 385 ? 10.880 -0.187 8.949 1.00 72.38 385 GLU A N 1
ATOM 3051 C CA . GLU A 1 385 ? 9.580 0.078 8.325 1.00 72.38 385 GLU A CA 1
ATOM 3052 C C . GLU A 1 385 ? 8.846 -1.212 7.950 1.00 72.38 385 GLU A C 1
ATOM 3054 O O . GLU A 1 385 ? 7.661 -1.342 8.265 1.00 72.38 385 GLU A O 1
ATOM 3059 N N . LEU A 1 386 ? 9.550 -2.197 7.391 1.00 77.62 386 LEU A N 1
ATOM 3060 C CA . LEU A 1 386 ? 8.988 -3.518 7.119 1.00 77.62 386 LEU A CA 1
ATOM 3061 C C . LEU A 1 386 ? 8.651 -4.257 8.426 1.00 77.62 386 LEU A C 1
ATOM 3063 O O . LEU A 1 386 ? 7.527 -4.717 8.592 1.00 77.62 386 LEU A O 1
ATOM 3067 N N . ASP A 1 387 ? 9.545 -4.257 9.416 1.00 77.06 387 ASP A N 1
ATOM 3068 C CA . ASP A 1 387 ? 9.320 -4.823 10.756 1.00 77.06 387 ASP A CA 1
ATOM 3069 C C . ASP A 1 387 ? 8.087 -4.203 11.433 1.00 77.06 387 ASP A C 1
ATOM 3071 O O . ASP A 1 387 ? 7.334 -4.852 12.165 1.00 77.06 387 ASP A O 1
ATOM 3075 N N . SER A 1 388 ? 7.841 -2.914 11.179 1.00 76.44 388 SER A N 1
ATOM 3076 C CA . SER A 1 388 ? 6.660 -2.241 11.707 1.00 76.44 388 SER A CA 1
ATOM 3077 C C . SER A 1 388 ? 5.356 -2.721 11.064 1.00 76.44 388 SER A C 1
ATOM 3079 O O . SER A 1 388 ? 4.315 -2.588 11.710 1.00 76.44 388 SER A O 1
ATOM 3081 N N . LEU A 1 389 ? 5.397 -3.312 9.866 1.00 76.06 389 LEU A N 1
ATOM 3082 C CA . LEU A 1 389 ? 4.258 -3.925 9.170 1.00 76.06 389 LEU A CA 1
ATOM 3083 C C . LEU A 1 389 ? 4.079 -5.402 9.525 1.00 76.06 389 LEU A C 1
ATOM 3085 O O . LEU A 1 389 ? 2.946 -5.865 9.645 1.00 76.06 389 LEU A O 1
ATOM 3089 N N . LEU A 1 390 ? 5.179 -6.127 9.721 1.00 79.25 390 LEU A N 1
ATOM 3090 C CA . LEU A 1 390 ? 5.159 -7.573 9.902 1.00 79.25 390 LEU A CA 1
ATOM 3091 C C . LEU A 1 390 ? 4.655 -8.010 11.296 1.00 79.25 390 LEU A C 1
ATOM 3093 O O . LEU A 1 390 ? 4.741 -7.264 12.287 1.00 79.25 390 LEU A O 1
ATOM 3097 N N . PRO A 1 391 ? 4.095 -9.231 11.406 1.00 71.12 391 PRO A N 1
ATOM 3098 C CA . PRO A 1 391 ? 3.878 -9.891 12.689 1.00 71.12 391 PRO A CA 1
ATOM 3099 C C . PRO A 1 391 ? 5.215 -10.195 13.389 1.00 71.12 391 PRO A C 1
ATOM 3101 O O . PRO A 1 391 ? 6.239 -10.377 12.745 1.00 71.12 391 PRO A O 1
ATOM 3104 N N . HIS A 1 392 ? 5.210 -10.286 14.726 1.00 67.00 392 HIS A N 1
ATOM 3105 C CA . HIS A 1 392 ? 6.432 -10.511 15.522 1.00 67.00 392 HIS A CA 1
ATOM 3106 C C . HIS A 1 392 ? 7.096 -11.878 15.296 1.00 67.00 392 HIS A C 1
ATOM 3108 O O . HIS A 1 392 ? 8.248 -12.065 15.676 1.00 67.00 392 HIS A O 1
ATOM 3114 N N . LYS A 1 393 ? 6.365 -12.845 14.735 1.00 67.56 393 LYS A N 1
ATOM 3115 C CA . LYS A 1 393 ? 6.891 -14.135 14.288 1.00 67.56 393 LYS A CA 1
ATOM 3116 C C . LYS A 1 393 ? 6.223 -14.477 12.966 1.00 67.56 393 LYS A C 1
ATOM 3118 O O . LYS A 1 393 ? 4.995 -14.510 12.906 1.00 67.56 393 LYS A O 1
ATOM 3123 N N . LEU A 1 394 ? 7.024 -14.734 11.939 1.00 68.12 394 LEU A N 1
ATOM 3124 C CA . LEU A 1 394 ? 6.534 -15.287 10.681 1.00 68.12 394 LEU A CA 1
ATOM 3125 C C . LEU A 1 394 ? 6.126 -16.744 10.920 1.00 68.12 394 LEU A C 1
ATOM 3127 O O . LEU A 1 394 ? 6.896 -17.522 11.487 1.00 68.12 394 LEU A O 1
ATOM 3131 N N . THR A 1 395 ? 4.902 -17.099 10.539 1.00 70.56 395 THR A N 1
ATOM 3132 C CA . THR A 1 395 ? 4.391 -18.471 10.638 1.00 70.56 395 THR A CA 1
ATOM 3133 C C . THR A 1 395 ? 4.659 -19.235 9.339 1.00 70.56 395 THR A C 1
ATOM 3135 O O . THR A 1 395 ? 5.107 -18.679 8.336 1.00 70.56 395 THR A O 1
ATOM 3138 N N . VAL A 1 396 ? 4.374 -20.542 9.333 1.00 67.62 396 VAL A N 1
ATOM 3139 C CA . VAL A 1 396 ? 4.558 -21.407 8.149 1.00 67.62 396 VAL A CA 1
ATOM 3140 C C . VAL A 1 396 ? 3.696 -20.952 6.963 1.00 67.62 396 VAL A C 1
ATOM 3142 O O . VAL A 1 396 ? 4.021 -21.259 5.813 1.00 67.62 396 VAL A O 1
ATOM 3145 N N . THR A 1 397 ? 2.637 -20.200 7.250 1.00 76.38 397 THR A N 1
ATOM 3146 C CA . THR A 1 397 ? 1.615 -19.754 6.311 1.00 76.38 397 THR A CA 1
ATOM 3147 C C . THR A 1 397 ? 1.900 -18.360 5.738 1.00 76.38 397 THR A C 1
ATOM 3149 O O . THR A 1 397 ? 1.073 -17.824 5.022 1.00 76.38 397 THR A O 1
ATOM 3152 N N . MET A 1 398 ? 3.060 -17.751 5.993 1.00 88.31 398 MET A N 1
ATOM 3153 C CA . MET A 1 398 ? 3.369 -16.388 5.535 1.00 88.31 398 MET A CA 1
ATOM 3154 C C . MET A 1 398 ? 4.599 -16.390 4.633 1.00 88.31 398 MET A C 1
ATOM 3156 O O . MET A 1 398 ? 5.599 -17.012 4.985 1.00 88.31 398 MET A O 1
ATOM 3160 N N . ASN A 1 399 ? 4.548 -15.681 3.501 1.00 93.50 399 ASN A N 1
ATOM 3161 C CA . ASN A 1 399 ? 5.695 -15.517 2.607 1.00 93.50 399 ASN A CA 1
ATOM 3162 C C . ASN A 1 399 ? 5.976 -14.037 2.307 1.00 93.50 399 ASN A C 1
ATOM 3164 O O . ASN A 1 399 ? 5.056 -13.245 2.105 1.00 93.50 399 ASN A O 1
ATOM 3168 N N . ILE A 1 400 ? 7.256 -13.670 2.244 1.00 92.94 400 ILE A N 1
ATOM 3169 C CA . ILE A 1 400 ? 7.719 -12.311 1.946 1.00 92.94 400 ILE A CA 1
ATOM 3170 C C . ILE A 1 400 ? 8.733 -12.365 0.807 1.00 92.94 400 ILE A C 1
ATOM 3172 O O . ILE A 1 400 ? 9.756 -13.044 0.899 1.00 92.94 400 ILE A O 1
ATOM 3176 N N . LEU A 1 401 ? 8.469 -11.611 -0.253 1.00 95.44 401 LEU A N 1
ATOM 3177 C CA . LEU A 1 401 ? 9.353 -11.467 -1.400 1.00 95.44 401 LEU A CA 1
ATOM 3178 C C . LEU A 1 401 ? 9.871 -10.034 -1.457 1.00 95.44 401 LEU A C 1
ATOM 3180 O O . LEU A 1 401 ? 9.092 -9.103 -1.615 1.00 95.44 401 LEU A O 1
ATOM 3184 N N . LEU A 1 402 ? 11.179 -9.850 -1.335 1.00 94.06 402 LEU A N 1
ATOM 3185 C CA . LEU A 1 402 ? 11.804 -8.532 -1.375 1.00 94.06 402 LEU A CA 1
ATOM 3186 C C . LEU A 1 402 ? 12.537 -8.317 -2.693 1.00 94.06 402 LEU A C 1
ATOM 3188 O O . LEU A 1 402 ? 13.082 -9.267 -3.249 1.00 94.06 402 LEU A O 1
ATOM 3192 N N . THR A 1 403 ? 12.641 -7.071 -3.148 1.00 93.06 403 THR A N 1
ATOM 3193 C CA . THR A 1 403 ? 13.575 -6.683 -4.214 1.00 93.06 403 THR A CA 1
ATOM 3194 C C . THR A 1 403 ? 14.605 -5.682 -3.686 1.00 93.06 403 THR A C 1
ATOM 3196 O O . THR A 1 403 ? 14.278 -4.740 -2.964 1.00 93.06 403 THR A O 1
ATOM 3199 N N . SER A 1 404 ? 15.879 -5.880 -4.032 1.00 89.38 404 SER A N 1
ATOM 3200 C CA . SER A 1 404 ? 16.947 -4.921 -3.724 1.00 89.38 404 SER A CA 1
ATOM 3201 C C . SER A 1 404 ? 18.122 -5.073 -4.691 1.00 89.38 404 SER A C 1
ATOM 3203 O O . SER A 1 404 ? 18.256 -6.078 -5.392 1.00 89.38 404 SER A O 1
ATOM 3205 N N . GLN A 1 405 ? 18.976 -4.056 -4.765 1.00 86.31 405 GLN A N 1
ATOM 3206 C CA . GLN A 1 405 ? 20.284 -4.169 -5.423 1.00 86.31 405 GLN A CA 1
ATOM 3207 C C . GLN A 1 405 ? 21.350 -4.717 -4.464 1.00 86.31 405 GLN A C 1
ATOM 3209 O O . GLN A 1 405 ? 22.337 -5.317 -4.893 1.00 86.31 405 GLN A O 1
ATOM 3214 N N . GLU A 1 406 ? 21.121 -4.573 -3.160 1.00 84.69 406 GLU A N 1
ATOM 3215 C CA . GLU A 1 406 ? 22.064 -4.919 -2.105 1.00 84.69 406 GLU A CA 1
ATOM 3216 C C . GLU A 1 406 ? 21.597 -6.142 -1.313 1.00 84.69 406 GLU A C 1
ATOM 3218 O O . GLU A 1 406 ? 20.445 -6.566 -1.399 1.00 84.69 406 GLU A O 1
ATOM 3223 N N . ASN A 1 407 ? 22.513 -6.748 -0.556 1.00 85.12 407 ASN A N 1
ATOM 3224 C CA . ASN A 1 407 ? 22.139 -7.810 0.376 1.00 85.12 407 ASN A CA 1
ATOM 3225 C C . ASN A 1 407 ? 21.360 -7.208 1.542 1.00 85.12 407 ASN A C 1
ATOM 3227 O O . ASN A 1 407 ? 21.722 -6.147 2.039 1.00 85.12 407 ASN A O 1
ATOM 3231 N N . GLN A 1 408 ? 20.341 -7.924 2.011 1.00 84.25 408 GLN A N 1
ATOM 3232 C CA . GLN A 1 408 ? 19.469 -7.447 3.076 1.00 84.25 408 GLN A CA 1
ATOM 3233 C C . GLN A 1 408 ? 19.409 -8.433 4.236 1.00 84.25 408 GLN A C 1
ATOM 3235 O O . GLN A 1 408 ? 19.637 -9.636 4.078 1.00 84.25 408 GLN A O 1
ATOM 3240 N N . MET A 1 409 ? 19.106 -7.908 5.419 1.00 80.44 409 MET A N 1
ATOM 3241 C CA . MET A 1 409 ? 18.975 -8.688 6.646 1.00 80.44 409 MET A CA 1
ATOM 3242 C C . MET A 1 409 ? 17.598 -8.464 7.247 1.00 80.44 409 MET A C 1
ATOM 3244 O O . MET A 1 409 ? 17.194 -7.316 7.335 1.00 80.44 409 MET A O 1
ATOM 3248 N N . LEU A 1 410 ? 16.936 -9.515 7.726 1.00 77.19 410 LEU A N 1
ATOM 3249 C CA . LEU A 1 410 ? 15.686 -9.454 8.492 1.00 77.19 410 LEU A CA 1
ATOM 3250 C C . LEU A 1 410 ? 15.918 -10.131 9.849 1.00 77.19 410 LEU A C 1
ATOM 3252 O O . LEU A 1 410 ? 16.540 -11.190 9.899 1.00 77.19 410 LEU A O 1
ATOM 3256 N N . ASP A 1 411 ? 15.507 -9.506 10.957 1.00 73.62 411 ASP A N 1
ATOM 3257 C CA . ASP A 1 411 ? 15.770 -10.009 12.320 1.00 73.62 411 ASP A CA 1
ATOM 3258 C C . ASP A 1 411 ? 17.244 -10.379 12.585 1.00 73.62 411 ASP A C 1
ATOM 3260 O O . ASP A 1 411 ? 17.566 -11.377 13.235 1.00 73.62 411 ASP A O 1
ATOM 3264 N N . ARG A 1 412 ? 18.173 -9.563 12.068 1.00 75.19 412 ARG A N 1
ATOM 3265 C CA . ARG A 1 412 ? 19.634 -9.787 12.146 1.00 75.19 412 ARG A CA 1
ATOM 3266 C C . ARG A 1 412 ? 20.116 -11.073 11.457 1.00 75.19 412 ARG A C 1
ATOM 3268 O O . ARG A 1 412 ? 21.253 -11.483 11.680 1.00 75.19 412 ARG A O 1
ATOM 3275 N N . LYS A 1 413 ? 19.303 -11.686 10.594 1.00 81.06 413 LYS A N 1
ATOM 3276 C CA . LYS A 1 413 ? 19.682 -12.826 9.752 1.00 81.06 413 LYS A CA 1
ATOM 3277 C C . LYS A 1 413 ? 19.732 -12.405 8.280 1.00 81.06 413 LYS A C 1
ATOM 3279 O O . LYS A 1 413 ? 18.867 -11.645 7.847 1.00 81.06 413 LYS A O 1
ATOM 3284 N N . PRO A 1 414 ? 20.726 -12.862 7.501 1.00 87.31 414 PRO A N 1
ATOM 3285 C CA . PRO A 1 414 ? 20.766 -12.597 6.068 1.00 87.31 414 PRO A CA 1
ATOM 3286 C C . PRO A 1 414 ? 19.570 -13.258 5.378 1.00 87.31 414 PRO A C 1
ATOM 3288 O O . PRO A 1 414 ? 19.247 -14.413 5.659 1.00 87.31 414 PRO A O 1
ATOM 3291 N N . ILE A 1 415 ? 18.916 -12.522 4.479 1.00 89.81 415 ILE A N 1
ATOM 3292 C CA . ILE A 1 415 ? 17.813 -13.064 3.686 1.00 89.81 415 ILE A CA 1
ATOM 3293 C C . ILE A 1 415 ? 18.396 -13.908 2.538 1.00 89.81 415 ILE A C 1
ATOM 3295 O O . ILE A 1 415 ? 19.299 -13.433 1.844 1.00 89.81 415 ILE A O 1
ATOM 3299 N N . PRO A 1 416 ? 17.895 -15.133 2.300 1.00 94.06 416 PRO A N 1
ATOM 3300 C CA . PRO A 1 416 ? 18.281 -15.951 1.152 1.00 94.06 416 PRO A CA 1
ATOM 3301 C C . PRO A 1 416 ? 18.023 -15.245 -0.178 1.00 94.06 416 PRO A C 1
ATOM 3303 O O . PRO A 1 416 ? 16.980 -14.620 -0.373 1.00 94.06 416 PRO A O 1
ATOM 3306 N N . VAL A 1 417 ? 18.983 -15.352 -1.096 1.00 95.19 417 VAL A N 1
ATOM 3307 C CA . VAL A 1 417 ? 19.019 -14.545 -2.319 1.00 95.19 417 VAL A CA 1
ATOM 3308 C C . VAL A 1 417 ? 18.748 -15.391 -3.557 1.00 95.19 417 VAL A C 1
ATOM 3310 O O . VAL A 1 417 ? 19.432 -16.383 -3.797 1.00 95.19 417 VAL A O 1
ATOM 3313 N N . VAL A 1 418 ? 17.823 -14.928 -4.395 1.00 97.12 418 VAL A N 1
ATOM 3314 C CA . VAL A 1 418 ? 17.670 -15.353 -5.789 1.00 97.12 418 VAL A CA 1
ATOM 3315 C C . VAL A 1 418 ? 18.207 -14.236 -6.677 1.00 97.12 418 VAL A C 1
ATOM 3317 O O . VAL A 1 418 ? 17.651 -13.138 -6.734 1.00 97.12 418 VAL A O 1
ATOM 3320 N N . ASN A 1 419 ? 19.324 -14.502 -7.355 1.00 94.44 419 ASN A N 1
ATOM 3321 C CA . ASN A 1 419 ? 19.924 -13.542 -8.275 1.00 94.44 419 ASN A CA 1
ATOM 3322 C C . ASN A 1 419 ? 19.211 -13.590 -9.629 1.00 94.44 419 ASN A C 1
ATOM 3324 O O . ASN A 1 419 ? 19.035 -14.666 -10.196 1.00 94.44 419 ASN A O 1
ATOM 3328 N N . ILE A 1 420 ? 18.856 -12.424 -10.163 1.00 92.75 420 ILE A N 1
ATOM 3329 C CA . ILE A 1 420 ? 18.309 -12.284 -11.510 1.00 92.75 420 ILE A CA 1
ATOM 3330 C C . ILE A 1 420 ? 19.433 -11.865 -12.458 1.00 92.75 420 ILE A C 1
ATOM 3332 O O . ILE A 1 420 ? 19.963 -10.756 -12.317 1.00 92.75 420 ILE A O 1
ATOM 3336 N N . PRO A 1 421 ? 19.799 -12.716 -13.431 1.00 91.25 421 PRO A N 1
ATOM 3337 C CA . PRO A 1 421 ? 20.760 -12.349 -14.459 1.00 91.25 421 PRO A CA 1
ATOM 3338 C C . PRO A 1 421 ? 20.113 -11.443 -15.523 1.00 91.25 421 PRO A C 1
ATOM 3340 O O . PRO A 1 421 ? 18.883 -11.362 -15.604 1.00 91.25 421 PRO A O 1
ATOM 3343 N N . PRO A 1 422 ? 20.902 -10.806 -16.406 1.00 91.38 422 PRO A N 1
ATOM 3344 C CA . PRO A 1 422 ? 20.401 -10.281 -17.679 1.00 91.38 422 PRO A CA 1
ATOM 3345 C C . PRO A 1 422 ? 19.645 -11.349 -18.492 1.00 91.38 422 PRO A C 1
ATOM 3347 O O . PRO A 1 422 ? 19.594 -12.523 -18.110 1.00 91.38 422 PRO A O 1
ATOM 3350 N N . PHE A 1 423 ? 19.014 -10.954 -19.594 1.00 93.19 423 PHE A N 1
ATOM 3351 C CA . PHE A 1 423 ? 18.309 -11.916 -20.437 1.00 93.19 423 PHE A CA 1
ATOM 3352 C C . PHE A 1 423 ? 19.266 -12.890 -21.133 1.00 93.19 423 PHE A C 1
ATOM 3354 O O . PHE A 1 423 ? 20.422 -12.588 -21.438 1.00 93.19 423 PHE A O 1
ATOM 3361 N N . SER A 1 424 ? 18.753 -14.079 -21.421 1.00 93.19 424 SER A N 1
ATOM 3362 C CA . SER A 1 424 ? 19.337 -14.957 -22.431 1.00 93.19 424 SER A CA 1
ATOM 3363 C C . SER A 1 424 ? 19.055 -14.429 -23.843 1.00 93.19 424 SER A C 1
ATOM 3365 O O . SER A 1 424 ? 18.110 -13.669 -24.062 1.00 93.19 424 SER A O 1
ATOM 3367 N N . ASP A 1 425 ? 19.823 -14.896 -24.833 1.00 92.19 425 ASP A N 1
ATOM 3368 C CA . ASP A 1 425 ? 19.578 -14.568 -26.247 1.00 92.19 425 ASP A CA 1
ATOM 3369 C C . ASP A 1 425 ? 18.126 -14.917 -26.670 1.00 92.19 425 ASP A C 1
ATOM 3371 O O . ASP A 1 425 ? 17.512 -14.210 -27.468 1.00 92.19 425 ASP A O 1
ATOM 3375 N N . ASN A 1 426 ? 17.552 -15.987 -26.102 1.00 92.19 426 ASN A N 1
ATOM 3376 C CA . ASN A 1 426 ? 16.181 -16.423 -26.388 1.00 92.19 426 ASN A CA 1
ATOM 3377 C C . ASN A 1 426 ? 15.130 -15.488 -25.777 1.00 92.19 426 ASN A C 1
ATOM 3379 O O . ASN A 1 426 ? 14.123 -15.195 -26.418 1.00 92.19 426 ASN A O 1
ATOM 3383 N N . GLU A 1 427 ? 15.353 -15.007 -24.554 1.00 94.12 427 GLU A N 1
ATOM 3384 C CA . GLU A 1 427 ? 14.460 -14.039 -23.906 1.00 94.12 427 GLU A CA 1
ATOM 3385 C C . GLU A 1 427 ? 14.519 -12.679 -24.605 1.00 94.12 427 GLU A C 1
ATOM 3387 O O . GLU A 1 427 ? 13.477 -12.072 -24.844 1.00 94.12 427 GLU A O 1
ATOM 3392 N N . ALA A 1 428 ? 15.711 -12.237 -25.021 1.00 93.44 428 ALA A N 1
ATOM 3393 C CA . ALA A 1 428 ? 15.874 -11.021 -25.814 1.00 93.44 428 ALA A CA 1
ATOM 3394 C C . ALA A 1 428 ? 15.129 -11.111 -27.160 1.00 93.44 428 ALA A C 1
ATOM 3396 O O . ALA A 1 428 ? 14.451 -10.158 -27.553 1.00 93.44 428 ALA A O 1
ATOM 3397 N N . GLN A 1 429 ? 15.189 -12.267 -27.831 1.00 91.75 429 GLN A N 1
ATOM 3398 C CA . GLN A 1 429 ? 14.411 -12.543 -29.044 1.00 91.75 429 GLN A CA 1
ATOM 3399 C C . GLN A 1 429 ? 12.902 -12.565 -28.770 1.00 91.75 429 GLN A C 1
ATOM 3401 O O . GLN A 1 429 ? 12.129 -12.000 -29.541 1.00 91.75 429 GLN A O 1
ATOM 3406 N N . ALA A 1 430 ? 12.460 -13.202 -27.685 1.00 91.81 430 ALA A N 1
ATOM 3407 C CA . ALA A 1 430 ? 11.046 -13.250 -27.326 1.00 91.81 430 ALA A CA 1
ATOM 3408 C C . ALA A 1 430 ? 10.489 -11.847 -27.034 1.00 91.81 430 ALA A C 1
ATOM 3410 O O . ALA A 1 430 ? 9.391 -11.517 -27.487 1.00 91.81 430 ALA A O 1
ATOM 3411 N N . LEU A 1 431 ? 11.258 -11.005 -26.332 1.00 92.31 431 LEU A N 1
ATOM 3412 C CA . LEU A 1 431 ? 10.893 -9.612 -26.080 1.00 92.31 431 LEU A CA 1
ATOM 3413 C C . LEU A 1 431 ? 10.797 -8.818 -27.389 1.00 92.31 431 LEU A C 1
ATOM 3415 O O . LEU A 1 431 ? 9.840 -8.064 -27.571 1.00 92.31 431 LEU A O 1
ATOM 3419 N N . PHE A 1 432 ? 11.750 -9.004 -28.309 1.00 92.00 432 PHE A N 1
ATOM 3420 C CA . PHE A 1 432 ? 11.712 -8.372 -29.629 1.00 92.00 432 PHE A CA 1
ATOM 3421 C C . PHE A 1 432 ? 10.444 -8.755 -30.391 1.00 92.00 432 PHE A C 1
ATOM 3423 O O . PHE A 1 432 ? 9.743 -7.878 -30.893 1.00 92.00 432 PHE A O 1
ATOM 3430 N N . ASN A 1 433 ? 10.104 -10.047 -30.408 1.00 89.19 433 ASN A N 1
ATOM 3431 C CA . ASN A 1 433 ? 8.926 -10.546 -31.113 1.00 89.19 433 ASN A CA 1
ATOM 3432 C C . ASN A 1 433 ? 7.621 -9.955 -30.559 1.00 89.19 433 ASN A C 1
ATOM 3434 O O . ASN A 1 433 ? 6.705 -9.660 -31.324 1.00 89.19 433 ASN A O 1
ATOM 3438 N N . LYS A 1 434 ? 7.540 -9.768 -29.232 1.00 88.06 434 LYS A N 1
ATOM 3439 C CA . LYS A 1 434 ? 6.395 -9.122 -28.575 1.00 88.06 434 LYS A CA 1
ATOM 3440 C C . LYS A 1 434 ? 6.345 -7.609 -28.790 1.00 88.06 434 LYS A C 1
ATOM 3442 O O . LYS A 1 434 ? 5.260 -7.040 -28.787 1.00 88.06 434 LYS A O 1
ATOM 3447 N N . THR A 1 435 ? 7.499 -6.956 -28.912 1.00 85.50 435 THR A N 1
ATOM 3448 C CA . THR A 1 435 ? 7.577 -5.490 -28.922 1.00 85.50 435 THR A CA 1
ATOM 3449 C C . THR A 1 435 ? 7.529 -4.933 -30.334 1.00 85.50 435 THR A C 1
ATOM 3451 O O . THR A 1 435 ? 6.742 -4.030 -30.583 1.00 85.50 435 THR A O 1
ATOM 3454 N N . VAL A 1 436 ? 8.358 -5.446 -31.246 1.00 85.88 436 VAL A N 1
ATOM 3455 C CA . VAL A 1 436 ? 8.558 -4.868 -32.581 1.00 85.88 436 VAL A CA 1
ATOM 3456 C C . VAL A 1 436 ? 7.670 -5.564 -33.606 1.00 85.88 436 VAL A C 1
ATOM 3458 O O . VAL A 1 436 ? 6.760 -4.931 -34.132 1.00 85.88 436 VAL A O 1
ATOM 3461 N N . ARG A 1 437 ? 7.919 -6.850 -33.914 1.00 79.44 437 ARG A N 1
ATOM 3462 C CA . ARG A 1 437 ? 7.158 -7.628 -34.916 1.00 79.44 437 ARG A CA 1
ATOM 3463 C C . ARG A 1 437 ? 7.201 -9.134 -34.607 1.00 79.44 437 ARG A C 1
ATOM 3465 O O . ARG A 1 437 ? 8.265 -9.613 -34.226 1.00 79.44 437 ARG A O 1
ATOM 3472 N N . PRO A 1 438 ? 6.130 -9.914 -34.874 1.00 63.28 438 PRO A N 1
ATOM 3473 C CA . PRO A 1 438 ? 6.066 -11.339 -34.513 1.00 63.28 438 PRO A CA 1
ATOM 3474 C C . PRO A 1 438 ? 7.041 -12.256 -35.273 1.00 63.28 438 PRO A C 1
ATOM 3476 O O . PRO A 1 438 ? 7.327 -13.359 -34.808 1.00 63.28 438 PRO A O 1
ATOM 3479 N N . TYR A 1 439 ? 7.540 -11.828 -36.439 1.00 57.25 439 TYR A N 1
ATOM 3480 C CA . TYR A 1 439 ? 8.363 -12.651 -37.328 1.00 57.25 439 TYR A CA 1
ATOM 3481 C C . TYR A 1 439 ? 9.687 -11.962 -37.666 1.00 57.25 439 TYR A C 1
ATOM 3483 O O . TYR A 1 439 ? 9.709 -10.937 -38.341 1.00 57.25 439 TYR A O 1
ATOM 3491 N N . SER A 1 440 ? 10.789 -12.572 -37.228 1.00 62.53 440 SER A N 1
ATOM 3492 C CA . SER A 1 440 ? 12.157 -12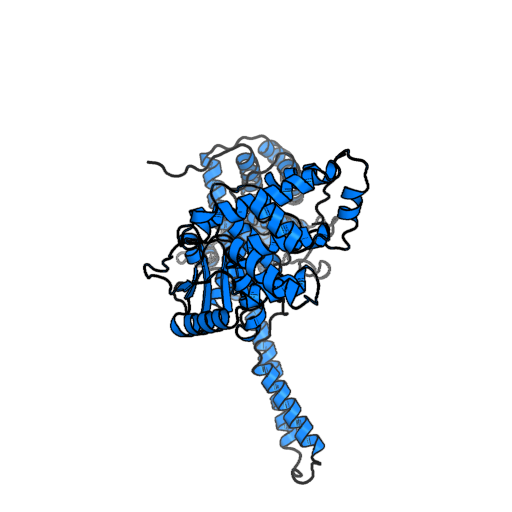.240 -37.643 1.00 62.53 440 SER A CA 1
ATOM 3493 C C . SER A 1 440 ? 12.646 -13.272 -38.662 1.00 62.53 440 SER A C 1
ATOM 3495 O O . SER A 1 440 ? 12.557 -14.482 -38.413 1.00 62.53 440 SER A O 1
ATOM 3497 N N . SER A 1 441 ? 13.196 -12.819 -39.791 1.00 70.44 441 SER A N 1
ATOM 3498 C CA . SER A 1 441 ? 13.908 -13.688 -40.733 1.00 70.44 441 SER A CA 1
ATOM 3499 C C . SER A 1 441 ? 15.132 -14.347 -40.065 1.00 70.44 441 SER A C 1
ATOM 3501 O O . SER A 1 441 ? 15.561 -13.964 -38.973 1.00 70.44 441 SER A O 1
ATOM 3503 N N . LYS A 1 442 ? 15.725 -15.379 -40.687 1.00 70.25 442 LYS A N 1
ATOM 3504 C CA . LYS A 1 442 ? 16.946 -16.019 -40.146 1.00 70.25 442 LYS A CA 1
ATOM 3505 C C . LYS A 1 442 ? 18.105 -15.024 -39.990 1.00 70.25 442 LYS A C 1
ATOM 3507 O O . LYS A 1 442 ? 18.875 -15.171 -39.039 1.00 70.25 442 LYS A O 1
ATOM 3512 N N . ASP A 1 443 ? 18.208 -14.049 -40.888 1.00 72.00 443 ASP A N 1
ATOM 3513 C CA . ASP A 1 443 ? 19.241 -13.014 -40.838 1.00 72.00 443 ASP A CA 1
ATOM 3514 C C . ASP A 1 443 ? 18.940 -11.975 -39.753 1.00 72.00 443 ASP A C 1
ATOM 3516 O O . ASP A 1 443 ? 19.841 -11.645 -38.977 1.00 72.00 443 ASP A O 1
ATOM 3520 N N . ASP A 1 444 ? 17.668 -11.603 -39.568 1.00 73.25 444 ASP A N 1
ATOM 3521 C CA . ASP A 1 444 ? 17.241 -10.750 -38.450 1.00 73.25 444 ASP A CA 1
ATOM 3522 C C . ASP A 1 444 ? 17.587 -11.379 -37.099 1.00 73.25 444 ASP A C 1
ATOM 3524 O O . ASP A 1 444 ? 18.044 -10.689 -36.196 1.00 73.25 444 ASP A O 1
ATOM 3528 N N . ARG A 1 445 ? 17.441 -12.704 -36.944 1.00 82.56 445 ARG A N 1
ATOM 3529 C CA . ARG A 1 445 ? 17.801 -13.388 -35.687 1.00 82.56 445 ARG A CA 1
ATOM 3530 C C . ARG A 1 445 ? 19.291 -13.293 -35.365 1.00 82.56 445 ARG A C 1
ATOM 3532 O O . ARG A 1 445 ? 19.662 -13.164 -34.199 1.00 82.56 445 ARG A O 1
ATOM 3539 N N . LYS A 1 446 ? 20.163 -13.372 -36.377 1.00 87.38 446 LYS A N 1
ATOM 3540 C CA . LYS A 1 446 ? 21.615 -13.225 -36.177 1.00 87.38 446 LYS A CA 1
ATOM 3541 C C . LYS A 1 446 ? 21.973 -11.790 -35.802 1.00 87.38 446 LYS A C 1
ATOM 3543 O O . LYS A 1 446 ? 22.732 -11.591 -34.855 1.00 87.38 446 LYS A O 1
ATOM 3548 N N . GLN A 1 447 ? 21.410 -10.813 -36.512 1.00 87.62 447 GLN A N 1
ATOM 3549 C CA . GLN A 1 447 ? 21.624 -9.393 -36.226 1.00 87.62 447 GLN A CA 1
ATOM 3550 C C . GLN A 1 447 ? 21.083 -9.017 -34.846 1.00 87.62 447 GLN A C 1
ATOM 3552 O O . GLN A 1 447 ? 21.785 -8.380 -34.065 1.00 87.62 447 GLN A O 1
ATOM 3557 N N . LEU A 1 448 ? 19.892 -9.504 -34.492 1.00 90.75 448 LEU A N 1
ATOM 3558 C CA . LEU A 1 448 ? 19.279 -9.261 -33.190 1.00 90.75 448 LEU A CA 1
ATOM 3559 C C . LEU A 1 448 ? 20.121 -9.835 -32.065 1.00 90.75 448 LEU A C 1
ATOM 3561 O O . LEU A 1 448 ? 20.341 -9.170 -31.060 1.00 90.75 448 LEU A O 1
ATOM 3565 N N . LYS A 1 449 ? 20.623 -11.056 -32.233 1.00 91.81 449 LYS A N 1
ATOM 3566 C CA . LYS A 1 449 ? 21.540 -11.666 -31.274 1.00 91.81 449 LYS A CA 1
ATOM 3567 C C . LYS A 1 449 ? 22.815 -10.838 -31.086 1.00 91.81 449 LYS A C 1
ATOM 3569 O O . LYS A 1 449 ? 23.260 -10.678 -29.954 1.00 91.81 449 LYS A O 1
ATOM 3574 N N . SER A 1 450 ? 23.391 -10.307 -32.166 1.00 90.31 450 SER A N 1
ATOM 3575 C CA . SER A 1 450 ? 24.557 -9.419 -32.089 1.00 90.31 450 SER A CA 1
ATOM 3576 C C . SER A 1 450 ? 24.236 -8.137 -31.321 1.00 90.31 450 SER A C 1
ATOM 3578 O O . SER A 1 450 ? 24.918 -7.823 -30.348 1.00 90.31 450 SER A O 1
ATOM 3580 N N . LEU A 1 451 ? 23.156 -7.449 -31.698 1.00 91.19 451 LEU A N 1
ATOM 3581 C CA . LEU A 1 451 ? 22.706 -6.236 -31.024 1.00 91.19 451 LEU A CA 1
ATOM 3582 C C . LEU A 1 451 ? 22.404 -6.485 -29.544 1.00 91.19 451 LEU A C 1
ATOM 3584 O O . LEU A 1 451 ? 22.831 -5.716 -28.688 1.00 91.19 451 LEU A O 1
ATOM 3588 N N . SER A 1 452 ? 21.689 -7.566 -29.230 1.00 91.81 452 SER A N 1
ATOM 3589 C CA . SER A 1 452 ? 21.253 -7.853 -27.862 1.00 91.81 452 SER A CA 1
ATOM 3590 C C . SER A 1 452 ? 22.461 -8.051 -26.950 1.00 91.81 452 SER A C 1
ATOM 3592 O O . SER A 1 452 ? 22.511 -7.494 -25.857 1.00 91.81 452 SER A O 1
ATOM 3594 N N . ARG A 1 453 ? 23.492 -8.744 -27.448 1.00 89.56 453 ARG A N 1
ATOM 3595 C CA . ARG A 1 453 ? 24.781 -8.900 -26.765 1.00 89.56 453 ARG A CA 1
ATOM 3596 C C . ARG A 1 453 ? 25.539 -7.584 -26.632 1.00 89.56 453 ARG A C 1
ATOM 3598 O O . ARG A 1 453 ? 26.103 -7.347 -25.569 1.00 89.56 453 ARG A O 1
ATOM 3605 N N . SER A 1 454 ? 25.529 -6.722 -27.653 1.00 86.88 454 SER A N 1
ATOM 3606 C CA . SER A 1 454 ? 26.095 -5.366 -27.548 1.00 86.88 454 SER A CA 1
ATOM 3607 C C . SER A 1 454 ? 25.396 -4.528 -26.474 1.00 86.88 454 SER A C 1
ATOM 3609 O O . SER A 1 454 ? 26.052 -3.741 -25.805 1.00 86.88 454 SER A O 1
ATOM 3611 N N . LEU A 1 455 ? 24.097 -4.750 -26.256 1.00 86.81 455 LEU A N 1
ATOM 3612 C CA . LEU A 1 455 ? 23.306 -4.142 -25.181 1.00 86.81 455 LEU A CA 1
ATOM 3613 C C . LEU A 1 455 ? 23.406 -4.909 -23.843 1.00 86.81 455 LEU A C 1
ATOM 3615 O O . LEU A 1 455 ? 22.596 -4.701 -22.938 1.00 86.81 455 LEU A O 1
ATOM 3619 N N . GLY A 1 456 ? 24.354 -5.845 -23.712 1.00 85.94 456 GLY A N 1
ATOM 3620 C CA . GLY A 1 456 ? 24.572 -6.650 -22.504 1.00 85.94 456 GLY A CA 1
ATOM 3621 C C . GLY A 1 456 ? 23.416 -7.593 -22.149 1.00 85.94 456 GLY A C 1
ATOM 3622 O O . GLY A 1 456 ? 23.293 -8.012 -20.999 1.00 85.94 456 GLY A O 1
ATOM 3623 N N . ASN A 1 457 ? 22.530 -7.878 -23.108 1.00 90.56 457 ASN A N 1
ATOM 3624 C CA . ASN A 1 457 ? 21.220 -8.497 -22.907 1.00 90.56 457 ASN A CA 1
ATOM 3625 C C . ASN A 1 457 ? 20.426 -7.849 -21.752 1.00 90.56 457 ASN A C 1
ATOM 3627 O O . ASN A 1 457 ? 19.668 -8.514 -21.039 1.00 90.56 457 ASN A O 1
ATOM 3631 N N . HIS A 1 458 ? 20.626 -6.547 -21.528 1.00 90.44 458 HIS A N 1
ATOM 3632 C CA . HIS A 1 458 ? 20.053 -5.846 -20.394 1.00 90.44 458 HIS A CA 1
ATOM 3633 C C . HIS A 1 458 ? 18.581 -5.482 -20.668 1.00 90.44 458 HIS A C 1
ATOM 3635 O O . HIS A 1 458 ? 18.324 -4.711 -21.595 1.00 90.44 458 HIS A O 1
ATOM 3641 N N . PRO A 1 459 ? 17.602 -5.972 -19.880 1.00 90.69 459 PRO A N 1
ATOM 3642 C CA . PRO A 1 459 ? 16.174 -5.818 -20.182 1.00 90.69 459 PRO A CA 1
ATOM 3643 C C . PRO A 1 459 ? 15.724 -4.381 -20.463 1.00 90.69 459 PRO A C 1
ATOM 3645 O O . PRO A 1 459 ? 15.061 -4.147 -21.470 1.00 90.69 459 PRO A O 1
ATOM 3648 N N . LEU A 1 460 ? 16.133 -3.410 -19.636 1.00 87.19 460 LEU A N 1
ATOM 3649 C CA . LEU A 1 460 ? 15.787 -2.000 -19.850 1.00 87.19 460 LEU A CA 1
ATOM 3650 C C . LEU A 1 460 ? 16.373 -1.436 -21.157 1.00 87.19 460 LEU A C 1
ATOM 3652 O O . LEU A 1 460 ? 15.680 -0.726 -21.881 1.00 87.19 460 LEU A O 1
ATOM 3656 N N . ALA A 1 461 ? 17.625 -1.772 -21.483 1.00 87.94 461 ALA A N 1
ATOM 3657 C CA . ALA A 1 461 ? 18.279 -1.279 -22.697 1.00 87.94 461 ALA A CA 1
ATOM 3658 C C . ALA A 1 461 ? 17.632 -1.890 -23.949 1.00 87.94 461 ALA A C 1
ATOM 3660 O O . ALA A 1 461 ? 17.324 -1.186 -24.907 1.00 87.94 461 ALA A O 1
ATOM 3661 N N . LEU A 1 462 ? 17.335 -3.192 -23.905 1.00 92.44 462 LEU A N 1
ATOM 3662 C CA . LEU A 1 462 ? 16.610 -3.884 -24.969 1.00 92.44 462 LEU A CA 1
ATOM 3663 C C . LEU A 1 462 ? 15.213 -3.293 -25.174 1.00 92.44 462 LEU A C 1
ATOM 3665 O O . LEU A 1 462 ? 14.819 -3.042 -26.306 1.00 92.44 462 LEU A O 1
ATOM 3669 N N . GLN A 1 463 ? 14.469 -3.033 -24.096 1.00 90.50 463 GLN A N 1
ATOM 3670 C CA . GLN A 1 463 ? 13.119 -2.480 -24.191 1.00 90.50 463 GLN A CA 1
ATOM 3671 C C . GLN A 1 463 ? 13.111 -1.087 -24.832 1.00 90.50 463 GLN A C 1
ATOM 3673 O O . GLN A 1 463 ? 12.268 -0.824 -25.688 1.00 90.50 463 GLN A O 1
ATOM 3678 N N . LEU A 1 464 ? 14.061 -0.223 -24.463 1.00 86.12 464 LEU A N 1
ATOM 3679 C CA . LEU A 1 464 ? 14.226 1.096 -25.077 1.00 86.12 464 LEU A CA 1
ATOM 3680 C C . LEU A 1 464 ? 14.605 0.985 -26.561 1.00 86.12 464 LEU A C 1
ATOM 3682 O O . LEU A 1 464 ? 13.942 1.588 -27.404 1.00 86.12 464 LEU A O 1
ATOM 3686 N N . ALA A 1 465 ? 15.598 0.156 -26.896 1.00 90.69 465 ALA A N 1
ATOM 3687 C CA . ALA A 1 465 ? 16.022 -0.070 -28.278 1.00 90.69 465 ALA A CA 1
ATOM 3688 C C . ALA A 1 465 ? 14.880 -0.615 -29.154 1.00 90.69 465 ALA A C 1
ATOM 3690 O O . ALA A 1 465 ? 14.650 -0.147 -30.267 1.00 90.69 465 ALA A O 1
ATOM 3691 N N . TYR A 1 466 ? 14.116 -1.582 -28.648 1.00 92.12 466 TYR A N 1
ATOM 3692 C CA . TYR A 1 466 ? 13.002 -2.181 -29.381 1.00 92.12 466 TYR A CA 1
ATOM 3693 C C . TYR A 1 466 ? 11.816 -1.225 -29.508 1.00 92.12 466 TYR A C 1
ATOM 3695 O O . TYR A 1 466 ? 11.178 -1.182 -30.559 1.00 92.12 466 TYR A O 1
ATOM 3703 N N . ALA A 1 467 ? 11.530 -0.420 -28.481 1.00 87.44 467 ALA A N 1
ATOM 3704 C CA . ALA A 1 467 ? 10.529 0.637 -28.579 1.00 87.44 467 ALA A CA 1
ATOM 3705 C C . ALA A 1 467 ? 10.918 1.672 -29.647 1.00 87.44 467 ALA A C 1
ATOM 3707 O O . ALA A 1 467 ? 10.073 2.044 -30.461 1.00 87.44 467 ALA A O 1
ATOM 3708 N N . TYR A 1 468 ? 12.194 2.066 -29.703 1.00 88.19 468 TYR A N 1
ATOM 3709 C CA . TYR A 1 468 ? 12.721 2.942 -30.748 1.00 88.19 468 TYR A CA 1
ATOM 3710 C C . TYR A 1 468 ? 12.539 2.336 -32.143 1.00 88.19 468 TYR A C 1
ATOM 3712 O O . TYR A 1 468 ? 11.983 2.988 -33.027 1.00 88.19 468 TYR A O 1
ATOM 3720 N N . MET A 1 469 ? 12.960 1.083 -32.352 1.00 90.00 469 MET A N 1
ATOM 3721 C CA . MET A 1 469 ? 12.815 0.399 -33.648 1.00 90.00 469 MET A CA 1
ATOM 3722 C C . MET A 1 469 ? 11.355 0.276 -34.068 1.00 90.00 469 MET A C 1
ATOM 3724 O O . MET A 1 469 ? 11.036 0.388 -35.245 1.00 90.00 469 MET A O 1
ATOM 3728 N N . ARG A 1 470 ? 10.451 0.052 -33.111 1.00 88.19 470 ARG A N 1
ATOM 3729 C CA . ARG A 1 470 ? 9.017 -0.007 -33.387 1.00 88.19 470 ARG A CA 1
ATOM 3730 C C . ARG A 1 470 ? 8.479 1.337 -33.869 1.00 88.19 470 ARG A C 1
ATOM 3732 O O . ARG A 1 470 ? 7.713 1.356 -34.819 1.00 88.19 470 ARG A O 1
ATOM 3739 N N . VAL A 1 471 ? 8.851 2.431 -33.205 1.00 85.50 471 VAL A N 1
ATOM 3740 C CA . VAL A 1 471 ? 8.343 3.781 -33.514 1.00 85.50 471 VAL A CA 1
ATOM 3741 C C . VAL A 1 471 ? 8.948 4.340 -34.799 1.00 85.50 471 VAL A C 1
ATOM 3743 O O . VAL A 1 471 ? 8.246 4.963 -35.585 1.00 85.50 471 VAL A O 1
ATOM 3746 N N . THR A 1 472 ? 10.244 4.125 -35.015 1.00 86.00 472 THR A N 1
ATOM 3747 C CA . THR A 1 472 ? 10.967 4.633 -36.195 1.00 86.00 472 THR A CA 1
ATOM 3748 C C . THR A 1 472 ? 10.906 3.692 -37.393 1.00 86.00 472 THR A C 1
ATOM 3750 O O . THR A 1 472 ? 11.374 4.044 -38.471 1.00 86.00 472 THR A O 1
ATOM 3753 N N . GLU A 1 473 ? 10.386 2.482 -37.184 1.00 87.81 473 GLU A N 1
ATOM 3754 C CA . GLU A 1 473 ? 10.373 1.376 -38.140 1.00 87.81 473 GLU A CA 1
ATOM 3755 C C . GLU A 1 473 ? 11.755 1.007 -38.714 1.00 87.81 473 GLU A C 1
ATOM 3757 O O . GLU A 1 473 ? 11.832 0.330 -39.741 1.00 87.81 473 GLU A O 1
ATOM 3762 N N . CYS A 1 474 ? 12.852 1.402 -38.052 1.00 87.75 474 CYS A N 1
ATOM 3763 C CA . CYS A 1 474 ? 14.202 1.081 -38.507 1.00 87.75 474 CYS A CA 1
ATOM 3764 C C . CYS A 1 474 ? 14.529 -0.407 -38.329 1.00 87.75 474 CYS A C 1
ATOM 3766 O O . CYS A 1 474 ? 13.946 -1.112 -37.497 1.00 87.75 474 CYS A O 1
ATOM 3768 N N . THR A 1 475 ? 15.482 -0.903 -39.121 1.00 89.50 475 THR A N 1
ATOM 3769 C CA . THR A 1 475 ? 15.904 -2.299 -39.014 1.00 89.50 475 THR A CA 1
ATOM 3770 C C . THR A 1 475 ? 16.788 -2.515 -37.786 1.00 89.50 475 THR A C 1
ATOM 3772 O O . THR A 1 475 ? 17.381 -1.584 -37.231 1.00 89.50 475 THR A O 1
ATOM 3775 N N . VAL A 1 476 ? 16.917 -3.779 -37.369 1.00 90.44 476 VAL A N 1
ATOM 3776 C CA . VAL A 1 476 ? 17.840 -4.174 -36.293 1.00 90.44 476 VAL A CA 1
ATOM 3777 C C . VAL A 1 476 ? 19.266 -3.732 -36.619 1.00 90.44 476 VAL A C 1
ATOM 3779 O O . VAL A 1 476 ? 19.974 -3.254 -35.735 1.00 90.44 476 VAL A O 1
ATOM 3782 N N . LYS A 1 477 ? 19.661 -3.858 -37.892 1.00 89.50 477 LYS A N 1
ATOM 3783 C CA . LYS A 1 477 ? 20.961 -3.415 -38.382 1.00 89.50 477 LYS A CA 1
ATOM 3784 C C . LYS A 1 477 ? 21.124 -1.902 -38.251 1.00 89.50 477 LYS A C 1
ATOM 3786 O O . LYS A 1 477 ? 22.097 -1.481 -37.649 1.00 89.50 477 LYS A O 1
ATOM 3791 N N . ASP A 1 478 ? 20.162 -1.104 -38.715 1.00 89.81 478 ASP A N 1
ATOM 3792 C CA . ASP A 1 478 ? 20.269 0.364 -38.661 1.00 89.81 478 ASP A CA 1
ATOM 3793 C C . ASP A 1 478 ? 20.424 0.873 -37.225 1.00 89.81 478 ASP A C 1
ATOM 3795 O O . ASP A 1 478 ? 21.205 1.784 -36.953 1.00 89.81 478 ASP A O 1
ATOM 3799 N N . TYR A 1 479 ? 19.676 0.289 -36.283 1.00 90.50 479 TYR A N 1
ATOM 3800 C CA . TYR A 1 479 ? 19.818 0.645 -34.875 1.00 90.50 479 TYR A CA 1
ATOM 3801 C C . TYR A 1 479 ? 21.163 0.186 -34.308 1.00 90.50 479 TYR A C 1
ATOM 3803 O O . TYR A 1 479 ? 21.791 0.921 -33.548 1.00 90.50 479 TYR A O 1
ATOM 3811 N N . HIS A 1 480 ? 21.605 -1.029 -34.651 1.00 90.06 480 HIS A N 1
ATOM 3812 C CA . HIS A 1 480 ? 22.895 -1.544 -34.200 1.00 90.06 480 HIS A CA 1
ATOM 3813 C C . HIS A 1 480 ? 24.039 -0.680 -34.717 1.00 90.06 480 HIS A C 1
ATOM 3815 O O . HIS A 1 480 ? 24.872 -0.275 -33.916 1.00 90.06 480 HIS A O 1
ATOM 3821 N N . ASP A 1 481 ? 24.019 -0.308 -35.994 1.00 87.38 481 ASP A N 1
ATOM 3822 C CA . ASP A 1 481 ? 24.999 0.586 -36.605 1.00 87.38 481 ASP A CA 1
ATOM 3823 C C . ASP A 1 481 ? 24.993 1.949 -35.894 1.00 87.38 481 ASP A C 1
ATOM 3825 O O . ASP A 1 481 ? 26.041 2.371 -35.423 1.00 87.38 481 ASP A O 1
ATOM 3829 N N . LYS A 1 482 ? 23.829 2.571 -35.644 1.00 85.75 482 LYS A N 1
ATOM 3830 C CA . LYS A 1 482 ? 23.733 3.813 -34.841 1.00 85.75 482 LYS A CA 1
ATOM 3831 C C . LYS A 1 482 ? 24.319 3.669 -33.434 1.00 85.75 482 LYS A C 1
ATOM 3833 O O . LYS A 1 482 ? 25.062 4.534 -32.969 1.00 85.75 482 LYS A O 1
ATOM 3838 N N . PHE A 1 483 ? 23.999 2.570 -32.752 1.00 84.50 483 PHE A N 1
ATOM 3839 C CA . PHE A 1 483 ? 24.538 2.271 -31.428 1.00 84.50 483 PHE A CA 1
ATOM 3840 C C . PHE A 1 483 ? 26.060 2.081 -31.473 1.00 84.50 483 PHE A C 1
ATOM 3842 O O . PHE A 1 483 ? 26.763 2.495 -30.555 1.00 84.50 483 PHE A O 1
ATOM 3849 N N . ILE A 1 484 ? 26.605 1.508 -32.551 1.00 80.12 484 ILE A N 1
ATOM 3850 C CA . ILE A 1 484 ? 28.043 1.299 -32.760 1.00 80.12 484 ILE A CA 1
ATOM 3851 C C . ILE A 1 484 ? 28.771 2.571 -33.253 1.00 80.12 484 ILE A C 1
ATOM 3853 O O . ILE A 1 484 ? 29.904 2.820 -32.834 1.00 80.12 484 ILE A O 1
ATOM 3857 N N . GLU A 1 485 ? 28.132 3.433 -34.033 1.00 71.94 485 GLU A N 1
ATOM 3858 C CA . GLU A 1 485 ? 28.705 4.679 -34.554 1.00 71.94 485 GLU A CA 1
ATOM 3859 C C . GLU A 1 485 ? 28.858 5.752 -33.472 1.00 71.94 485 GLU A C 1
ATOM 3861 O O . GLU A 1 485 ? 29.866 6.455 -33.451 1.00 71.94 485 GLU A O 1
ATOM 3866 N N . GLY A 1 486 ? 27.950 5.809 -32.492 1.00 63.09 486 GLY A N 1
ATOM 3867 C CA . GLY A 1 486 ? 27.989 6.806 -31.414 1.00 63.09 486 GLY A CA 1
ATOM 3868 C C . GLY A 1 486 ? 29.220 6.773 -30.488 1.00 63.09 486 GLY A C 1
ATOM 3869 O O . GLY A 1 486 ? 29.303 7.624 -29.611 1.00 63.0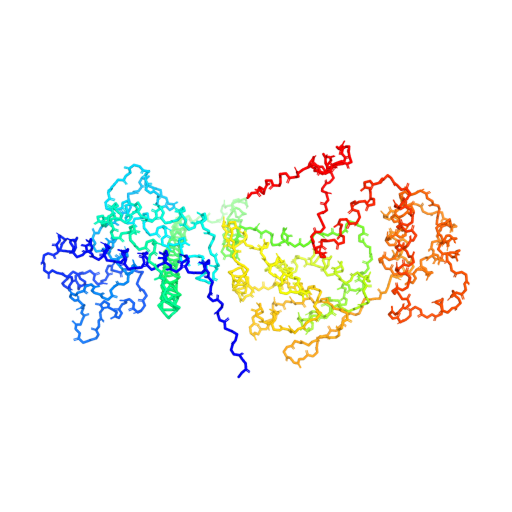9 486 GLY A O 1
ATOM 3870 N N . ASN A 1 487 ? 30.155 5.810 -30.631 1.00 57.66 487 ASN A N 1
ATOM 3871 C CA . ASN A 1 487 ? 31.414 5.763 -29.853 1.00 57.66 487 ASN A CA 1
ATOM 3872 C C . ASN A 1 487 ? 32.389 4.641 -30.300 1.00 57.66 487 ASN A C 1
ATOM 3874 O O . ASN A 1 487 ? 32.567 3.644 -29.599 1.00 57.66 487 ASN A O 1
ATOM 3878 N N . ALA A 1 488 ? 33.040 4.754 -31.461 1.00 46.12 488 ALA A N 1
ATOM 3879 C CA . ALA A 1 488 ? 33.968 3.719 -31.956 1.00 46.12 488 ALA A CA 1
ATOM 3880 C C . ALA A 1 488 ? 35.202 3.459 -31.048 1.00 46.12 488 ALA A C 1
ATOM 3882 O O . ALA A 1 488 ? 35.832 2.408 -31.151 1.00 46.12 488 ALA A O 1
ATOM 3883 N N . THR A 1 489 ? 35.540 4.368 -30.127 1.00 43.28 489 THR A N 1
ATOM 3884 C CA . THR A 1 489 ? 36.826 4.362 -29.401 1.00 43.28 489 THR A CA 1
ATOM 3885 C C . THR A 1 489 ? 36.821 3.590 -28.068 1.00 43.28 489 THR A C 1
ATOM 3887 O O . THR A 1 489 ? 37.868 3.108 -27.644 1.00 43.28 489 THR A O 1
ATOM 3890 N N . ASP A 1 490 ? 35.660 3.389 -27.429 1.00 48.97 490 ASP A N 1
ATOM 3891 C CA . ASP A 1 490 ? 35.547 2.727 -26.109 1.00 48.97 490 ASP A CA 1
ATOM 3892 C C . ASP A 1 490 ? 35.102 1.247 -26.174 1.00 48.97 490 ASP A C 1
ATOM 3894 O O . ASP A 1 490 ? 35.060 0.541 -25.161 1.00 48.97 490 ASP A O 1
ATOM 3898 N N . LYS A 1 491 ? 34.771 0.749 -27.373 1.00 48.59 491 LYS A N 1
ATOM 3899 C CA . LYS A 1 491 ? 33.971 -0.477 -27.572 1.00 48.59 491 LYS A CA 1
ATOM 3900 C C . LYS A 1 491 ? 34.704 -1.799 -27.383 1.00 48.59 491 LYS A C 1
ATOM 3902 O O . LYS A 1 491 ? 34.074 -2.786 -27.010 1.00 48.59 491 LYS A O 1
ATOM 3907 N N . VAL A 1 492 ? 36.026 -1.826 -27.534 1.00 42.66 492 VAL A N 1
ATOM 3908 C CA . VAL A 1 492 ? 36.814 -3.059 -27.334 1.00 42.66 492 VAL A CA 1
ATOM 3909 C C . VAL A 1 492 ? 36.834 -3.491 -25.857 1.00 42.66 492 VAL A C 1
ATOM 3911 O O . VAL A 1 492 ? 37.030 -4.663 -25.565 1.00 42.66 492 VAL A O 1
ATOM 3914 N N . LYS A 1 493 ? 36.557 -2.587 -24.903 1.00 39.81 493 LYS A N 1
ATOM 3915 C CA . LYS A 1 493 ? 36.570 -2.907 -23.462 1.00 39.81 493 LYS A CA 1
ATOM 3916 C C . LYS A 1 493 ? 35.224 -3.392 -22.903 1.00 39.81 493 LYS A C 1
ATOM 3918 O O . LYS A 1 493 ? 35.236 -4.161 -21.946 1.00 39.81 493 LYS A O 1
ATOM 3923 N N . LEU A 1 494 ? 34.095 -2.978 -23.488 1.00 41.62 494 LEU A N 1
ATOM 3924 C CA . LEU A 1 494 ? 32.740 -3.342 -23.034 1.00 41.62 494 LEU A CA 1
ATOM 3925 C C . LEU A 1 494 ? 32.330 -4.762 -23.458 1.00 41.62 494 LEU A C 1
ATOM 3927 O O . LEU A 1 494 ? 31.695 -5.478 -22.683 1.00 41.62 494 LEU A O 1
ATOM 3931 N N . LEU A 1 495 ? 32.750 -5.194 -24.654 1.00 43.56 495 LEU A N 1
ATOM 3932 C CA . LEU A 1 495 ? 32.436 -6.519 -25.212 1.00 43.56 495 LEU A CA 1
ATOM 3933 C C . LEU A 1 495 ? 32.983 -7.680 -24.359 1.00 43.56 495 LEU A C 1
ATOM 3935 O O . LEU A 1 495 ? 32.363 -8.741 -24.309 1.00 43.56 495 LEU A O 1
ATOM 3939 N N . ASP A 1 496 ? 34.082 -7.457 -23.631 1.00 41.28 496 ASP A N 1
ATOM 3940 C CA . ASP A 1 496 ? 34.716 -8.461 -22.764 1.00 41.28 496 ASP A CA 1
ATOM 3941 C C . ASP A 1 496 ? 34.232 -8.419 -21.296 1.00 41.28 496 ASP A C 1
ATOM 3943 O O . ASP A 1 496 ? 34.584 -9.300 -20.504 1.00 41.28 496 ASP A O 1
ATOM 3947 N N . ARG A 1 497 ? 33.461 -7.394 -20.8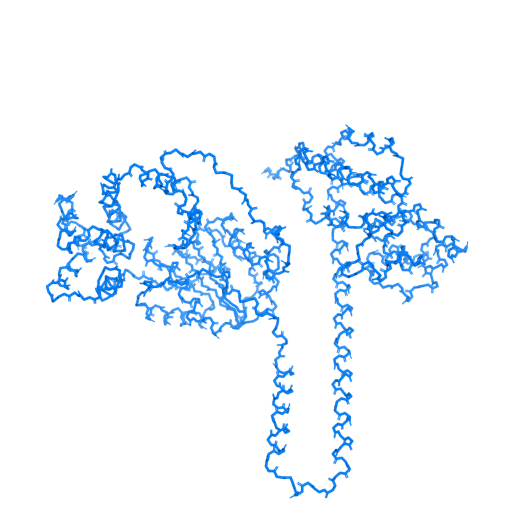77 1.00 40.56 497 ARG A N 1
ATOM 3948 C CA . ARG A 1 497 ? 33.351 -7.018 -19.448 1.00 40.56 497 ARG A CA 1
ATOM 3949 C C . ARG A 1 497 ? 31.976 -6.595 -18.922 1.00 40.56 497 ARG A C 1
ATOM 3951 O O . ARG A 1 497 ? 31.928 -6.004 -17.850 1.00 40.56 497 ARG A O 1
ATOM 3958 N N . ALA A 1 498 ? 30.858 -6.991 -19.532 1.00 43.16 498 ALA A N 1
ATOM 3959 C CA . ALA A 1 498 ? 29.500 -6.752 -18.994 1.00 43.16 498 ALA A CA 1
ATOM 3960 C C . ALA A 1 498 ? 29.174 -7.475 -17.648 1.00 43.16 498 ALA A C 1
ATOM 3962 O O . ALA A 1 498 ? 28.056 -7.928 -17.414 1.00 43.16 498 ALA A O 1
ATOM 3963 N N . LYS A 1 499 ? 30.161 -7.634 -16.758 1.00 48.50 499 LYS A N 1
ATOM 3964 C CA . LYS A 1 499 ? 30.068 -8.195 -15.408 1.00 48.50 499 LYS A CA 1
ATOM 3965 C C . LYS A 1 499 ? 30.020 -7.114 -14.316 1.00 48.50 499 LYS A C 1
ATOM 3967 O O . LYS A 1 499 ? 29.659 -7.448 -13.191 1.00 48.50 499 LYS A O 1
ATOM 3972 N N . ASN A 1 500 ? 30.359 -5.854 -14.619 1.00 58.03 500 ASN A N 1
ATOM 3973 C CA . ASN A 1 500 ? 30.443 -4.765 -13.637 1.00 58.03 500 ASN A CA 1
ATOM 3974 C C . ASN A 1 500 ? 29.331 -3.713 -13.818 1.00 58.03 500 ASN A C 1
ATOM 3976 O O . ASN A 1 500 ? 28.893 -3.442 -14.931 1.00 58.03 500 ASN A O 1
ATOM 3980 N N . VAL A 1 501 ? 28.905 -3.092 -12.710 1.00 58.44 501 VAL A N 1
ATOM 3981 C CA . VAL A 1 501 ? 27.791 -2.117 -12.651 1.00 58.44 501 VAL A CA 1
ATOM 3982 C C . VAL A 1 501 ? 28.020 -0.907 -13.572 1.00 58.44 501 VAL A C 1
ATOM 3984 O O . VAL A 1 501 ? 27.119 -0.516 -14.305 1.00 58.44 501 VAL A O 1
ATOM 3987 N N . GLN A 1 502 ? 29.245 -0.369 -13.596 1.00 61.72 502 GLN A N 1
ATOM 3988 C CA . GLN A 1 502 ? 29.602 0.832 -14.369 1.00 61.72 502 GLN A CA 1
ATOM 3989 C C . GLN A 1 502 ? 29.407 0.664 -15.886 1.00 61.72 502 GLN A C 1
ATOM 3991 O O . GLN A 1 502 ? 29.016 1.605 -16.573 1.00 61.72 502 GLN A O 1
ATOM 3996 N N . ASP A 1 503 ? 29.650 -0.539 -16.405 1.00 63.28 503 ASP A N 1
ATOM 3997 C CA . ASP A 1 503 ? 29.546 -0.844 -17.836 1.00 63.28 503 ASP A CA 1
ATOM 3998 C C . ASP A 1 503 ? 28.077 -0.943 -18.295 1.00 63.28 503 ASP A C 1
ATOM 4000 O O . ASP A 1 503 ? 27.720 -0.547 -19.410 1.00 63.28 503 ASP A O 1
ATOM 4004 N N . VAL A 1 504 ? 27.201 -1.425 -17.407 1.00 66.06 504 VAL A N 1
ATOM 4005 C CA . VAL A 1 504 ? 25.753 -1.503 -17.647 1.00 66.06 504 VAL A CA 1
ATOM 4006 C C . VAL A 1 504 ? 25.123 -0.112 -17.634 1.00 66.06 504 VAL A C 1
ATOM 4008 O O . VAL A 1 504 ? 24.333 0.197 -18.526 1.00 66.06 504 VAL A O 1
ATOM 4011 N N . ASP A 1 505 ? 25.520 0.750 -16.696 1.00 68.81 505 ASP A N 1
ATOM 4012 C CA . ASP A 1 505 ? 25.027 2.130 -16.631 1.00 68.81 505 ASP A CA 1
ATOM 4013 C C . ASP A 1 505 ? 25.368 2.910 -17.907 1.00 68.81 505 ASP A C 1
ATOM 4015 O O . ASP A 1 505 ? 24.501 3.591 -18.459 1.00 68.81 505 ASP A O 1
ATOM 4019 N N . LYS A 1 506 ? 26.586 2.742 -18.443 1.00 72.69 506 LYS A N 1
ATOM 4020 C CA . LYS A 1 506 ? 26.990 3.359 -19.716 1.00 72.69 506 LYS A CA 1
ATOM 4021 C C . LYS A 1 506 ? 26.143 2.867 -20.894 1.00 72.69 506 LYS A C 1
ATOM 4023 O O . LYS A 1 506 ? 25.660 3.674 -21.682 1.00 72.69 506 LYS A O 1
ATOM 4028 N N . THR A 1 507 ? 25.899 1.558 -20.981 1.00 77.69 507 THR A N 1
ATOM 4029 C CA . THR A 1 507 ? 25.059 0.960 -22.038 1.00 77.69 507 THR A CA 1
ATOM 4030 C C . THR A 1 507 ? 23.625 1.508 -22.004 1.00 77.69 507 THR A C 1
ATOM 4032 O O . THR A 1 507 ? 23.032 1.820 -23.041 1.00 77.69 507 THR A O 1
ATOM 4035 N N . ILE A 1 508 ? 23.056 1.647 -20.803 1.00 75.50 508 ILE A N 1
ATOM 4036 C CA . ILE A 1 508 ? 21.720 2.219 -20.607 1.00 75.50 508 ILE A CA 1
ATOM 4037 C C . ILE A 1 508 ? 21.713 3.696 -21.016 1.00 75.50 508 ILE A C 1
ATOM 4039 O O . ILE A 1 508 ? 20.832 4.101 -21.772 1.00 75.50 508 ILE A O 1
ATOM 4043 N N . GLN A 1 509 ? 22.697 4.484 -20.572 1.00 75.75 509 GLN A N 1
ATOM 4044 C CA . GLN A 1 509 ? 22.831 5.900 -20.932 1.00 75.75 509 GLN A CA 1
ATOM 4045 C C . GLN A 1 509 ? 22.903 6.109 -22.448 1.00 75.75 509 GLN A C 1
ATOM 4047 O O . GLN A 1 509 ? 22.166 6.936 -22.975 1.00 75.75 509 GLN A O 1
ATOM 4052 N N . GLU A 1 510 ? 23.714 5.327 -23.164 1.00 79.75 510 GLU A N 1
ATOM 4053 C CA . GLU A 1 510 ? 23.826 5.412 -24.629 1.00 79.75 510 GLU A CA 1
ATOM 4054 C C . GLU A 1 510 ? 22.492 5.099 -25.329 1.00 79.75 510 GLU A C 1
ATOM 4056 O O . GLU A 1 510 ? 22.103 5.766 -26.287 1.00 79.75 510 GLU A O 1
ATOM 4061 N N . THR A 1 511 ? 21.741 4.123 -24.816 1.00 82.19 511 THR A N 1
ATOM 4062 C CA . THR A 1 511 ? 20.408 3.783 -25.338 1.00 82.19 511 THR A CA 1
ATOM 4063 C C . THR A 1 511 ? 19.405 4.929 -25.123 1.00 82.19 511 THR A C 1
ATOM 4065 O O . THR A 1 511 ? 18.591 5.232 -26.005 1.00 82.19 511 THR A O 1
ATOM 4068 N N . PHE A 1 512 ? 19.468 5.594 -23.964 1.00 77.69 512 PHE A N 1
ATOM 4069 C CA . PHE A 1 512 ? 18.677 6.793 -23.682 1.00 77.69 512 PHE A CA 1
ATOM 4070 C C . PHE A 1 512 ? 19.063 7.957 -24.591 1.00 77.69 512 PHE A C 1
ATOM 4072 O O . PHE A 1 512 ? 18.172 8.600 -25.134 1.00 77.69 512 PHE A O 1
ATOM 4079 N N . GLU A 1 513 ? 20.355 8.191 -24.807 1.00 80.00 513 GLU A N 1
ATOM 4080 C CA . GLU A 1 513 ? 20.865 9.270 -25.655 1.00 80.00 513 GLU A CA 1
ATOM 4081 C C . GLU A 1 513 ? 20.327 9.155 -27.089 1.00 80.00 513 GLU A C 1
ATOM 4083 O O . GLU A 1 513 ? 19.732 10.103 -27.599 1.00 80.00 513 GLU A O 1
ATOM 4088 N N . ILE A 1 514 ? 20.414 7.970 -27.708 1.00 83.00 514 ILE A N 1
ATOM 4089 C CA . ILE A 1 514 ? 19.852 7.713 -29.051 1.00 83.00 514 ILE A CA 1
ATOM 4090 C C . ILE A 1 514 ? 18.347 8.018 -29.087 1.00 83.00 514 ILE A C 1
ATOM 4092 O O . ILE A 1 514 ? 17.838 8.623 -30.036 1.00 83.00 514 ILE A O 1
ATOM 4096 N N . THR A 1 515 ? 17.623 7.612 -28.042 1.00 80.31 515 THR A N 1
ATOM 4097 C CA . THR A 1 515 ? 16.175 7.831 -27.941 1.00 80.31 515 THR A CA 1
ATOM 4098 C C . THR A 1 515 ? 15.844 9.314 -27.762 1.00 80.31 515 THR A C 1
ATOM 4100 O O . THR A 1 515 ? 14.962 9.834 -28.444 1.00 80.31 515 THR A O 1
ATOM 4103 N N . PHE A 1 516 ? 16.564 10.026 -26.894 1.00 78.31 516 PHE A N 1
ATOM 4104 C CA . PHE A 1 516 ? 16.362 11.450 -26.630 1.00 78.31 516 PHE A CA 1
ATOM 4105 C C . PHE A 1 516 ? 16.750 12.327 -27.817 1.00 78.31 516 PHE A C 1
ATOM 4107 O O . PHE A 1 516 ? 16.034 13.281 -28.113 1.00 78.31 516 PHE A O 1
ATOM 4114 N N . GLN A 1 517 ? 17.804 11.971 -28.552 1.00 81.75 517 GLN A N 1
ATOM 4115 C CA . GLN A 1 517 ? 18.165 12.629 -29.809 1.00 81.75 517 GLN A CA 1
ATOM 4116 C C . GLN A 1 517 ? 17.077 12.485 -30.874 1.00 81.75 517 GLN A C 1
ATOM 4118 O O . GLN A 1 517 ? 16.873 13.393 -31.672 1.00 81.75 517 GLN A O 1
ATOM 4123 N N . HIS A 1 518 ? 16.349 11.368 -30.897 1.00 82.00 518 HIS A N 1
ATOM 4124 C CA . HIS A 1 518 ? 15.194 11.243 -31.779 1.00 82.00 518 HIS A CA 1
ATOM 4125 C C . HIS A 1 518 ? 13.989 12.039 -31.266 1.00 82.00 518 HIS A C 1
ATOM 4127 O O . HIS A 1 518 ? 13.355 12.747 -32.043 1.00 82.00 518 HIS A O 1
ATOM 4133 N N . ILE A 1 519 ? 13.695 11.996 -29.961 1.00 76.56 519 ILE A N 1
ATOM 4134 C CA . ILE A 1 519 ? 12.596 12.778 -29.367 1.00 76.56 519 ILE A CA 1
ATOM 4135 C C . ILE A 1 519 ? 12.810 14.285 -29.557 1.00 76.56 519 ILE A C 1
ATOM 4137 O O . ILE A 1 519 ? 11.841 15.007 -29.774 1.00 76.56 519 ILE A O 1
ATOM 4141 N N . SER A 1 520 ? 14.052 14.774 -29.534 1.00 74.31 520 SER A N 1
ATOM 4142 C CA . SER A 1 520 ? 14.357 16.191 -29.774 1.00 74.31 520 SER A CA 1
ATOM 4143 C C . SER A 1 520 ? 14.063 16.652 -31.206 1.00 74.31 520 SER A C 1
ATOM 4145 O O . SER A 1 520 ? 13.895 17.849 -31.433 1.00 74.31 520 SER A O 1
ATOM 4147 N N . GLN A 1 521 ? 13.948 15.715 -32.153 1.00 80.75 521 GLN A N 1
ATOM 4148 C CA . GLN A 1 521 ? 13.532 15.965 -33.536 1.00 80.75 521 GLN A CA 1
ATOM 4149 C C . GLN A 1 521 ? 12.005 15.896 -33.718 1.00 80.75 521 GLN A C 1
ATOM 4151 O O . GLN A 1 521 ? 11.492 16.319 -34.754 1.00 80.75 521 GLN A O 1
ATOM 4156 N N . LEU A 1 522 ? 11.269 15.365 -32.733 1.00 76.94 522 LEU A N 1
ATOM 4157 C CA . LEU A 1 522 ? 9.806 15.345 -32.729 1.00 76.94 522 LEU A CA 1
ATOM 4158 C C . LEU A 1 522 ? 9.239 16.735 -32.378 1.00 76.94 522 LEU A C 1
ATOM 4160 O O . LEU A 1 522 ? 9.960 17.602 -31.876 1.00 76.94 522 LEU A O 1
ATOM 4164 N N . PRO A 1 523 ? 7.934 16.985 -32.613 1.00 77.38 523 PRO A N 1
ATOM 4165 C CA . PRO A 1 523 ? 7.314 18.255 -32.252 1.00 77.38 523 PRO A CA 1
ATOM 4166 C C . PRO A 1 523 ? 7.562 18.659 -30.791 1.00 77.38 523 PRO A C 1
ATOM 4168 O O . PRO A 1 523 ? 7.596 17.822 -29.888 1.00 77.38 523 PRO A O 1
ATOM 4171 N N . SER A 1 524 ? 7.654 19.970 -30.541 1.00 72.56 524 SER A N 1
ATOM 4172 C CA . SER A 1 524 ? 8.107 20.534 -29.256 1.00 72.56 524 SER A CA 1
ATOM 4173 C C . SER A 1 524 ? 7.317 20.081 -28.019 1.00 72.56 524 SER A C 1
ATOM 4175 O O . SER A 1 524 ? 7.850 20.119 -26.910 1.00 72.56 524 SER A O 1
ATOM 4177 N N . TYR A 1 525 ? 6.069 19.627 -28.172 1.00 69.94 525 TYR A N 1
ATOM 4178 C CA . TYR A 1 525 ? 5.281 19.092 -27.061 1.00 69.94 525 TYR A CA 1
ATOM 4179 C C . TYR A 1 525 ? 5.841 17.767 -26.516 1.00 69.94 525 TYR A C 1
ATOM 4181 O O . TYR A 1 525 ? 5.745 17.537 -25.315 1.00 69.94 525 TYR A O 1
ATOM 4189 N N . ALA A 1 526 ? 6.464 16.922 -27.346 1.00 68.50 526 ALA A N 1
ATOM 4190 C CA . ALA A 1 526 ? 7.022 15.639 -26.913 1.00 68.50 526 ALA A CA 1
ATOM 4191 C C . ALA A 1 526 ? 8.212 15.847 -25.963 1.00 68.50 526 ALA A C 1
ATOM 4193 O O . ALA A 1 526 ? 8.273 15.248 -24.890 1.00 68.50 526 ALA A O 1
ATOM 4194 N N . VAL A 1 527 ? 9.101 16.782 -26.313 1.00 68.94 527 VAL A N 1
ATOM 4195 C CA . VAL A 1 527 ? 10.228 17.204 -25.467 1.00 68.94 527 VAL A CA 1
ATOM 4196 C C . VAL A 1 527 ? 9.731 17.857 -24.176 1.00 68.94 527 VAL A C 1
ATOM 4198 O O . VAL A 1 527 ? 10.243 17.563 -23.099 1.00 68.94 527 VAL A O 1
ATOM 4201 N N . LYS A 1 528 ? 8.701 18.713 -24.254 1.00 69.62 528 LYS A N 1
ATOM 4202 C CA . LYS A 1 528 ? 8.093 19.334 -23.065 1.00 69.62 528 LYS A CA 1
ATOM 4203 C C . LYS A 1 528 ? 7.505 18.289 -22.117 1.00 69.62 528 LYS A C 1
ATOM 4205 O O . LYS A 1 528 ? 7.777 18.361 -20.925 1.00 69.62 528 LYS A O 1
ATOM 4210 N N . LEU A 1 529 ? 6.749 17.315 -22.629 1.00 74.94 529 LEU A N 1
ATOM 4211 C CA . LEU A 1 529 ? 6.178 16.234 -21.820 1.00 74.94 529 LEU A CA 1
ATOM 4212 C C . LEU A 1 529 ? 7.273 15.396 -21.157 1.00 74.94 529 LEU A C 1
ATOM 4214 O O . LEU A 1 529 ? 7.198 15.151 -19.957 1.00 74.94 529 LEU A O 1
ATOM 4218 N N . LEU A 1 530 ? 8.316 15.022 -21.902 1.00 74.12 530 LEU A N 1
ATOM 4219 C CA . LEU A 1 530 ? 9.458 14.297 -21.350 1.00 74.12 530 LEU A CA 1
ATOM 4220 C C . LEU A 1 530 ? 10.143 15.095 -20.229 1.00 74.12 530 LEU A C 1
ATOM 4222 O O . LEU A 1 530 ? 10.357 14.562 -19.144 1.00 74.12 530 LEU A O 1
ATOM 4226 N N . ASN A 1 531 ? 10.398 16.388 -20.439 1.00 73.44 531 ASN A N 1
ATOM 4227 C CA . ASN A 1 531 ? 10.971 17.260 -19.412 1.00 73.44 531 ASN A CA 1
ATOM 4228 C C . ASN A 1 531 ? 10.043 17.430 -18.200 1.00 73.44 531 ASN A C 1
ATOM 4230 O O . ASN A 1 531 ? 10.520 17.577 -17.084 1.00 73.44 531 ASN A O 1
ATOM 4234 N N . MET A 1 532 ? 8.720 17.381 -18.369 1.00 75.44 532 MET A N 1
ATOM 4235 C CA . MET A 1 532 ? 7.801 17.398 -17.225 1.00 75.44 532 MET A CA 1
ATOM 4236 C C . MET A 1 532 ? 7.953 16.147 -16.353 1.00 75.44 532 MET A C 1
ATOM 4238 O O . MET A 1 532 ? 7.846 16.250 -15.131 1.00 75.44 532 MET A O 1
ATOM 4242 N N . THR A 1 533 ? 8.261 14.985 -16.943 1.00 70.06 533 THR A N 1
ATOM 4243 C CA . THR A 1 533 ? 8.447 13.746 -16.167 1.00 70.06 533 THR A CA 1
ATOM 4244 C C . THR A 1 533 ? 9.637 13.808 -15.210 1.00 70.06 533 THR A C 1
ATOM 4246 O O . THR A 1 533 ? 9.595 13.150 -14.175 1.00 70.06 533 THR A O 1
ATOM 4249 N N . SER A 1 534 ? 10.648 14.652 -15.462 1.00 71.81 534 SER A N 1
ATOM 4250 C CA . SER A 1 534 ? 11.782 14.810 -14.537 1.00 71.81 534 SER A CA 1
ATOM 4251 C C . SER A 1 534 ? 11.412 15.516 -13.228 1.00 71.81 534 SER A C 1
ATOM 4253 O O . SER A 1 534 ? 12.180 15.461 -12.272 1.00 71.81 534 SER A O 1
ATOM 4255 N N . PHE A 1 535 ? 10.257 16.188 -13.174 1.00 69.44 535 PHE A N 1
ATOM 4256 C CA . PHE A 1 535 ? 9.718 16.805 -11.956 1.00 69.44 535 PHE A CA 1
ATOM 4257 C C . PHE A 1 535 ? 8.741 15.887 -11.209 1.00 69.44 535 PHE A C 1
ATOM 4259 O O . PHE A 1 535 ? 8.249 16.250 -10.140 1.00 69.44 535 PHE A O 1
ATOM 4266 N N . MET A 1 536 ? 8.432 14.712 -11.764 1.00 68.81 536 MET A N 1
ATOM 4267 C CA . MET A 1 536 ? 7.537 13.737 -11.151 1.00 68.81 536 MET A CA 1
ATOM 4268 C C . MET A 1 536 ? 8.318 12.770 -10.260 1.00 68.81 536 MET A C 1
ATOM 4270 O O . MET A 1 536 ? 9.458 12.407 -10.543 1.00 68.81 536 MET A O 1
ATOM 4274 N N . GLY A 1 537 ? 7.685 12.323 -9.172 1.00 58.47 537 GLY A N 1
ATOM 4275 C CA . GLY A 1 537 ? 8.215 11.218 -8.375 1.00 58.47 537 GLY A CA 1
ATOM 4276 C C . GLY A 1 537 ? 8.256 9.909 -9.183 1.00 58.47 537 GLY A C 1
ATOM 4277 O O . GLY A 1 537 ? 7.467 9.748 -10.117 1.00 58.47 537 GLY A O 1
ATOM 4278 N N . PRO A 1 538 ? 9.111 8.941 -8.809 1.00 53.75 538 PRO A N 1
ATOM 4279 C CA . PRO A 1 538 ? 9.359 7.711 -9.574 1.00 53.75 538 PRO A CA 1
ATOM 4280 C C . PRO A 1 538 ? 8.128 6.807 -9.791 1.00 53.75 538 PRO A C 1
ATOM 4282 O O . PRO A 1 538 ? 8.166 5.928 -10.645 1.00 53.75 538 PRO A O 1
ATOM 4285 N N . ILE A 1 539 ? 7.037 7.023 -9.048 1.00 49.81 539 ILE A N 1
ATOM 4286 C CA . ILE A 1 539 ? 5.776 6.258 -9.122 1.00 49.81 539 ILE A CA 1
ATOM 4287 C C . ILE A 1 539 ? 4.628 7.127 -9.687 1.00 49.81 539 I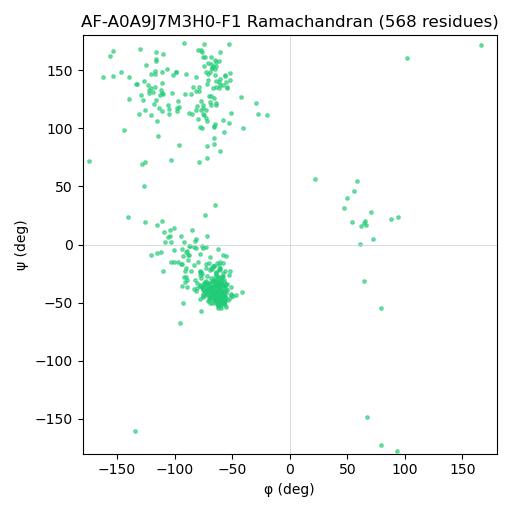LE A C 1
ATOM 4289 O O . ILE A 1 539 ? 3.535 6.640 -9.952 1.00 49.81 539 ILE A O 1
ATOM 4293 N N . CYS A 1 540 ? 4.865 8.425 -9.903 1.00 49.16 540 CYS A N 1
ATOM 4294 C CA . CYS A 1 540 ? 3.827 9.414 -10.204 1.00 49.16 540 CYS A CA 1
ATOM 4295 C C . CYS A 1 540 ? 3.714 9.763 -11.692 1.00 49.16 540 CYS A C 1
ATOM 4297 O O . CYS A 1 540 ? 3.088 10.771 -12.012 1.00 49.16 540 CYS A O 1
ATOM 4299 N N . ILE A 1 541 ? 4.318 8.982 -12.594 1.00 55.75 541 ILE A N 1
ATOM 4300 C CA . ILE A 1 541 ? 4.138 9.182 -14.036 1.00 55.75 541 ILE A CA 1
ATOM 4301 C C . ILE A 1 541 ? 2.793 8.547 -14.416 1.00 55.75 541 ILE A C 1
ATOM 4303 O O . ILE A 1 541 ? 2.690 7.318 -14.413 1.00 55.75 541 ILE A O 1
ATOM 4307 N N . PRO A 1 542 ? 1.746 9.336 -14.723 1.00 51.44 542 PRO A N 1
ATOM 4308 C CA . PRO A 1 542 ? 0.445 8.789 -15.070 1.00 51.44 542 PRO A CA 1
ATOM 4309 C C . PRO A 1 542 ? 0.596 8.001 -16.369 1.00 51.44 542 PRO A C 1
ATOM 4311 O O . PRO A 1 542 ? 0.993 8.564 -17.388 1.00 51.44 542 PRO A O 1
ATOM 4314 N N . CYS A 1 543 ? 0.297 6.702 -16.347 1.00 47.22 543 CYS A N 1
ATOM 4315 C CA . CYS A 1 543 ? 0.163 5.943 -17.581 1.00 47.22 543 CYS A CA 1
ATOM 4316 C C . CYS A 1 543 ? -1.189 6.331 -18.193 1.00 47.22 543 CYS A C 1
ATOM 4318 O O . CYS A 1 543 ? -2.221 6.054 -17.575 1.00 47.22 543 CYS A O 1
ATOM 4320 N N . PRO A 1 544 ? -1.224 7.026 -19.342 1.00 42.09 544 PRO A N 1
ATOM 4321 C CA . PRO A 1 544 ? -2.491 7.360 -19.961 1.00 42.09 544 PRO A CA 1
ATOM 4322 C C . PRO A 1 544 ? -3.182 6.066 -20.371 1.00 42.09 544 PRO A C 1
ATOM 4324 O O . PRO A 1 544 ? -2.632 5.277 -21.139 1.00 42.09 544 PRO A O 1
ATOM 4327 N N . GLU A 1 545 ? -4.389 5.830 -19.858 1.00 42.38 545 GLU A N 1
ATOM 4328 C CA . GLU A 1 545 ? -5.206 4.763 -20.420 1.00 42.38 545 GLU A CA 1
ATOM 4329 C C . GLU A 1 545 ? -5.457 5.086 -21.901 1.00 42.38 545 GLU A C 1
ATOM 4331 O O . GLU A 1 545 ? -5.752 6.247 -22.213 1.00 42.38 545 GLU A O 1
ATOM 4336 N N . PRO A 1 546 ? -5.376 4.099 -22.815 1.00 39.41 546 PRO A N 1
ATOM 4337 C CA . PRO A 1 546 ? -5.549 4.319 -24.254 1.00 39.41 546 PRO A CA 1
ATOM 4338 C C . PRO A 1 546 ? -6.842 5.068 -24.622 1.00 39.41 546 PRO A C 1
ATOM 4340 O O . PRO A 1 546 ? -6.907 5.708 -25.666 1.00 39.41 546 PRO A O 1
ATOM 4343 N N . ASN A 1 547 ? -7.849 5.029 -23.739 1.00 41.78 547 ASN A N 1
ATOM 4344 C CA . ASN A 1 547 ? -9.168 5.634 -23.924 1.00 41.78 547 ASN A CA 1
ATOM 4345 C C . ASN A 1 547 ? -9.427 6.867 -23.033 1.00 41.78 547 ASN A C 1
ATOM 4347 O O . ASN A 1 547 ? -10.567 7.330 -22.943 1.00 41.78 547 ASN A O 1
ATOM 4351 N N . ASN A 1 548 ? -8.413 7.417 -22.355 1.00 48.88 548 ASN A N 1
ATOM 4352 C CA . ASN A 1 548 ? -8.609 8.575 -21.486 1.00 48.88 548 ASN A CA 1
ATOM 4353 C C . ASN A 1 548 ? -8.768 9.866 -22.313 1.00 48.88 548 ASN A C 1
ATOM 4355 O O . ASN A 1 548 ? -7.795 10.482 -22.753 1.00 48.88 548 ASN A O 1
ATOM 4359 N N . GLN A 1 549 ? -10.018 10.305 -22.479 1.00 48.47 549 GLN A N 1
ATOM 4360 C CA . GLN A 1 549 ? -10.374 11.518 -23.223 1.00 48.47 549 GLN A CA 1
ATOM 4361 C C . GLN A 1 549 ? -9.699 12.791 -22.682 1.00 48.47 549 GLN A C 1
ATOM 4363 O O . GLN A 1 549 ? -9.466 13.726 -23.448 1.00 48.47 549 GLN A O 1
ATOM 4368 N N . ASN A 1 550 ? -9.345 12.843 -21.393 1.00 48.91 550 ASN A N 1
ATOM 4369 C CA . ASN A 1 550 ? -8.654 13.997 -20.810 1.00 48.91 550 ASN A CA 1
ATOM 4370 C C . ASN A 1 550 ? -7.180 14.049 -21.223 1.00 48.91 550 ASN A C 1
ATOM 4372 O O . ASN A 1 550 ? -6.649 15.135 -21.443 1.00 48.91 550 ASN A O 1
ATOM 4376 N N . PHE A 1 551 ? -6.533 12.894 -21.399 1.00 48.25 551 PHE A N 1
ATOM 4377 C CA . PHE A 1 551 ? -5.168 12.843 -21.921 1.00 48.25 551 PHE A CA 1
ATOM 4378 C C . PHE A 1 551 ? -5.127 13.196 -23.414 1.00 48.25 551 PHE A C 1
ATOM 4380 O O . PHE A 1 551 ? -4.251 13.940 -23.850 1.00 48.25 551 PHE A O 1
ATOM 4387 N N . ALA A 1 552 ? -6.131 12.757 -24.183 1.00 42.97 552 ALA A N 1
ATOM 4388 C CA . ALA A 1 552 ? -6.298 13.164 -25.579 1.00 42.97 552 ALA A CA 1
ATOM 4389 C C . ALA A 1 552 ? -6.487 14.690 -25.720 1.00 42.97 552 ALA A C 1
ATOM 4391 O O . ALA A 1 552 ? -5.846 15.306 -26.569 1.00 42.97 552 ALA A O 1
ATOM 4392 N N . LYS A 1 553 ? -7.276 15.322 -24.834 1.00 47.16 553 LYS A N 1
ATOM 4393 C CA . LYS A 1 553 ? -7.436 16.792 -24.772 1.00 47.16 553 LYS A CA 1
ATOM 4394 C C . LYS A 1 553 ? -6.128 17.536 -24.473 1.00 47.16 553 LYS A C 1
ATOM 4396 O O . LYS A 1 553 ? -5.909 18.631 -24.994 1.00 47.16 553 LYS A O 1
ATOM 4401 N N . LEU A 1 554 ? -5.252 16.936 -23.666 1.00 47.72 554 LEU A N 1
ATOM 4402 C CA . LEU A 1 554 ? -3.931 17.473 -23.318 1.00 47.72 554 LEU A CA 1
ATOM 4403 C C . LEU A 1 554 ? -2.999 17.550 -24.544 1.00 47.72 554 LEU A C 1
ATOM 4405 O O . LEU A 1 554 ? -2.136 18.420 -24.607 1.00 47.72 554 LEU A O 1
ATOM 4409 N N . LEU A 1 555 ? -3.208 16.676 -25.537 1.00 42.69 555 LEU A N 1
ATOM 4410 C CA . LEU A 1 555 ? -2.422 16.602 -26.774 1.00 42.69 555 LEU A CA 1
ATOM 4411 C C . LEU A 1 555 ? -3.002 17.444 -27.924 1.00 42.69 555 LEU A C 1
ATOM 4413 O O . LEU A 1 555 ? -2.248 17.900 -28.781 1.00 42.69 555 LEU A O 1
ATOM 4417 N N . THR A 1 556 ? -4.319 17.674 -27.962 1.00 41.03 556 THR A N 1
ATOM 4418 C CA . THR A 1 556 ? -4.984 18.388 -29.072 1.00 41.03 556 THR A CA 1
ATOM 4419 C C . THR A 1 556 ? -4.933 19.913 -28.970 1.00 41.03 556 THR A C 1
ATOM 4421 O O . THR A 1 556 ? -5.154 20.600 -29.966 1.00 41.03 556 THR A O 1
ATOM 4424 N N . THR A 1 557 ? -4.647 20.469 -27.792 1.00 42.00 557 THR A N 1
ATOM 4425 C CA . THR A 1 557 ? -4.748 21.917 -27.554 1.00 42.00 557 THR A CA 1
ATOM 4426 C C . THR A 1 557 ? -3.383 22.588 -27.719 1.00 42.00 557 THR A C 1
ATOM 4428 O O . THR A 1 557 ? -2.610 22.711 -26.778 1.00 42.00 557 THR A O 1
ATOM 4431 N N . SER A 1 558 ? -3.056 22.930 -28.967 1.00 40.66 558 SER A N 1
ATOM 4432 C CA . SER A 1 558 ? -2.152 24.010 -29.405 1.00 40.66 558 SER A CA 1
ATOM 4433 C C . SER A 1 558 ? -1.088 24.543 -28.421 1.00 40.66 558 SER A C 1
ATOM 4435 O O . SER A 1 558 ? -1.032 25.742 -28.190 1.00 40.66 558 SER A O 1
ATOM 4437 N N . GLY A 1 559 ? -0.198 23.713 -27.873 1.00 40.31 559 GLY A N 1
ATOM 4438 C CA . GLY A 1 559 ? 1.104 24.149 -27.332 1.00 40.31 559 GLY A CA 1
ATOM 4439 C C . GLY A 1 559 ? 1.131 25.155 -26.161 1.00 40.31 559 GLY A C 1
ATOM 4440 O O . GLY A 1 559 ? 2.232 25.473 -25.698 1.00 40.31 559 GLY A O 1
ATOM 4441 N N . THR A 1 560 ? -0.015 25.614 -25.655 1.00 36.03 560 THR A N 1
ATOM 4442 C CA . THR A 1 560 ? -0.173 26.451 -24.461 1.00 36.03 560 THR A CA 1
ATOM 4443 C C . THR A 1 560 ? -0.839 25.637 -23.359 1.00 36.03 560 THR A C 1
ATOM 4445 O O . THR A 1 560 ? -1.988 25.218 -23.470 1.00 36.03 560 THR A O 1
ATOM 4448 N N . LEU A 1 561 ? -0.085 25.405 -22.282 1.00 37.41 561 LEU A N 1
ATOM 4449 C CA . LEU A 1 561 ? -0.579 24.864 -21.017 1.00 37.41 561 LEU A CA 1
ATOM 4450 C C . LEU A 1 561 ? -1.413 25.946 -20.317 1.00 37.41 561 LEU A C 1
ATOM 4452 O O . LEU A 1 561 ? -0.950 26.575 -19.368 1.00 37.41 561 LEU A O 1
ATOM 4456 N N . ASP A 1 562 ? -2.627 26.189 -20.803 1.00 32.28 562 ASP A N 1
ATOM 4457 C CA . ASP A 1 562 ? -3.609 26.902 -19.996 1.00 32.28 562 ASP A CA 1
ATOM 4458 C C . ASP A 1 562 ? -4.093 25.988 -18.868 1.00 32.28 562 ASP A C 1
ATOM 4460 O O . ASP A 1 562 ? -4.266 24.780 -19.040 1.00 32.28 562 ASP A O 1
ATOM 4464 N N . ARG A 1 563 ? -4.211 26.599 -17.684 1.00 33.97 563 ARG A N 1
ATOM 4465 C CA . ARG A 1 563 ? -4.530 26.003 -16.379 1.00 33.97 563 ARG A CA 1
ATOM 4466 C C . ARG A 1 563 ? -5.361 24.721 -16.484 1.00 33.97 563 ARG A C 1
ATOM 4468 O O . ARG A 1 563 ? -6.552 24.759 -16.778 1.00 33.97 563 ARG A O 1
ATOM 4475 N N . LEU A 1 564 ? -4.743 23.599 -16.121 1.00 33.16 564 LEU A N 1
ATOM 4476 C CA . LEU A 1 564 ? -5.475 22.397 -15.745 1.00 33.16 564 LEU A CA 1
ATOM 4477 C C . LEU A 1 564 ? -6.233 22.692 -14.444 1.00 33.16 564 LEU A C 1
ATOM 4479 O O . LEU A 1 564 ? -5.646 22.686 -13.361 1.00 33.16 564 LEU A O 1
ATOM 4483 N N . GLU A 1 565 ? -7.539 22.938 -14.541 1.00 27.98 565 GLU A N 1
ATOM 4484 C CA . GLU A 1 565 ? -8.452 22.678 -13.429 1.00 27.98 565 GLU A CA 1
ATOM 4485 C C . GLU A 1 565 ? -8.472 21.166 -13.196 1.00 27.98 565 GLU A C 1
ATOM 4487 O O . GLU A 1 565 ? -9.283 20.423 -13.749 1.00 27.98 565 GLU A O 1
ATOM 4492 N N . VAL A 1 566 ? -7.524 20.692 -12.389 1.00 27.53 566 VAL A N 1
ATOM 4493 C CA . VAL A 1 566 ? -7.576 19.350 -11.819 1.00 27.53 566 VAL A CA 1
ATOM 4494 C C . VAL A 1 566 ? -8.680 19.375 -10.768 1.00 27.53 566 VAL A C 1
ATOM 4496 O O . VAL A 1 566 ? -8.441 19.609 -9.584 1.00 27.53 566 VAL A O 1
ATOM 4499 N N . SER A 1 567 ? -9.918 19.176 -11.212 1.00 24.58 567 SER A N 1
ATOM 4500 C CA . SER A 1 567 ? -10.964 18.690 -10.324 1.00 24.58 567 SER A CA 1
ATOM 4501 C C . SER A 1 567 ? -10.555 17.276 -9.921 1.00 24.58 567 SER A C 1
ATOM 4503 O O . SER A 1 567 ? -10.648 16.328 -10.698 1.00 24.58 567 SER A O 1
ATOM 4505 N N . PHE A 1 568 ? -10.006 17.152 -8.714 1.00 23.38 568 PHE A N 1
ATOM 4506 C CA . PHE A 1 568 ? -9.872 15.863 -8.056 1.00 23.38 568 PHE A CA 1
ATOM 4507 C C . PHE A 1 568 ? -11.281 15.277 -7.950 1.00 23.38 568 PHE A C 1
ATOM 4509 O O . PHE A 1 568 ? -12.114 15.781 -7.197 1.00 23.38 568 PHE A O 1
ATOM 4516 N N . ILE A 1 569 ? -11.568 14.262 -8.762 1.00 25.22 569 ILE A N 1
ATOM 4517 C CA . ILE A 1 569 ? -12.743 13.424 -8.559 1.00 25.22 569 ILE A CA 1
ATOM 4518 C C . ILE A 1 569 ? -12.412 12.571 -7.333 1.00 25.22 569 ILE A C 1
ATOM 4520 O O . ILE A 1 569 ? -11.487 11.760 -7.373 1.00 25.22 569 ILE A O 1
ATOM 4524 N N . ALA A 1 570 ? -13.099 12.908 -6.243 1.00 28.31 570 ALA A N 1
ATOM 4525 C CA . ALA A 1 570 ? -13.030 12.298 -4.921 1.00 28.31 570 ALA A CA 1
ATOM 4526 C C . ALA A 1 570 ? -13.619 10.883 -4.879 1.00 28.31 570 ALA A C 1
ATOM 4528 O O . ALA A 1 570 ? -14.487 10.582 -5.734 1.00 28.31 570 ALA A O 1
#

InterPro domains:
  IPR027417 P-loop containing nucleoside triphosphate hydrolase [G3DSA:3.40.50.300] (260-415)
  IPR027417 P-loop containing nucleoside triphosphate hydrolase [SSF52540] (269-487)
  IPR041249 DZIP3-like HEPN domain [PF18738] (48-180)